Protein AF-0000000087150488 (afdb_homodimer)

Radius of gyration: 26.35 Å; Cα contacts (8 Å, |Δi|>4): 1107; chains: 2; bounding box: 66×76×59 Å

InterPro domains:
  IPR006879 Carbohydrate deacetylase YdjC-like [PF04794] (8-273)
  IPR006879 Carbohydrate deacetylase YdjC-like [PTHR31609] (7-279)
  IPR011330 Glycoside hydrolase/deacetylase, beta/alpha-barrel [SSF88713] (6-279)

Foldseek 3Di:
DPPDAFFAEAEEAEDQQADPQLLVLVLVLLLVQLHQEYAYELFHHRDAQVSLVSVVVSCVNVVNHFYEHAAEQAPPTAFPDDPADDADVRGGHHPVVLLVCLVVVVHALQSLLVRLLVSQVSCCVRNVDGGQAYAYDVRSCLGHSNVNSNLVNCCVRPVNHAYEQAAQLDDPVVPPDDPVNVVSNVSRVVSVVVNVVSVHHYANGEEADDDCVVLDQVLVRVLVRLVPAGRHYYHYAHAGAADPSCVVGDVRGVSNPSRSVCSVDPSSVVSCVVSSYHND/DPPDAFFAEAEEAEDQQADPQLLVLVLVLLLVQLHQEYAYELFHHRDALVSLVSVVVSCVNVVSHFYEHAAEQAPPTAFPDDPADDADVRGGHHPVVLLVCLVVVVHALQSLLVRLLVSQVSCCVNNVDGGQAYAYDVRSCLGHSNVNSNLVNCCVRPVNHAYEQAAQLDDPVVPPDDPVNVVSNVSRVVSVVVNVVSVHHYANGEEADDDCVVVDQVLVRVLVRLVPAGRHYYHYAHAGAADPSCVVGDVRGVSNPSRSVCSVDPSSVVSCVVSSYHND

Sequence (560 aa):
MNDTAPRRIWLCADDYGLSDGVNRAILDLIERGRLNATSVMMVTPAIGRDAAAALQAAVAKNPRCAIGLHVTLTAPFRPLTLHFRPLDGDMFLPFQKLLRAGMLRRLDAELVHAEVLAQLDAFRELFGRVPDYVDGHQHAQLFPQVRDGFLRAVKQRAPEAWVRQGGLNLPLTQRITGLKTLVLDVLSTQFRSKAARLGLRFNPTFAGAYDFTTEPDFGPLMAQFLNGLPEGGLVMCHPGFVDETLRSLDPLTTQREKEHGYLASDDFPALLALNNVTLGMNDTAPRRIWLCADDYGLSDGVNRAILDLIERGRLNATSVMMVTPAIGRDAAAALQAAVAKNPRCAIGLHVTLTAPFRPLTLHFRPLDGDMFLPFQKLLRAGMLRRLDAELVHAEVLAQLDAFRELFGRVPDYVDGHQHAQLFPQVRDGFLRAVKQRAPEAWVRQGGLNLPLTQRITGLKTLVLDVLSTQFRSKAARLGLRFNPTFAGAYDFTTEPDFGPLMAQFLNGLPEGGLVMCHPGFVDETLRSLDPLTTQREKEHGYLASDDFPALLALNNVTLG

Organism: NCBI:txid2511166

Secondary structure (DSSP, 8-state):
---PPPEE-EEEEEEETS-HHHHHHHHHHHHTTS-SEEEEPSSSTT-SHHHHHHHHHHHHHSTT-EEEEEE--STT---SSSS--SEETTEEPPHHHHHHHHHTT-S-HHHHHHHHHHHHHHHHHHHSS--SEEEEGGGGGGSTTHHHHHHHHHHHH-TTSEE--------GGG----HHHHHHHHHHHHHHHHHHHTT--B-S-EE----GGG---HHHHHHHHHTTPPTT-EEEE------HHHHHH-S--HHHHHHHHHHHSTHHHHHHHHTTEE--/---PPPEE-EEEEEEETS-HHHHHHHHHHHHTTS-SEEEEPSSSTT-SHHHHHHHHHHHHHSTT-EEEEEE--STT---SSSS--SEETTEEPPHHHHHHHHHTT-S-HHHHHHHHHHHHHHHHHHHSS--SEEEEGGGGGGSTTHHHHHHHHHHHH-TTSEE--------GGG----HHHHHHHHHHHHHHHHHHHTT--B-S-EE----GGG---HHHHHHHHHTTPPTT-EEEE------HHHHHH-S--HHHHHHHHHHHSTHHHHHHHHTTEE--

Nearest PDB structures (foldseek):
  2i5i-assembly1_A  TM=8.114E-01  e=1.151E-17  Enterococcus faecalis V583
  7vi8-assembly1_A  TM=8.581E-01  e=5.530E-16  Klebsiella pneumoniae subsp. pneumoniae MGH 78578
  8jqf-assembly1_A  TM=7.685E-01  e=5.239E-15  Cyclobacterium marinum
  3fst-assembly1_A  TM=3.188E-01  e=4.511E-03  Escherichia coli K-12
  1rd5-assembly1_A  TM=3.159E-01  e=1.478E-02  Zea mays

Solvent-accessible surface area (backbone atoms only — not comparable to full-atom values): 29016 Å² total; per-residue (Å²): 124,87,84,64,79,56,38,41,37,41,39,30,32,52,50,33,13,52,18,66,33,25,36,51,38,48,45,51,31,29,62,70,66,60,37,28,27,38,22,34,29,86,64,38,81,39,45,51,68,67,48,44,51,51,50,52,55,30,30,68,76,33,73,72,35,41,50,23,35,22,49,74,71,37,41,92,29,47,68,90,48,89,79,60,57,78,54,51,84,78,20,25,27,46,62,70,58,43,50,51,34,16,74,70,65,69,57,50,29,67,43,39,18,53,40,45,39,48,49,52,50,51,45,26,69,69,66,73,44,70,49,55,25,41,39,32,47,93,54,46,45,39,33,50,42,35,28,57,11,40,51,53,28,38,55,74,73,34,55,84,22,31,36,65,49,59,20,56,74,56,66,72,88,71,54,87,55,57,72,65,54,48,52,36,30,55,33,20,53,55,41,49,54,53,35,49,76,70,66,38,49,59,51,68,24,32,35,54,82,74,75,65,88,72,58,65,71,51,63,68,50,49,56,56,45,54,59,85,53,52,70,49,14,32,34,46,47,53,38,18,41,80,42,70,63,40,64,73,69,36,89,80,38,72,56,13,38,48,41,37,52,47,50,70,35,72,62,38,64,51,50,30,57,75,66,44,40,33,66,114,125,87,83,65,79,57,38,39,37,42,39,31,33,52,50,34,13,52,16,66,33,26,35,52,38,48,46,52,32,29,63,71,66,61,36,26,27,37,22,33,28,85,65,39,82,38,43,51,70,66,49,44,52,52,49,52,53,30,30,69,77,32,72,71,35,42,51,23,37,22,48,74,73,37,41,91,29,47,70,89,48,90,79,60,57,78,54,53,83,78,19,24,26,47,61,70,58,43,50,51,34,16,74,68,65,68,57,51,29,65,44,39,19,54,39,44,41,50,49,53,50,52,43,26,68,68,69,73,44,72,49,54,25,41,38,30,47,94,56,46,44,38,32,50,42,36,28,56,10,39,50,53,27,39,54,72,72,34,56,84,21,31,36,65,50,59,19,54,75,57,67,72,87,71,53,85,55,57,72,66,51,47,51,37,31,55,33,20,52,56,41,50,53,53,32,49,76,71,65,37,51,57,50,68,24,31,36,55,84,72,74,64,89,72,57,64,71,51,63,68,48,50,54,55,45,55,59,86,52,52,68,50,13,32,34,46,46,52,37,19,41,82,41,72,63,39,63,74,71,37,89,80,38,73,54,15,37,48,39,35,52,45,51,68,35,73,62,38,64,50,50,32,56,76,65,43,39,34,66,112

pLDDT: mean 93.89, std 10.28, range [38.19, 98.94]

Structure (mmCIF, N/CA/C/O backbone):
data_AF-0000000087150488-model_v1
#
loop_
_entity.id
_entity.type
_entity.pdbx_description
1 polymer 'Chitooligosaccharide deacetylase ChbG'
#
loop_
_atom_site.group_PDB
_atom_site.id
_atom_site.type_symbol
_atom_site.label_atom_id
_atom_site.label_alt_id
_atom_site.label_comp_id
_atom_site.label_asym_id
_atom_site.label_entity_id
_atom_site.label_seq_id
_atom_site.pdbx_PDB_ins_code
_atom_site.Cartn_x
_atom_site.Cartn_y
_atom_site.Cartn_z
_atom_site.occupancy
_atom_site.B_iso_or_equiv
_atom_site.auth_seq_id
_atom_site.auth_comp_id
_atom_site.auth_asym_id
_atom_site.auth_atom_id
_atom_site.pdbx_PDB_model_num
ATOM 1 N N . MET A 1 1 ? -35.969 23.094 0.286 1 38.31 1 MET A N 1
ATOM 2 C CA . MET A 1 1 ? -34.625 23.547 0.646 1 38.31 1 MET A CA 1
ATOM 3 C C . MET A 1 1 ? -34.188 22.906 1.946 1 38.31 1 MET A C 1
ATOM 5 O O . MET A 1 1 ? -34.844 23.016 2.975 1 38.31 1 MET A O 1
ATOM 9 N N . ASN A 1 2 ? -33.656 21.75 1.958 1 46.97 2 ASN A N 1
ATOM 10 C CA . ASN A 1 2 ? -33.438 20.938 3.15 1 46.97 2 ASN A CA 1
ATOM 11 C C . ASN A 1 2 ? -32.781 21.75 4.27 1 46.97 2 ASN A C 1
ATOM 13 O O . ASN A 1 2 ? -31.703 22.297 4.094 1 46.97 2 ASN A O 1
ATOM 17 N N . ASP A 1 3 ? -33.5 22.359 5.121 1 59.81 3 ASP A N 1
ATOM 18 C CA . ASP A 1 3 ? -33.438 23.266 6.27 1 59.81 3 ASP A CA 1
ATOM 19 C C . ASP A 1 3 ? -32.375 22.828 7.266 1 59.81 3 ASP A C 1
ATOM 21 O O . ASP A 1 3 ? -32.438 23.188 8.445 1 59.81 3 ASP A O 1
ATOM 25 N N . THR A 1 4 ? -31.547 21.828 6.98 1 80.19 4 THR A N 1
ATOM 26 C CA . THR A 1 4 ? -30.609 21.422 8.023 1 80.19 4 THR A CA 1
ATOM 27 C C . THR A 1 4 ? -29.328 22.266 7.973 1 80.19 4 THR A C 1
ATOM 29 O O . THR A 1 4 ? -28.922 22.719 6.902 1 80.19 4 THR A O 1
ATOM 32 N N . ALA A 1 5 ? -28.828 22.688 9.055 1 91.06 5 ALA A N 1
ATOM 33 C CA . ALA A 1 5 ? -27.594 23.453 9.203 1 91.06 5 ALA A CA 1
ATOM 34 C C . ALA A 1 5 ? -26.438 22.812 8.43 1 91.06 5 ALA A C 1
ATOM 36 O O . ALA A 1 5 ? -26.328 21.578 8.398 1 91.06 5 ALA A O 1
ATOM 37 N N . PRO A 1 6 ? -25.703 23.625 7.691 1 94.81 6 PRO A N 1
ATOM 38 C CA . PRO A 1 6 ? -24.578 23.078 6.934 1 94.81 6 PRO A CA 1
ATOM 39 C C . PRO A 1 6 ? -23.594 22.328 7.816 1 94.81 6 PRO A C 1
ATOM 41 O O . PRO A 1 6 ? -23.359 22.703 8.969 1 94.81 6 PRO A O 1
ATOM 44 N N . ARG A 1 7 ? -23.047 21.219 7.281 1 96.06 7 ARG A N 1
ATOM 45 C CA . ARG A 1 7 ? -21.984 20.5 7.969 1 96.06 7 ARG A CA 1
ATOM 46 C C . ARG A 1 7 ? -20.688 21.312 7.996 1 96.06 7 ARG A C 1
ATOM 48 O O . ARG A 1 7 ? -20.281 21.859 6.973 1 96.06 7 ARG A O 1
ATOM 55 N N . ARG A 1 8 ? -20.094 21.438 9.109 1 96.69 8 ARG A N 1
ATOM 56 C CA . ARG A 1 8 ? -18.812 22.109 9.25 1 96.69 8 ARG A CA 1
ATOM 57 C C . ARG A 1 8 ? -17.656 21.141 9.039 1 96.69 8 ARG A C 1
ATOM 59 O O . ARG A 1 8 ? -17.578 20.094 9.695 1 96.69 8 ARG A O 1
ATOM 66 N N . ILE A 1 9 ? -16.766 21.438 8.102 1 97.06 9 ILE A N 1
ATOM 67 C CA . ILE A 1 9 ? -15.625 20.562 7.824 1 97.06 9 ILE A CA 1
ATOM 68 C C . ILE A 1 9 ? -14.328 21.359 7.973 1 97.06 9 ILE A C 1
ATOM 70 O O . ILE A 1 9 ? -14.344 22.578 8.109 1 97.06 9 ILE A O 1
ATOM 74 N N . TRP A 1 10 ? -13.227 20.625 8.047 1 97.81 10 TRP A N 1
ATOM 75 C CA . TRP A 1 10 ? -11.891 21.219 8 1 97.81 10 TRP A CA 1
ATOM 76 C C . TRP A 1 10 ? -11.312 21.125 6.594 1 97.81 10 TRP A C 1
ATOM 78 O O . TRP A 1 10 ? -11.336 20.062 5.969 1 97.81 10 TRP A O 1
ATOM 88 N N . LEU A 1 11 ? -10.922 22.219 6.055 1 98.38 11 LEU A N 1
ATOM 89 C CA . LEU A 1 11 ? -10.07 22.25 4.871 1 98.38 11 LEU A CA 1
ATOM 90 C C . LEU A 1 11 ? -8.656 22.703 5.238 1 98.38 11 LEU A C 1
ATOM 92 O O . LEU A 1 11 ? -8.422 23.875 5.527 1 98.38 11 LEU A O 1
ATOM 96 N N . CYS A 1 12 ? -7.738 21.734 5.199 1 98.69 12 CYS A N 1
ATOM 97 C CA . CYS A 1 12 ? -6.418 21.922 5.789 1 98.69 12 CYS A CA 1
ATOM 98 C C . CYS A 1 12 ? -5.344 21.984 4.707 1 98.69 12 CYS A C 1
ATOM 100 O O . CYS A 1 12 ? -5.152 21.031 3.951 1 98.69 12 CYS A O 1
ATOM 102 N N . ALA A 1 13 ? -4.676 23.094 4.625 1 98.81 13 ALA A N 1
ATOM 103 C CA . ALA A 1 13 ? -3.508 23.203 3.758 1 98.81 13 ALA A CA 1
ATOM 104 C C . ALA A 1 13 ? -2.248 22.719 4.465 1 98.81 13 ALA A C 1
ATOM 106 O O . ALA A 1 13 ? -1.9 23.219 5.539 1 98.81 13 ALA A O 1
ATOM 107 N N . ASP A 1 14 ? -1.583 21.828 3.848 1 98.5 14 ASP A N 1
ATOM 108 C CA . ASP A 1 14 ? -0.333 21.297 4.391 1 98.5 14 ASP A CA 1
ATOM 109 C C . ASP A 1 14 ? 0.857 22.141 3.939 1 98.5 14 ASP A C 1
ATOM 111 O O . ASP A 1 14 ? 0.757 22.906 2.973 1 98.5 14 ASP A O 1
ATOM 115 N N . ASP A 1 15 ? 1.968 22.172 4.738 1 98.75 15 ASP A N 1
ATOM 116 C CA . ASP A 1 15 ? 3.326 22.484 4.305 1 98.75 15 ASP A CA 1
ATOM 117 C C . ASP A 1 15 ? 3.621 23.969 4.445 1 98.75 15 ASP A C 1
ATOM 119 O O . ASP A 1 15 ? 4.473 24.516 3.734 1 98.75 15 ASP A O 1
ATOM 123 N N . TYR A 1 16 ? 2.828 24.688 5.309 1 98.94 16 TYR A N 1
ATOM 124 C CA . TYR A 1 16 ? 3.246 26.047 5.605 1 98.94 16 TYR A CA 1
ATOM 125 C C . TYR A 1 16 ? 4.664 26.078 6.168 1 98.94 16 TYR A C 1
ATOM 127 O O . TYR A 1 16 ? 4.98 25.344 7.102 1 98.94 16 TYR A O 1
ATOM 135 N N . GLY A 1 17 ? 5.523 26.812 5.621 1 98.81 17 GLY A N 1
ATOM 136 C CA . GLY A 1 17 ? 6.93 26.875 5.988 1 98.81 17 GLY A CA 1
ATOM 137 C C . GLY A 1 17 ? 7.84 26.234 4.957 1 98.81 17 GLY A C 1
ATOM 138 O O . GLY A 1 17 ? 9.062 26.422 5.004 1 98.81 17 GLY A O 1
ATOM 139 N N . LEU A 1 18 ? 7.266 25.562 3.961 1 98.75 18 LEU A N 1
ATOM 140 C CA . LEU A 1 18 ? 8.055 24.828 2.982 1 98.75 18 LEU A CA 1
ATOM 141 C C . LEU A 1 18 ? 8.805 25.781 2.061 1 98.75 18 LEU A C 1
ATOM 143 O O . LEU A 1 18 ? 10.016 25.641 1.871 1 98.75 18 LEU A O 1
ATOM 147 N N . SER A 1 19 ? 8.125 26.719 1.51 1 98.62 19 SER A N 1
ATOM 148 C CA . SER A 1 19 ? 8.688 27.75 0.641 1 98.62 19 SER A CA 1
ATOM 149 C C . SER A 1 19 ? 7.863 29.031 0.703 1 98.62 19 SER A C 1
ATOM 151 O O . SER A 1 19 ? 6.715 29.016 1.153 1 98.62 19 SER A O 1
ATOM 153 N N . ASP A 1 20 ? 8.461 30.094 0.191 1 98.56 20 ASP A N 1
ATOM 154 C CA . ASP A 1 20 ? 7.77 31.375 0.227 1 98.56 20 ASP A CA 1
ATOM 155 C C . ASP A 1 20 ? 6.512 31.344 -0.638 1 98.56 20 ASP A C 1
ATOM 157 O O . ASP A 1 20 ? 5.488 31.938 -0.28 1 98.56 20 ASP A O 1
ATOM 161 N N . GLY A 1 21 ? 6.648 30.688 -1.754 1 98.75 21 GLY A N 1
ATOM 162 C CA . GLY A 1 21 ? 5.492 30.562 -2.627 1 98.75 21 GLY A CA 1
ATOM 163 C C . GLY A 1 21 ? 4.34 29.812 -1.988 1 98.75 21 GLY A C 1
ATOM 164 O O . GLY A 1 21 ? 3.18 30.203 -2.133 1 98.75 21 GLY A O 1
ATOM 165 N N . VAL A 1 22 ? 4.641 28.766 -1.249 1 98.88 22 VAL A N 1
ATOM 166 C CA . VAL A 1 22 ? 3.627 27.984 -0.537 1 98.88 22 VAL A CA 1
ATOM 167 C C . VAL A 1 22 ? 3.018 28.828 0.577 1 98.88 22 VAL A C 1
ATOM 169 O O . VAL A 1 22 ? 1.794 28.891 0.723 1 98.88 22 VAL A O 1
ATOM 172 N N . ASN A 1 23 ? 3.848 29.562 1.327 1 98.88 23 ASN A N 1
ATOM 173 C CA . ASN A 1 23 ? 3.373 30.438 2.395 1 98.88 23 ASN A CA 1
ATOM 174 C C . ASN A 1 23 ? 2.404 31.484 1.864 1 98.88 23 ASN A C 1
ATOM 176 O O . ASN A 1 23 ? 1.319 31.672 2.418 1 98.88 23 ASN A O 1
ATOM 180 N N . ARG A 1 24 ? 2.775 32.125 0.779 1 98.81 24 ARG A N 1
ATOM 181 C CA . ARG A 1 24 ? 1.963 33.188 0.214 1 98.81 24 ARG A CA 1
ATOM 182 C C . ARG A 1 24 ? 0.6 32.688 -0.23 1 98.81 24 ARG A C 1
ATOM 184 O O . ARG A 1 24 ? -0.42 33.344 -0.027 1 98.81 24 ARG A O 1
ATOM 191 N N . ALA A 1 25 ? 0.599 31.531 -0.851 1 98.88 25 ALA A N 1
ATOM 192 C CA . ALA A 1 25 ? -0.649 30.938 -1.329 1 98.88 25 ALA A CA 1
ATOM 193 C C . ALA A 1 25 ? -1.58 30.609 -0.166 1 98.88 25 ALA A C 1
ATOM 195 O O . ALA A 1 25 ? -2.785 30.859 -0.235 1 98.88 25 ALA A O 1
ATOM 196 N N . ILE A 1 26 ? -1.028 30.016 0.87 1 98.88 26 ILE A N 1
ATOM 197 C CA . ILE A 1 26 ? -1.816 29.625 2.035 1 98.88 26 ILE A CA 1
ATOM 198 C C . ILE A 1 26 ? -2.369 30.875 2.723 1 98.88 26 ILE A C 1
ATOM 200 O O . ILE A 1 26 ? -3.553 30.938 3.064 1 98.88 26 ILE A O 1
ATOM 204 N N . LEU A 1 27 ? -1.554 31.922 2.906 1 98.81 27 LEU A N 1
ATOM 205 C CA . LEU A 1 27 ? -1.997 33.188 3.514 1 98.81 27 LEU A CA 1
ATOM 206 C C . LEU A 1 27 ? -3.135 33.812 2.711 1 98.81 27 LEU A C 1
ATOM 208 O O . LEU A 1 27 ? -4.137 34.25 3.281 1 98.81 27 LEU A O 1
ATOM 212 N N . ASP A 1 28 ? -2.963 33.781 1.414 1 98.5 28 ASP A N 1
ATOM 213 C CA . ASP A 1 28 ? -3.977 34.344 0.521 1 98.5 28 ASP A CA 1
ATOM 214 C C . ASP A 1 28 ? -5.324 33.656 0.729 1 98.5 28 ASP A C 1
ATOM 216 O O . ASP A 1 28 ? -6.352 34.312 0.878 1 98.5 28 ASP A O 1
ATOM 220 N N . LEU A 1 29 ? -5.309 32.344 0.772 1 98.56 29 LEU A N 1
ATOM 221 C CA . LEU A 1 29 ? -6.543 31.578 0.888 1 98.56 29 LEU A CA 1
ATOM 222 C C . LEU A 1 29 ? -7.16 31.75 2.271 1 98.56 29 LEU A C 1
ATOM 224 O O . LEU A 1 29 ? -8.383 31.781 2.41 1 98.56 29 LEU A O 1
ATOM 228 N N . ILE A 1 30 ? -6.328 31.844 3.33 1 98.31 30 ILE A N 1
ATOM 229 C CA . ILE A 1 30 ? -6.844 32.094 4.672 1 98.31 30 ILE A CA 1
ATOM 230 C C . ILE A 1 30 ? -7.539 33.438 4.73 1 98.31 30 ILE A C 1
ATOM 232 O O . ILE A 1 30 ? -8.656 33.562 5.234 1 98.31 30 ILE A O 1
ATOM 236 N N . GLU A 1 31 ? -6.934 34.438 4.188 1 96.94 31 GLU A N 1
ATOM 237 C CA . GLU A 1 31 ? -7.465 35.781 4.234 1 96.94 31 GLU A CA 1
ATOM 238 C C . GLU A 1 31 ? -8.773 35.906 3.455 1 96.94 31 GLU A C 1
ATOM 240 O O . GLU A 1 31 ? -9.648 36.688 3.818 1 96.94 31 GLU A O 1
ATOM 245 N N . ARG A 1 32 ? -8.898 35.094 2.457 1 95.5 32 ARG A N 1
ATOM 246 C CA . ARG A 1 32 ? -10.109 35.062 1.645 1 95.5 32 ARG A CA 1
ATOM 247 C C . ARG A 1 32 ? -11.203 34.25 2.309 1 95.5 32 ARG A C 1
ATOM 249 O O . ARG A 1 32 ? -12.336 34.188 1.824 1 95.5 32 ARG A O 1
ATOM 256 N N . GLY A 1 33 ? -10.836 33.562 3.355 1 96 33 GLY A N 1
ATOM 257 C CA . GLY A 1 33 ? -11.797 32.688 4.008 1 96 33 GLY A CA 1
ATOM 258 C C . GLY A 1 33 ? -12 31.375 3.27 1 96 33 GLY A C 1
ATOM 259 O O . GLY A 1 33 ? -13.039 30.734 3.404 1 96 33 GLY A O 1
ATOM 260 N N . ARG A 1 34 ? -10.984 30.938 2.471 1 97.38 34 ARG A N 1
ATOM 261 C CA . ARG A 1 34 ? -11.086 29.75 1.638 1 97.38 34 ARG A CA 1
ATOM 262 C C . ARG A 1 34 ? -10.391 28.562 2.293 1 97.38 34 ARG A C 1
ATOM 264 O O . ARG A 1 34 ? -10.422 27.453 1.767 1 97.38 34 ARG A O 1
ATOM 271 N N . LEU A 1 35 ? -9.781 28.766 3.42 1 97.56 35 LEU A N 1
ATOM 272 C CA . LEU A 1 35 ? -9.133 27.766 4.262 1 97.56 35 LEU A CA 1
ATOM 273 C C . LEU A 1 35 ? -9.445 28.016 5.734 1 97.56 35 LEU A C 1
ATOM 275 O O . LEU A 1 35 ? -9.547 29.156 6.168 1 97.56 35 LEU A O 1
ATOM 279 N N . ASN A 1 36 ? -9.555 26.891 6.469 1 98 36 ASN A N 1
ATOM 280 C CA . ASN A 1 36 ? -9.773 27.109 7.895 1 98 36 ASN A CA 1
ATOM 281 C C . ASN A 1 36 ? -8.828 26.266 8.742 1 98 36 ASN A C 1
ATOM 283 O O . ASN A 1 36 ? -9.102 26.016 9.914 1 98 36 ASN A O 1
ATOM 287 N N . ALA A 1 37 ? -7.723 25.734 8.18 1 98.62 37 ALA A N 1
ATOM 288 C CA . ALA A 1 37 ? -6.645 25.062 8.898 1 98.62 37 ALA A CA 1
ATOM 289 C C . ALA A 1 37 ? -5.371 25.016 8.055 1 98.62 37 ALA A C 1
ATOM 291 O O . ALA A 1 37 ? -5.434 24.875 6.832 1 98.62 37 ALA A O 1
ATOM 292 N N . THR A 1 38 ? -4.25 25.156 8.672 1 98.88 38 THR A N 1
ATOM 293 C CA . THR A 1 38 ? -2.982 24.953 7.984 1 98.88 38 THR A CA 1
ATOM 294 C C . THR A 1 38 ? -1.968 24.266 8.898 1 98.88 38 THR A C 1
ATOM 296 O O . THR A 1 38 ? -1.914 24.562 10.094 1 98.88 38 THR A O 1
ATOM 299 N N . SER A 1 39 ? -1.206 23.344 8.367 1 98.81 39 SER A N 1
ATOM 300 C CA . SER A 1 39 ? -0.18 22.594 9.094 1 98.81 39 SER A CA 1
ATOM 301 C C . SER A 1 39 ? 1.205 23.188 8.852 1 98.81 39 SER A C 1
ATOM 303 O O . SER A 1 39 ? 1.679 23.234 7.711 1 98.81 39 SER A O 1
ATOM 305 N N . VAL A 1 40 ? 1.905 23.531 9.906 1 98.94 40 VAL A N 1
ATOM 306 C CA . VAL A 1 40 ? 3.168 24.266 9.836 1 98.94 40 VAL A CA 1
ATOM 307 C C . VAL A 1 40 ? 4.336 23.281 9.992 1 98.94 40 VAL A C 1
ATOM 309 O O . VAL A 1 40 ? 4.336 22.453 10.891 1 98.94 40 VAL A O 1
ATOM 312 N N . MET A 1 41 ? 5.289 23.375 9.117 1 98.88 41 MET A N 1
ATOM 313 C CA . MET A 1 41 ? 6.527 22.609 9.219 1 98.88 41 MET A CA 1
ATOM 314 C C . MET A 1 41 ? 7.613 23.422 9.914 1 98.88 41 MET A C 1
ATOM 316 O O . MET A 1 41 ? 7.875 24.578 9.539 1 98.88 41 MET A O 1
ATOM 320 N N . MET A 1 42 ? 8.336 22.812 10.844 1 98.75 42 MET A N 1
ATOM 321 C CA . MET A 1 42 ? 9.258 23.562 11.68 1 98.75 42 MET A CA 1
ATOM 322 C C . MET A 1 42 ? 10.703 23.328 11.258 1 98.75 42 MET A C 1
ATOM 324 O O . MET A 1 42 ? 11.625 23.922 11.812 1 98.75 42 MET A O 1
ATOM 328 N N . VAL A 1 43 ? 10.922 22.453 10.25 1 98.62 43 VAL A N 1
ATOM 329 C CA . VAL A 1 43 ? 12.281 22.109 9.867 1 98.62 43 VAL A CA 1
ATOM 330 C C . VAL A 1 43 ? 12.508 22.422 8.391 1 98.62 43 VAL A C 1
ATOM 332 O O . VAL A 1 43 ? 13.234 21.719 7.699 1 98.62 43 VAL A O 1
ATOM 335 N N . THR A 1 44 ? 11.805 23.422 7.836 1 98.38 44 THR A N 1
ATOM 336 C CA . THR A 1 44 ? 11.844 23.766 6.422 1 98.38 44 THR A CA 1
ATOM 337 C C . THR A 1 44 ? 12.391 25.188 6.227 1 98.38 44 THR A C 1
ATOM 339 O O . THR A 1 44 ? 12.461 25.969 7.18 1 98.38 44 THR A O 1
ATOM 342 N N . PRO A 1 45 ? 12.758 25.578 5.035 1 97.81 45 PRO A N 1
ATOM 343 C CA . PRO A 1 45 ? 13.523 26.812 4.816 1 97.81 45 PRO A CA 1
ATOM 344 C C . PRO A 1 45 ? 12.68 28.078 4.996 1 97.81 45 PRO A C 1
ATOM 346 O O . PRO A 1 45 ? 13.219 29.141 5.301 1 97.81 45 PRO A O 1
ATOM 349 N N . ALA A 1 46 ? 11.414 27.984 4.844 1 98.44 46 ALA A N 1
ATOM 350 C CA . ALA A 1 46 ? 10.633 29.203 4.758 1 98.44 46 ALA A CA 1
ATOM 351 C C . ALA A 1 46 ? 9.836 29.438 6.035 1 98.44 46 ALA A C 1
ATOM 353 O O . ALA A 1 46 ? 8.812 30.141 6.02 1 98.44 46 ALA A O 1
ATOM 354 N N . ILE A 1 47 ? 10.305 28.766 7.121 1 98.44 47 ILE A N 1
ATOM 355 C CA . ILE A 1 47 ? 9.68 29.016 8.414 1 98.44 47 ILE A CA 1
ATOM 356 C C . ILE A 1 47 ? 10.578 29.922 9.25 1 98.44 47 ILE A C 1
ATOM 358 O O . ILE A 1 47 ? 11.805 29.938 9.07 1 98.44 47 ILE A O 1
ATOM 362 N N . GLY A 1 48 ? 10.062 30.797 10.047 1 97.81 48 GLY A N 1
ATOM 363 C CA . GLY A 1 48 ? 10.734 31.75 10.906 1 97.81 48 GLY A CA 1
ATOM 364 C C . GLY A 1 48 ? 9.797 32.781 11.516 1 97.81 48 GLY A C 1
ATOM 365 O O . GLY A 1 48 ? 8.578 32.625 11.422 1 97.81 48 GLY A O 1
ATOM 366 N N . ARG A 1 49 ? 10.367 33.719 12.086 1 98.06 49 ARG A N 1
ATOM 367 C CA . ARG A 1 49 ? 9.602 34.719 12.812 1 98.06 49 ARG A CA 1
ATOM 368 C C . ARG A 1 49 ? 8.641 35.469 11.891 1 98.06 49 ARG A C 1
ATOM 370 O O . ARG A 1 49 ? 7.477 35.656 12.227 1 98.06 49 ARG A O 1
ATOM 377 N N . ASP A 1 50 ? 9.133 35.812 10.727 1 98.31 50 ASP A N 1
ATOM 378 C CA . ASP A 1 50 ? 8.305 36.562 9.789 1 98.31 50 ASP A CA 1
ATOM 379 C C . ASP A 1 50 ? 7.145 35.719 9.281 1 98.31 50 ASP A C 1
ATOM 381 O O . ASP A 1 50 ? 6.012 36.219 9.188 1 98.31 50 ASP A O 1
ATOM 385 N N . ALA A 1 51 ? 7.43 34.531 8.883 1 98.69 51 ALA A N 1
ATOM 386 C CA . ALA A 1 51 ? 6.379 33.625 8.414 1 98.69 51 ALA A CA 1
ATOM 387 C C . ALA A 1 51 ? 5.34 33.375 9.5 1 98.69 51 ALA A C 1
ATOM 389 O O . ALA A 1 51 ? 4.137 33.375 9.227 1 98.69 51 ALA A O 1
ATOM 390 N N . ALA A 1 52 ? 5.793 33.156 10.719 1 98.75 52 ALA A N 1
ATOM 391 C CA . ALA A 1 52 ? 4.887 32.938 11.844 1 98.75 52 ALA A CA 1
ATOM 392 C C . ALA A 1 52 ? 4.012 34.156 12.094 1 98.75 52 ALA A C 1
ATOM 394 O O . ALA A 1 52 ? 2.803 34.031 12.305 1 98.75 52 ALA A O 1
ATOM 395 N N . ALA A 1 53 ? 4.617 35.312 12.07 1 98.56 53 ALA A N 1
ATOM 396 C CA . ALA A 1 53 ? 3.875 36.562 12.281 1 98.56 53 ALA A CA 1
ATOM 397 C C . ALA A 1 53 ? 2.814 36.75 11.195 1 98.56 53 ALA A C 1
ATOM 399 O O . ALA A 1 53 ? 1.69 37.156 11.492 1 98.56 53 ALA A O 1
ATOM 400 N N . ALA A 1 54 ? 3.203 36.469 9.969 1 98.69 54 ALA A N 1
ATOM 401 C CA . ALA A 1 54 ? 2.271 36.594 8.852 1 98.69 54 ALA A CA 1
ATOM 402 C C . ALA A 1 54 ? 1.082 35.656 9.016 1 98.69 54 ALA A C 1
ATOM 404 O O . ALA A 1 54 ? -0.061 36.031 8.75 1 98.69 54 ALA A O 1
ATOM 405 N N . LEU A 1 55 ? 1.362 34.469 9.438 1 98.75 55 LEU A N 1
ATOM 406 C CA . LEU A 1 55 ? 0.295 33.469 9.625 1 98.75 55 LEU A CA 1
ATOM 407 C C . LEU A 1 55 ? -0.633 33.906 10.758 1 98.75 55 LEU A C 1
ATOM 409 O O . LEU A 1 55 ? -1.857 33.844 10.625 1 98.75 55 LEU A O 1
ATOM 413 N N . GLN A 1 56 ? -0.072 34.344 11.844 1 98.06 56 GLN A N 1
ATOM 414 C CA . GLN A 1 56 ? -0.876 34.812 12.969 1 98.06 56 GLN A CA 1
ATOM 415 C C . GLN A 1 56 ? -1.742 36 12.586 1 98.06 56 GLN A C 1
ATOM 417 O O . GLN A 1 56 ? -2.898 36.094 13 1 98.06 56 GLN A O 1
ATOM 422 N N . ALA A 1 57 ? -1.213 36.875 11.781 1 97.88 57 ALA A N 1
ATOM 423 C CA . ALA A 1 57 ? -1.972 38.031 11.312 1 97.88 57 ALA A CA 1
ATOM 424 C C . ALA A 1 57 ? -3.129 37.594 10.414 1 97.88 57 ALA A C 1
ATOM 426 O O . ALA A 1 57 ? -4.23 38.125 10.508 1 97.88 57 ALA A O 1
ATOM 427 N N . ALA A 1 58 ? -2.848 36.656 9.531 1 97.62 58 ALA A N 1
ATOM 428 C CA . ALA A 1 58 ? -3.887 36.156 8.641 1 97.62 58 ALA A CA 1
ATOM 429 C C . ALA A 1 58 ? -5.02 35.5 9.422 1 97.62 58 ALA A C 1
ATOM 431 O O . ALA A 1 58 ? -6.195 35.719 9.125 1 97.62 58 ALA A O 1
ATOM 432 N N . VAL A 1 59 ? -4.652 34.719 10.422 1 96.44 59 VAL A N 1
ATOM 433 C CA . VAL A 1 59 ? -5.637 34 11.203 1 96.44 59 VAL A CA 1
ATOM 434 C C . VAL A 1 59 ? -6.418 34.969 12.094 1 96.44 59 VAL A C 1
ATOM 436 O O . VAL A 1 59 ? -7.594 34.719 12.383 1 96.44 59 VAL A O 1
ATOM 439 N N . ALA A 1 60 ? -5.801 36.062 12.523 1 94.25 60 ALA A N 1
ATOM 440 C CA . ALA A 1 60 ? -6.5 37.062 13.305 1 94.25 60 ALA A CA 1
ATOM 441 C C . ALA A 1 60 ? -7.668 37.656 12.516 1 94.25 60 ALA A C 1
ATOM 443 O O . ALA A 1 60 ? -8.688 38.031 13.102 1 94.25 60 ALA A O 1
ATOM 444 N N . LYS A 1 61 ? -7.559 37.656 11.242 1 91.19 61 LYS A N 1
ATOM 445 C CA . LYS A 1 61 ? -8.617 38.156 10.375 1 91.19 61 LYS A CA 1
ATOM 446 C C . LYS A 1 61 ? -9.68 37.094 10.125 1 91.19 61 LYS A C 1
ATOM 448 O O . LYS A 1 61 ? -10.805 37.406 9.727 1 91.19 61 LYS A O 1
ATOM 453 N N . ASN A 1 62 ? -9.336 35.875 10.312 1 90.69 62 ASN A N 1
ATOM 454 C CA . ASN A 1 62 ? -10.211 34.719 10.211 1 90.69 62 ASN A CA 1
ATOM 455 C C . ASN A 1 62 ? -10.031 33.75 11.391 1 90.69 62 ASN A C 1
ATOM 457 O O . ASN A 1 62 ? -9.445 32.688 11.242 1 90.69 62 ASN A O 1
ATOM 461 N N . PRO A 1 63 ? -10.633 34.062 12.484 1 86.06 63 PRO A N 1
ATOM 462 C CA . PRO A 1 63 ? -10.312 33.406 13.758 1 86.06 63 PRO A CA 1
ATOM 463 C C . PRO A 1 63 ? -10.734 31.953 13.789 1 86.06 63 PRO A C 1
ATOM 465 O O . PRO A 1 63 ? -10.32 31.203 14.68 1 86.06 63 PRO A O 1
ATOM 468 N N . ARG A 1 64 ? -11.43 31.531 12.852 1 89.12 64 ARG A N 1
ATOM 469 C CA . ARG A 1 64 ? -11.844 30.141 12.852 1 89.12 64 ARG A CA 1
ATOM 470 C C . ARG A 1 64 ? -10.781 29.25 12.219 1 89.12 64 ARG A C 1
ATOM 472 O O . ARG A 1 64 ? -10.875 28.016 12.281 1 89.12 64 ARG A O 1
ATOM 479 N N . CYS A 1 65 ? -9.742 29.812 11.766 1 97 65 CYS A N 1
ATOM 480 C CA . CYS A 1 65 ? -8.68 29.031 11.125 1 97 65 CYS A CA 1
ATOM 481 C C . CYS A 1 65 ? -7.723 28.469 12.164 1 97 65 CYS A C 1
ATOM 483 O O . CYS A 1 65 ? -7.156 29.203 12.961 1 97 65 CYS A O 1
ATOM 485 N N . ALA A 1 66 ? -7.547 27.188 12.172 1 98.25 66 ALA A N 1
ATOM 486 C CA . ALA A 1 66 ? -6.66 26.484 13.102 1 98.25 66 ALA A CA 1
ATOM 487 C C . ALA A 1 66 ? -5.234 26.438 12.562 1 98.25 66 ALA A C 1
ATOM 489 O O . ALA A 1 66 ? -5.023 26.328 11.352 1 98.25 66 ALA A O 1
ATOM 490 N N . ILE A 1 67 ? -4.285 26.547 13.445 1 98.81 67 ILE A N 1
ATOM 491 C CA . ILE A 1 67 ? -2.873 26.391 13.109 1 98.81 67 ILE A CA 1
ATOM 492 C C . ILE A 1 67 ? -2.324 25.125 13.773 1 98.81 67 ILE A C 1
ATOM 494 O O . ILE A 1 67 ? -2.371 24.984 15 1 98.81 67 ILE A O 1
ATOM 498 N N . GLY A 1 68 ? -1.887 24.203 12.969 1 98.88 68 GLY A N 1
ATOM 499 C CA . GLY A 1 68 ? -1.359 22.938 13.484 1 98.88 68 GLY A CA 1
ATOM 500 C C . GLY A 1 68 ? 0.119 22.766 13.203 1 98.88 68 GLY A C 1
ATOM 501 O O . GLY A 1 68 ? 0.723 23.562 12.477 1 98.88 68 GLY A O 1
ATOM 502 N N . LEU A 1 69 ? 0.708 21.766 13.828 1 98.94 69 LEU A N 1
ATOM 503 C CA . LEU A 1 69 ? 2.076 21.344 13.555 1 98.94 69 LEU A CA 1
ATOM 504 C C . LEU A 1 69 ? 2.1 20.172 12.586 1 98.94 69 LEU A C 1
ATOM 506 O O . LEU A 1 69 ? 1.354 19.203 12.75 1 98.94 69 LEU A O 1
ATOM 510 N N . HIS A 1 70 ? 2.865 20.312 11.555 1 98.94 70 HIS A N 1
ATOM 511 C CA . HIS A 1 70 ? 3.096 19.281 10.547 1 98.94 70 HIS A CA 1
ATOM 512 C C . HIS A 1 70 ? 4.402 18.547 10.812 1 98.94 70 HIS A C 1
ATOM 514 O O . HIS A 1 70 ? 5.391 18.75 10.109 1 98.94 70 HIS A O 1
ATOM 520 N N . VAL A 1 71 ? 4.363 17.641 11.75 1 98.94 71 VAL A N 1
ATOM 521 C CA . VAL A 1 71 ? 5.582 16.938 12.125 1 98.94 71 VAL A CA 1
ATOM 522 C C . VAL A 1 71 ? 6.258 16.359 10.883 1 98.94 71 VAL A C 1
ATOM 524 O O . VAL A 1 71 ? 5.621 15.664 10.086 1 98.94 71 VAL A O 1
ATOM 527 N N . THR A 1 72 ? 7.508 16.719 10.742 1 98.88 72 THR A N 1
ATOM 528 C CA . THR A 1 72 ? 8.281 16.328 9.57 1 98.88 72 THR A CA 1
ATOM 529 C C . THR A 1 72 ? 9.383 15.344 9.953 1 98.88 72 THR A C 1
ATOM 531 O O . THR A 1 72 ? 10.25 15.664 10.773 1 98.88 72 THR A O 1
ATOM 534 N N . LEU A 1 73 ? 9.297 14.164 9.344 1 98.81 73 LEU A N 1
ATOM 535 C CA . LEU A 1 73 ? 10.242 13.109 9.68 1 98.81 73 LEU A CA 1
ATOM 536 C C . LEU A 1 73 ? 10.812 12.469 8.422 1 98.81 73 LEU A C 1
ATOM 538 O O . LEU A 1 73 ? 11.312 11.336 8.461 1 98.81 73 LEU A O 1
ATOM 542 N N . THR A 1 74 ? 10.656 13.141 7.281 1 98.25 74 THR A N 1
ATOM 543 C CA . THR A 1 74 ? 11.117 12.57 6.02 1 98.25 74 THR A CA 1
ATOM 544 C C . THR A 1 74 ? 12.062 13.531 5.301 1 98.25 74 THR A C 1
ATOM 546 O O . THR A 1 74 ? 12 14.75 5.508 1 98.25 74 THR A O 1
ATOM 549 N N . ALA A 1 75 ? 12.938 12.945 4.461 1 96.94 75 ALA A N 1
ATOM 550 C CA . ALA A 1 75 ? 13.828 13.719 3.6 1 96.94 75 ALA A CA 1
ATOM 551 C C . ALA A 1 75 ? 13.039 14.602 2.639 1 96.94 75 ALA A C 1
ATOM 553 O O . ALA A 1 75 ? 11.875 14.312 2.334 1 96.94 75 ALA A O 1
ATOM 554 N N . PRO A 1 76 ? 13.617 15.75 2.219 1 97.25 76 PRO A N 1
ATOM 555 C CA . PRO A 1 76 ? 15.039 16.078 2.359 1 97.25 76 PRO A CA 1
ATOM 556 C C . PRO A 1 76 ? 15.32 16.969 3.574 1 97.25 76 PRO A C 1
ATOM 558 O O . PRO A 1 76 ? 16.172 17.844 3.516 1 97.25 76 PRO A O 1
ATOM 561 N N . PHE A 1 77 ? 14.594 16.766 4.648 1 98.44 77 PHE A N 1
ATOM 562 C CA . PHE A 1 77 ? 14.758 17.641 5.809 1 98.44 77 PHE A CA 1
ATOM 563 C C . PHE A 1 77 ? 15.594 16.938 6.887 1 98.44 77 PHE A C 1
ATOM 565 O O . PHE A 1 77 ? 15.867 15.742 6.789 1 98.44 77 PHE A O 1
ATOM 572 N N . ARG A 1 78 ? 16.031 17.734 7.863 1 98.44 78 ARG A N 1
ATOM 573 C CA . ARG A 1 78 ? 16.953 17.266 8.898 1 98.44 78 ARG A CA 1
ATOM 574 C C . ARG A 1 78 ? 16.312 17.359 10.281 1 98.44 78 ARG A C 1
ATOM 576 O O . ARG A 1 78 ? 15.484 18.25 10.531 1 98.44 78 ARG A O 1
ATOM 583 N N . PRO A 1 79 ? 16.688 16.438 11.164 1 98.69 79 PRO A N 1
ATOM 584 C CA . PRO A 1 79 ? 16.141 16.484 12.523 1 98.69 79 PRO A CA 1
ATOM 585 C C . PRO A 1 79 ? 16.641 17.672 13.328 1 98.69 79 PRO A C 1
ATOM 587 O O . PRO A 1 79 ? 17.703 18.219 13.039 1 98.69 79 PRO A O 1
ATOM 590 N N . LEU A 1 80 ? 15.773 18.031 14.305 1 98.69 80 LEU A N 1
ATOM 591 C CA . LEU A 1 80 ? 16.188 19.016 15.297 1 98.69 80 LEU A CA 1
ATOM 592 C C . LEU A 1 80 ? 17.062 18.375 16.359 1 98.69 80 LEU A C 1
ATOM 594 O O . LEU A 1 80 ? 17.922 19.047 16.953 1 98.69 80 LEU A O 1
ATOM 598 N N . THR A 1 81 ? 16.797 17.094 16.641 1 98.38 81 THR A N 1
ATOM 599 C CA . THR A 1 81 ? 17.562 16.375 17.656 1 98.38 81 THR A CA 1
ATOM 600 C C . THR A 1 81 ? 18.844 15.805 17.062 1 98.38 81 THR A C 1
ATOM 602 O O . THR A 1 81 ? 18.891 15.445 15.883 1 98.38 81 THR A O 1
ATOM 605 N N . LEU A 1 82 ? 19.844 15.602 17.859 1 95.81 82 LEU A N 1
ATOM 606 C CA . LEU A 1 82 ? 21.156 15.172 17.391 1 95.81 82 LEU A CA 1
ATOM 607 C C . LEU A 1 82 ? 21.234 13.656 17.281 1 95.81 82 LEU A C 1
ATOM 609 O O . LEU A 1 82 ? 22.031 13.117 16.516 1 95.81 82 LEU A O 1
ATOM 613 N N . HIS A 1 83 ? 20.406 12.953 18 1 96.12 83 HIS A N 1
ATOM 614 C CA . HIS A 1 83 ? 20.578 11.516 18.109 1 96.12 83 HIS A CA 1
ATOM 615 C C . HIS A 1 83 ? 19.547 10.758 17.281 1 96.12 83 HIS A C 1
ATOM 617 O O . HIS A 1 83 ? 19.469 9.531 17.359 1 96.12 83 HIS A O 1
ATOM 623 N N . PHE A 1 84 ? 18.844 11.516 16.469 1 97.69 84 PHE A N 1
ATOM 624 C CA . PHE A 1 84 ? 17.797 10.852 15.695 1 97.69 84 PHE A CA 1
ATOM 625 C C . PHE A 1 84 ? 18.391 9.836 14.727 1 97.69 84 PHE A C 1
ATOM 627 O O . PHE A 1 84 ? 19.422 10.109 14.094 1 97.69 84 PHE A O 1
ATOM 634 N N . ARG A 1 85 ? 17.812 8.711 14.688 1 97.19 85 ARG A N 1
ATOM 635 C CA . ARG A 1 85 ? 18.125 7.637 13.75 1 97.19 85 ARG A CA 1
ATOM 636 C C . ARG A 1 85 ? 16.875 6.848 13.375 1 97.19 85 ARG A C 1
ATOM 638 O O . ARG A 1 85 ? 15.914 6.797 14.148 1 97.19 85 ARG A O 1
ATOM 645 N N . PRO A 1 86 ? 16.891 6.262 12.188 1 96.88 86 PRO A N 1
ATOM 646 C CA . PRO A 1 86 ? 17.938 6.258 11.164 1 96.88 86 PRO A CA 1
ATOM 647 C C . PRO A 1 86 ? 17.922 7.516 10.297 1 96.88 86 PRO A C 1
ATOM 649 O O . PRO A 1 86 ? 16.875 8.164 10.164 1 96.88 86 PRO A O 1
ATOM 652 N N . LEU A 1 87 ? 19.062 7.816 9.727 1 97.56 87 LEU A N 1
ATOM 653 C CA . LEU A 1 87 ? 19.219 8.961 8.836 1 97.56 87 LEU A CA 1
ATOM 654 C C . LEU A 1 87 ? 19.781 8.516 7.484 1 97.56 87 LEU A C 1
ATOM 656 O O . LEU A 1 87 ? 20.344 7.43 7.371 1 97.56 87 LEU A O 1
ATOM 660 N N . ASP A 1 88 ? 19.484 9.172 6.453 1 96.25 88 ASP A N 1
ATOM 661 C CA . ASP A 1 88 ? 20.172 9.148 5.164 1 96.25 88 ASP A CA 1
ATOM 662 C C . ASP A 1 88 ? 21.141 10.312 5.047 1 96.25 88 ASP A C 1
ATOM 664 O O . ASP A 1 88 ? 20.766 11.414 4.637 1 96.25 88 ASP A O 1
ATOM 668 N N . GLY A 1 89 ? 22.438 9.961 5.281 1 96.38 89 GLY A N 1
ATOM 669 C CA . GLY A 1 89 ? 23.344 11.07 5.562 1 96.38 89 GLY A CA 1
ATOM 670 C C . GLY A 1 89 ? 22.953 11.852 6.801 1 96.38 89 GLY A C 1
ATOM 671 O O . GLY A 1 89 ? 22.859 11.289 7.895 1 96.38 89 GLY A O 1
ATOM 672 N N . ASP A 1 90 ? 22.703 13.133 6.633 1 97.25 90 ASP A N 1
ATOM 673 C CA . ASP A 1 90 ? 22.281 13.961 7.762 1 97.25 90 ASP A CA 1
ATOM 674 C C . ASP A 1 90 ? 20.797 14.281 7.68 1 97.25 90 ASP A C 1
ATOM 676 O O . ASP A 1 90 ? 20.266 15.047 8.492 1 97.25 90 ASP A O 1
ATOM 680 N N . MET A 1 91 ? 20.125 13.711 6.734 1 98.25 91 MET A N 1
ATOM 681 C CA . MET A 1 91 ? 18.703 13.961 6.508 1 98.25 91 MET A CA 1
ATOM 682 C C . MET A 1 91 ? 17.859 12.805 7.023 1 98.25 91 MET A C 1
ATOM 684 O O . MET A 1 91 ? 18.359 11.688 7.195 1 98.25 91 MET A O 1
ATOM 688 N N . PHE A 1 92 ? 16.609 13.102 7.312 1 98.5 92 PHE A N 1
ATOM 689 C CA . PHE A 1 92 ? 15.672 12.016 7.555 1 98.5 92 PHE A CA 1
ATOM 690 C C . PHE A 1 92 ? 15.688 11.016 6.398 1 98.5 92 PHE A C 1
ATOM 692 O O . PHE A 1 92 ? 16.156 11.336 5.305 1 98.5 92 PHE A O 1
ATOM 699 N N . LEU A 1 93 ? 15.133 9.828 6.637 1 97.44 93 LEU A N 1
ATOM 700 C CA . LEU A 1 93 ? 14.953 8.867 5.555 1 97.44 93 LEU A CA 1
ATOM 701 C C . LEU A 1 93 ? 13.93 9.367 4.547 1 97.44 93 LEU A C 1
ATOM 703 O O . LEU A 1 93 ? 12.938 10 4.922 1 97.44 93 LEU A O 1
ATOM 707 N N . PRO A 1 94 ? 14.219 9.055 3.252 1 95.25 94 PRO A N 1
ATOM 708 C CA . PRO A 1 94 ? 13.133 9.266 2.295 1 95.25 94 PRO A CA 1
ATOM 709 C C . PRO A 1 94 ? 11.852 8.531 2.684 1 95.25 94 PRO A C 1
ATOM 711 O O . PRO A 1 94 ? 11.906 7.496 3.355 1 95.25 94 PRO A O 1
ATOM 714 N N . PHE A 1 95 ? 10.727 9.016 2.264 1 93.38 95 PHE A N 1
ATOM 715 C CA . PHE A 1 95 ? 9.391 8.562 2.621 1 93.38 95 PHE A CA 1
ATOM 716 C C . PHE A 1 95 ? 9.297 7.043 2.523 1 93.38 95 PHE A C 1
ATOM 718 O O . PHE A 1 95 ? 8.891 6.375 3.48 1 93.38 95 PHE A O 1
ATOM 725 N N . GLN A 1 96 ? 9.68 6.473 1.389 1 91.12 96 GLN A N 1
ATOM 726 C CA . GLN A 1 96 ? 9.523 5.043 1.137 1 91.12 96 GLN A CA 1
ATOM 727 C C . GLN A 1 96 ? 10.383 4.219 2.094 1 91.12 96 GLN A C 1
ATOM 729 O O . GLN A 1 96 ? 9.969 3.143 2.531 1 91.12 96 GLN A O 1
ATOM 734 N N . LYS A 1 97 ? 11.586 4.703 2.375 1 93.56 97 LYS A N 1
ATOM 735 C CA . LYS A 1 97 ? 12.477 4.004 3.297 1 93.56 97 LYS A CA 1
ATOM 736 C C . LYS A 1 97 ? 11.945 4.059 4.727 1 93.56 97 LYS A C 1
ATOM 738 O O . LYS A 1 97 ? 12.047 3.078 5.465 1 93.56 97 LYS A O 1
ATOM 743 N N . LEU A 1 98 ? 11.383 5.184 5.074 1 96.69 98 LEU A N 1
ATOM 744 C CA . LEU A 1 98 ? 10.812 5.309 6.41 1 96.69 98 LEU A CA 1
ATOM 745 C C . LEU A 1 98 ? 9.602 4.395 6.57 1 96.69 98 LEU A C 1
ATOM 747 O O . LEU A 1 98 ? 9.461 3.719 7.59 1 96.69 98 LEU A O 1
ATOM 751 N N . LEU A 1 99 ? 8.75 4.398 5.566 1 94.81 99 LEU A N 1
ATOM 752 C CA . LEU A 1 99 ? 7.57 3.541 5.605 1 94.81 99 LEU A CA 1
ATOM 753 C C . LEU A 1 99 ? 7.969 2.072 5.723 1 94.81 99 LEU A C 1
ATOM 755 O O . LEU A 1 99 ? 7.406 1.335 6.535 1 94.81 99 LEU A O 1
ATOM 759 N N . ARG A 1 100 ? 8.953 1.668 4.922 1 93 100 ARG A N 1
ATOM 760 C CA . ARG A 1 100 ? 9.43 0.29 4.969 1 93 100 ARG A CA 1
ATOM 761 C C . ARG A 1 100 ? 9.969 -0.057 6.352 1 93 100 ARG A C 1
ATOM 763 O O . ARG A 1 100 ? 9.633 -1.104 6.91 1 93 100 ARG A O 1
ATOM 770 N N . ALA A 1 101 ? 10.805 0.812 6.867 1 95.88 101 ALA A N 1
ATOM 771 C CA . ALA A 1 101 ? 11.383 0.587 8.195 1 95.88 101 ALA A CA 1
ATOM 772 C C . ALA A 1 101 ? 10.289 0.463 9.25 1 95.88 101 ALA A C 1
ATOM 774 O O . ALA A 1 101 ? 10.367 -0.395 10.133 1 95.88 101 ALA A O 1
ATOM 775 N N . GLY A 1 102 ? 9.305 1.31 9.164 1 96.12 102 GLY A N 1
ATOM 776 C CA . GLY A 1 102 ? 8.18 1.234 10.078 1 96.12 102 GLY A CA 1
ATOM 777 C C . GLY A 1 102 ? 7.402 -0.065 9.969 1 96.12 102 GLY A C 1
ATOM 778 O O . GLY A 1 102 ? 7.148 -0.73 10.977 1 96.12 102 GLY A O 1
ATOM 779 N N . MET A 1 103 ? 7.105 -0.416 8.789 1 92.88 103 MET A N 1
ATOM 780 C CA . MET A 1 103 ? 6.316 -1.621 8.547 1 92.88 103 MET A CA 1
ATOM 781 C C . MET A 1 103 ? 7.066 -2.865 9.008 1 92.88 103 MET A C 1
ATOM 783 O O . MET A 1 103 ? 6.453 -3.846 9.43 1 92.88 103 MET A O 1
ATOM 787 N N . LEU A 1 104 ? 8.359 -2.822 8.961 1 93.19 104 LEU A N 1
ATOM 788 C CA . LEU A 1 104 ? 9.188 -3.941 9.406 1 93.19 104 LEU A CA 1
ATOM 789 C C . LEU A 1 104 ? 9.547 -3.801 10.883 1 93.19 104 LEU A C 1
ATOM 791 O O . LEU A 1 104 ? 10.289 -4.625 11.422 1 93.19 104 LEU A O 1
ATOM 795 N N . ARG A 1 105 ? 9.094 -2.721 11.539 1 94.94 105 ARG A N 1
ATOM 796 C CA . ARG A 1 105 ? 9.281 -2.447 12.961 1 94.94 105 ARG A CA 1
ATOM 797 C C . ARG A 1 105 ? 10.766 -2.328 13.305 1 94.94 105 ARG A C 1
ATOM 799 O O . ARG A 1 105 ? 11.242 -2.941 14.258 1 94.94 105 ARG A O 1
ATOM 806 N N . ARG A 1 106 ? 11.391 -1.565 12.453 1 96 106 ARG A N 1
ATOM 807 C CA . ARG A 1 106 ? 12.836 -1.383 12.625 1 96 106 ARG A CA 1
ATOM 808 C C . ARG A 1 106 ? 13.156 0.037 13.078 1 96 106 ARG A C 1
ATOM 810 O O . ARG A 1 106 ? 14.297 0.488 12.961 1 96 106 ARG A O 1
ATOM 817 N N . LEU A 1 107 ? 12.148 0.764 13.578 1 98.06 107 LEU A N 1
ATOM 818 C CA . LEU A 1 107 ? 12.328 2.123 14.078 1 98.06 107 LEU A CA 1
ATOM 819 C C . LEU A 1 107 ? 12.328 2.148 15.602 1 98.06 107 LEU A C 1
ATOM 821 O O . LEU A 1 107 ? 11.914 1.182 16.25 1 98.06 107 LEU A O 1
ATOM 825 N N . ASP A 1 108 ? 12.898 3.162 16.156 1 98.31 108 ASP A N 1
ATOM 826 C CA . ASP A 1 108 ? 12.914 3.393 17.609 1 98.31 108 ASP A CA 1
ATOM 827 C C . ASP A 1 108 ? 11.914 4.473 18 1 98.31 108 ASP A C 1
ATOM 829 O O . ASP A 1 108 ? 12.148 5.66 17.781 1 98.31 108 ASP A O 1
ATOM 833 N N . ALA A 1 109 ? 10.844 4.082 18.672 1 98.56 109 ALA A N 1
ATOM 834 C CA . ALA A 1 109 ? 9.758 4.988 19.031 1 98.56 109 ALA A CA 1
ATOM 835 C C . ALA A 1 109 ? 10.258 6.09 19.969 1 98.56 109 ALA A C 1
ATOM 837 O O . ALA A 1 109 ? 9.727 7.203 19.953 1 98.56 109 ALA A O 1
ATOM 838 N N . GLU A 1 110 ? 11.266 5.793 20.734 1 98.75 110 GLU A N 1
ATOM 839 C CA . GLU A 1 110 ? 11.789 6.781 21.672 1 98.75 110 GLU A CA 1
ATOM 840 C C . GLU A 1 110 ? 12.516 7.906 20.938 1 98.75 110 GLU A C 1
ATOM 842 O O . GLU A 1 110 ? 12.438 9.07 21.344 1 98.75 110 GLU A O 1
ATOM 847 N N . LEU A 1 111 ? 13.211 7.527 19.906 1 98.75 111 LEU A N 1
ATOM 848 C CA . LEU A 1 111 ? 13.883 8.547 19.109 1 98.75 111 LEU A CA 1
ATOM 849 C C . LEU A 1 111 ? 12.867 9.422 18.375 1 98.75 111 LEU A C 1
ATOM 851 O O . LEU A 1 111 ? 13.055 10.633 18.266 1 98.75 111 LEU A O 1
ATOM 855 N N . VAL A 1 112 ? 11.82 8.805 17.906 1 98.81 112 VAL A N 1
ATOM 856 C CA . VAL A 1 112 ? 10.727 9.555 17.281 1 98.81 112 VAL A CA 1
ATOM 857 C C . VAL A 1 112 ? 10.102 10.5 18.312 1 98.81 112 VAL A C 1
ATOM 859 O O . VAL A 1 112 ? 9.859 11.672 18.016 1 98.81 112 VAL A O 1
ATOM 862 N N . HIS A 1 113 ? 9.859 9.969 19.5 1 98.88 113 HIS A N 1
ATOM 863 C CA . HIS A 1 113 ? 9.281 10.75 20.578 1 98.88 113 HIS A CA 1
ATOM 864 C C . HIS A 1 113 ? 10.102 12.008 20.859 1 98.88 113 HIS A C 1
ATOM 866 O O . HIS A 1 113 ? 9.547 13.109 20.922 1 98.88 113 HIS A O 1
ATOM 872 N N . ALA A 1 114 ? 11.375 11.828 20.953 1 98.88 114 ALA A N 1
ATOM 873 C CA . ALA A 1 114 ? 12.266 12.953 21.234 1 98.88 114 ALA A CA 1
ATOM 874 C C . ALA A 1 114 ? 12.227 13.984 20.109 1 98.88 114 ALA A C 1
ATOM 876 O O . ALA A 1 114 ? 12.219 15.188 20.375 1 98.88 114 ALA A O 1
ATOM 877 N N . GLU A 1 115 ? 12.219 13.531 18.906 1 98.94 115 GLU A N 1
ATOM 878 C CA . GLU A 1 115 ? 12.195 14.438 17.766 1 98.94 115 GLU A CA 1
ATOM 879 C C . GLU A 1 115 ? 10.875 15.195 17.688 1 98.94 115 GLU A C 1
ATOM 881 O O . GLU A 1 115 ? 10.859 16.406 17.422 1 98.94 115 GLU A O 1
ATOM 886 N N . VAL A 1 116 ? 9.781 14.523 17.953 1 98.94 116 VAL A N 1
ATOM 887 C CA . VAL A 1 116 ? 8.477 15.172 17.922 1 98.94 116 VAL A CA 1
ATOM 888 C C . VAL A 1 116 ? 8.383 16.203 19.047 1 98.94 116 VAL A C 1
ATOM 890 O O . VAL A 1 116 ? 7.867 17.297 18.844 1 98.94 116 VAL A O 1
ATOM 893 N N . LEU A 1 117 ? 8.898 15.898 20.219 1 98.94 117 LEU A N 1
ATOM 894 C CA . LEU A 1 117 ? 8.945 16.859 21.312 1 98.94 117 LEU A CA 1
ATOM 895 C C . LEU A 1 117 ? 9.711 18.109 20.891 1 98.94 117 LEU A C 1
ATOM 897 O O . LEU A 1 117 ? 9.281 19.234 21.172 1 98.94 117 LEU A O 1
ATOM 901 N N . ALA A 1 118 ? 10.805 17.875 20.234 1 98.94 118 ALA A N 1
ATOM 902 C CA . ALA A 1 118 ? 11.633 19 19.812 1 98.94 118 ALA A CA 1
ATOM 903 C C . ALA A 1 118 ? 10.883 19.906 18.828 1 98.94 118 ALA A C 1
ATOM 905 O O . ALA A 1 118 ? 10.969 21.125 18.922 1 98.94 118 ALA A O 1
ATOM 906 N N . GLN A 1 119 ? 10.148 19.328 17.922 1 98.94 119 GLN A N 1
ATOM 907 C CA . GLN A 1 119 ? 9.398 20.125 16.938 1 98.94 119 GLN A CA 1
ATOM 908 C C . GLN A 1 119 ? 8.219 20.828 17.594 1 98.94 119 GLN A C 1
ATOM 910 O O . GLN A 1 119 ? 7.895 21.969 17.234 1 98.94 119 GLN A O 1
ATOM 915 N N . LEU A 1 120 ? 7.602 20.172 18.609 1 98.94 120 LEU A N 1
ATOM 916 C CA . LEU A 1 120 ? 6.543 20.812 19.375 1 98.94 120 LEU A CA 1
ATOM 917 C C . LEU A 1 120 ? 7.086 22 20.156 1 98.94 120 LEU A C 1
ATOM 919 O O . LEU A 1 120 ? 6.453 23.062 20.203 1 98.94 120 LEU A O 1
ATOM 923 N N . ASP A 1 121 ? 8.227 21.844 20.719 1 98.88 121 ASP A N 1
ATOM 924 C CA . ASP A 1 121 ? 8.852 22.922 21.484 1 98.88 121 ASP A CA 1
ATOM 925 C C . ASP A 1 121 ? 9.242 24.078 20.562 1 98.88 121 ASP A C 1
ATOM 927 O O . ASP A 1 121 ? 9.047 25.25 20.922 1 98.88 121 ASP A O 1
ATOM 931 N N . ALA A 1 122 ? 9.773 23.766 19.422 1 98.88 122 ALA A N 1
ATOM 932 C CA . ALA A 1 122 ? 10.117 24.797 18.453 1 98.88 122 ALA A CA 1
ATOM 933 C C . ALA A 1 122 ? 8.883 25.578 18.016 1 98.88 122 ALA A C 1
ATOM 935 O O . ALA A 1 122 ? 8.922 26.797 17.875 1 98.88 122 ALA A O 1
ATOM 936 N N . PHE A 1 123 ? 7.824 24.875 17.766 1 98.88 123 PHE A N 1
ATOM 937 C CA . PHE A 1 123 ? 6.559 25.5 17.406 1 98.88 123 PHE A CA 1
ATOM 938 C C . PHE A 1 123 ? 6.102 26.469 18.5 1 98.88 123 PHE A C 1
ATOM 940 O O . PHE A 1 123 ? 5.758 27.609 18.219 1 98.88 123 PHE A O 1
ATOM 947 N N . ARG A 1 124 ? 6.082 26 19.734 1 98.75 124 ARG A N 1
ATOM 948 C CA . ARG A 1 124 ? 5.648 26.812 20.859 1 98.75 124 ARG A CA 1
ATOM 949 C C . ARG A 1 124 ? 6.5 28.078 20.984 1 98.75 124 ARG A C 1
ATOM 951 O O . ARG A 1 124 ? 5.977 29.156 21.25 1 98.75 124 ARG A O 1
ATOM 958 N N . GLU A 1 125 ? 7.73 27.906 20.812 1 98.56 125 GLU A N 1
ATOM 959 C CA . GLU A 1 125 ? 8.641 29.031 20.922 1 98.56 125 GLU A CA 1
ATOM 960 C C . GLU A 1 125 ? 8.359 30.062 19.828 1 98.56 125 GLU A C 1
ATOM 962 O O . GLU A 1 125 ? 8.359 31.266 20.094 1 98.56 125 GLU A O 1
ATOM 967 N N . LEU A 1 126 ? 8.094 29.609 18.656 1 98.62 126 LEU A N 1
ATOM 968 C CA . LEU A 1 126 ? 7.938 30.484 17.516 1 98.62 126 LEU A CA 1
ATOM 969 C C . LEU A 1 126 ? 6.562 31.156 17.516 1 98.62 126 LEU A C 1
ATOM 971 O O . LEU A 1 126 ? 6.434 32.344 17.188 1 98.62 126 LEU A O 1
ATOM 975 N N . PHE A 1 127 ? 5.535 30.438 17.906 1 98.38 127 PHE A N 1
ATOM 976 C CA . PHE A 1 127 ? 4.164 30.922 17.781 1 98.38 127 PHE A CA 1
ATOM 977 C C . PHE A 1 127 ? 3.65 31.438 19.125 1 98.38 127 PHE A C 1
ATOM 979 O O . PHE A 1 127 ? 2.627 32.125 19.172 1 98.38 127 PHE A O 1
ATOM 986 N N . GLY A 1 128 ? 4.328 31.094 20.234 1 97.88 128 GLY A N 1
ATOM 987 C CA . GLY A 1 128 ? 3.932 31.531 21.562 1 97.88 128 GLY A CA 1
ATOM 988 C C . GLY A 1 128 ? 2.77 30.75 22.141 1 97.88 128 GLY A C 1
ATOM 989 O O . GLY A 1 128 ? 2.145 31.172 23.109 1 97.88 128 GLY A O 1
ATOM 990 N N . ARG A 1 129 ? 2.42 29.625 21.516 1 97.31 129 ARG A N 1
ATOM 991 C CA . ARG A 1 129 ? 1.314 28.766 21.922 1 97.31 129 ARG A CA 1
ATOM 992 C C . ARG A 1 129 ? 1.501 27.359 21.391 1 97.31 129 ARG A C 1
ATOM 994 O O . ARG A 1 129 ? 2.316 27.125 20.5 1 97.31 129 ARG A O 1
ATOM 1001 N N . VAL A 1 130 ? 0.746 26.422 21.953 1 98.19 130 VAL A N 1
ATOM 1002 C CA . VAL A 1 130 ? 0.729 25.047 21.438 1 98.19 130 VAL A CA 1
ATOM 1003 C C . VAL A 1 130 ? -0.143 24.984 20.188 1 98.19 130 VAL A C 1
ATOM 1005 O O . VAL A 1 130 ? -1.037 25.812 20 1 98.19 130 VAL A O 1
ATOM 1008 N N . PRO A 1 131 ? 0.152 24.016 19.281 1 98.81 131 PRO A N 1
ATOM 1009 C CA . PRO A 1 131 ? -0.674 23.906 18.078 1 98.81 131 PRO A CA 1
ATOM 1010 C C . PRO A 1 131 ? -2.1 23.453 18.375 1 98.81 131 PRO A C 1
ATOM 1012 O O . PRO A 1 131 ? -2.332 22.75 19.375 1 98.81 131 PRO A O 1
ATOM 1015 N N . ASP A 1 132 ? -3.018 23.844 17.5 1 98.56 132 ASP A N 1
ATOM 1016 C CA . ASP A 1 132 ? -4.41 23.422 17.625 1 98.56 132 ASP A CA 1
ATOM 1017 C C . ASP A 1 132 ? -4.566 21.938 17.312 1 98.56 132 ASP A C 1
ATOM 1019 O O . ASP A 1 132 ? -5.457 21.281 17.844 1 98.56 132 ASP A O 1
ATOM 1023 N N . TYR A 1 133 ? -3.805 21.422 16.469 1 98.81 133 TYR A N 1
ATOM 1024 C CA . TYR A 1 133 ? -3.758 20.016 16.109 1 98.81 133 TYR A CA 1
ATOM 1025 C C . TYR A 1 133 ? -2.365 19.625 15.633 1 98.81 133 TYR A C 1
ATOM 1027 O O . TYR A 1 133 ? -1.521 20.484 15.383 1 98.81 133 TYR A O 1
ATOM 1035 N N . VAL A 1 134 ? -2.082 18.312 15.586 1 98.94 134 VAL A N 1
ATOM 1036 C CA . VAL A 1 134 ? -0.79 17.797 15.133 1 98.94 134 VAL A CA 1
ATOM 1037 C C . VAL A 1 134 ? -0.999 16.688 14.102 1 98.94 134 VAL A C 1
ATOM 1039 O O . VAL A 1 134 ? -1.851 15.82 14.289 1 98.94 134 VAL A O 1
ATOM 1042 N N . ASP A 1 135 ? -0.392 16.844 12.992 1 98.81 135 ASP A N 1
ATOM 1043 C CA . ASP A 1 135 ? -0.36 15.805 11.961 1 98.81 135 ASP A CA 1
ATOM 1044 C C . ASP A 1 135 ? 1.061 15.578 11.445 1 98.81 135 ASP A C 1
ATOM 1046 O O . ASP A 1 135 ? 2.029 16 12.086 1 98.81 135 ASP A O 1
ATOM 1050 N N . GLY A 1 136 ? 1.177 14.742 10.406 1 98.69 136 GLY A N 1
ATOM 1051 C CA . GLY A 1 136 ? 2.512 14.422 9.922 1 98.69 136 GLY A CA 1
ATOM 1052 C C . GLY A 1 136 ? 2.674 14.648 8.43 1 98.69 136 GLY A C 1
ATOM 1053 O O . GLY A 1 136 ? 1.795 14.289 7.645 1 98.69 136 GLY A O 1
ATOM 1054 N N . HIS A 1 137 ? 3.826 15.219 8.055 1 98.44 137 HIS A N 1
ATOM 1055 C CA . HIS A 1 137 ? 4.207 15.336 6.652 1 98.44 137 HIS A CA 1
ATOM 1056 C C . HIS A 1 137 ? 4.281 13.969 5.984 1 98.44 137 HIS A C 1
ATOM 1058 O O . HIS A 1 137 ? 4.883 13.039 6.527 1 98.44 137 HIS A O 1
ATOM 1064 N N . GLN A 1 138 ? 3.562 13.859 4.844 1 95.94 138 GLN A N 1
ATOM 1065 C CA . GLN A 1 138 ? 3.496 12.609 4.09 1 95.94 138 GLN A CA 1
ATOM 1066 C C . GLN A 1 138 ? 2.869 11.5 4.922 1 95.94 138 GLN A C 1
ATOM 1068 O O . GLN A 1 138 ? 3.209 10.32 4.758 1 95.94 138 GLN A O 1
ATOM 1073 N N . HIS A 1 139 ? 2.027 11.852 5.961 1 97.06 139 HIS A N 1
ATOM 1074 C CA . HIS A 1 139 ? 1.254 10.945 6.805 1 97.06 139 HIS A CA 1
ATOM 1075 C C . HIS A 1 139 ? 2.168 10.047 7.637 1 97.06 139 HIS A C 1
ATOM 1077 O O . HIS A 1 139 ? 1.774 8.953 8.031 1 97.06 139 HIS A O 1
ATOM 1083 N N . ALA A 1 140 ? 3.414 10.508 7.91 1 98.06 140 ALA A N 1
ATOM 1084 C CA . ALA A 1 140 ? 4.418 9.68 8.57 1 98.06 140 ALA A CA 1
ATOM 1085 C C . ALA A 1 140 ? 4.008 9.352 10 1 98.06 140 ALA A C 1
ATOM 1087 O O . ALA A 1 140 ? 4.449 8.352 10.562 1 98.06 140 ALA A O 1
ATOM 1088 N N . GLN A 1 141 ? 3.131 10.172 10.602 1 98.69 141 GLN A N 1
ATOM 1089 C CA . GLN A 1 141 ? 2.707 9.953 11.984 1 98.69 141 GLN A CA 1
ATOM 1090 C C . GLN A 1 141 ? 1.935 8.641 12.117 1 98.69 141 GLN A C 1
ATOM 1092 O O . GLN A 1 141 ? 1.766 8.125 13.219 1 98.69 141 GLN A O 1
ATOM 1097 N N . LEU A 1 142 ? 1.472 8.133 10.984 1 98.19 142 LEU A N 1
ATOM 1098 C CA . LEU A 1 142 ? 0.635 6.934 11 1 98.19 142 LEU A CA 1
ATOM 1099 C C . LEU A 1 142 ? 1.489 5.672 11 1 98.19 142 LEU A C 1
ATOM 1101 O O . LEU A 1 142 ? 0.986 4.578 11.266 1 98.19 142 LEU A O 1
ATOM 1105 N N . PHE A 1 143 ? 2.744 5.801 10.664 1 97.94 143 PHE A N 1
ATOM 1106 C CA . PHE A 1 143 ? 3.596 4.633 10.469 1 97.94 143 PHE A CA 1
ATOM 1107 C C . PHE A 1 143 ? 3.816 3.902 11.789 1 97.94 143 PHE A C 1
ATOM 1109 O O . PHE A 1 143 ? 3.912 4.531 12.844 1 97.94 143 PHE A O 1
ATOM 1116 N N . PRO A 1 144 ? 3.971 2.51 11.75 1 96.75 144 PRO A N 1
ATOM 1117 C CA . PRO A 1 144 ? 4.301 1.766 12.969 1 96.75 144 PRO A CA 1
ATOM 1118 C C . PRO A 1 144 ? 5.551 2.301 13.672 1 96.75 144 PRO A C 1
ATOM 1120 O O . PRO A 1 144 ? 6.531 2.648 13.008 1 96.75 144 PRO A O 1
ATOM 1123 N N . GLN A 1 145 ? 5.469 2.344 14.961 1 97.94 145 GLN A N 1
ATOM 1124 C CA . GLN A 1 145 ? 6.516 2.826 15.852 1 97.94 145 GLN A CA 1
ATOM 1125 C C . GLN A 1 145 ? 6.633 4.344 15.797 1 97.94 145 GLN A C 1
ATOM 1127 O O . GLN A 1 145 ? 6.879 4.996 16.812 1 97.94 145 GLN A O 1
ATOM 1132 N N . VAL A 1 146 ? 6.449 4.98 14.633 1 98.81 146 VAL A N 1
ATOM 1133 C CA . VAL A 1 146 ? 6.375 6.438 14.57 1 98.81 146 VAL A CA 1
ATOM 1134 C C . VAL A 1 146 ? 5.148 6.926 15.336 1 98.81 146 VAL A C 1
ATOM 1136 O O . VAL A 1 146 ? 5.25 7.836 16.172 1 98.81 146 VAL A O 1
ATOM 1139 N N . ARG A 1 147 ? 4.012 6.227 15.055 1 98.75 147 ARG A N 1
ATOM 1140 C CA . ARG A 1 147 ? 2.76 6.625 15.688 1 98.75 147 ARG A CA 1
ATOM 1141 C C . ARG A 1 147 ? 2.871 6.566 17.203 1 98.75 147 ARG A C 1
ATOM 1143 O O . ARG A 1 147 ? 2.281 7.387 17.906 1 98.75 147 ARG A O 1
ATOM 1150 N N . ASP A 1 148 ? 3.664 5.641 17.75 1 98.75 148 ASP A N 1
ATOM 1151 C CA . ASP A 1 148 ? 3.811 5.469 19.188 1 98.75 148 ASP A CA 1
ATOM 1152 C C . ASP A 1 148 ? 4.535 6.66 19.812 1 98.75 148 ASP A C 1
ATOM 1154 O O . ASP A 1 148 ? 4.059 7.242 20.781 1 98.75 148 ASP A O 1
ATOM 1158 N N . GLY A 1 149 ? 5.691 6.98 19.25 1 98.88 149 GLY A N 1
ATOM 1159 C CA . GLY A 1 149 ? 6.43 8.133 19.734 1 98.88 149 GLY A CA 1
ATOM 1160 C C . GLY A 1 149 ? 5.691 9.445 19.516 1 98.88 149 GLY A C 1
ATOM 1161 O O . GLY A 1 149 ? 5.715 10.32 20.391 1 98.88 149 GLY A O 1
ATOM 1162 N N . PHE A 1 150 ? 5.039 9.555 18.406 1 98.94 150 PHE A N 1
ATOM 1163 C CA . PHE A 1 150 ? 4.285 10.742 18.031 1 98.94 150 PHE A CA 1
ATOM 1164 C C . PHE A 1 150 ? 3.162 11.016 19.016 1 98.94 150 PHE A C 1
ATOM 1166 O O . PHE A 1 150 ? 3.061 12.117 19.562 1 98.94 150 PHE A O 1
ATOM 1173 N N . LEU A 1 151 ? 2.334 10.008 19.281 1 98.94 151 LEU A N 1
ATOM 1174 C CA . LEU A 1 151 ? 1.165 10.18 20.141 1 98.94 151 LEU A CA 1
ATOM 1175 C C . LEU A 1 151 ? 1.582 10.461 21.578 1 98.94 151 LEU A C 1
ATOM 1177 O O . LEU A 1 151 ? 0.964 11.281 22.266 1 98.94 151 LEU A O 1
ATOM 1181 N N . ARG A 1 152 ? 2.615 9.828 22 1 98.88 152 ARG A N 1
ATOM 1182 C CA . ARG A 1 152 ? 3.115 10.094 23.344 1 98.88 152 ARG A CA 1
ATOM 1183 C C . ARG A 1 152 ? 3.602 11.531 23.469 1 98.88 152 ARG A C 1
ATOM 1185 O O . ARG A 1 152 ? 3.363 12.188 24.484 1 98.88 152 ARG A O 1
ATOM 1192 N N . ALA A 1 153 ? 4.27 12 22.469 1 98.94 153 ALA A N 1
ATOM 1193 C CA . ALA A 1 153 ? 4.777 13.367 22.5 1 98.94 153 ALA A CA 1
ATOM 1194 C C . ALA A 1 153 ? 3.635 14.383 22.516 1 98.94 153 ALA A C 1
ATOM 1196 O O . ALA A 1 153 ? 3.678 15.367 23.25 1 98.94 153 ALA A O 1
ATOM 1197 N N . VAL A 1 154 ? 2.635 14.141 21.688 1 98.94 154 VAL A N 1
ATOM 1198 C CA . VAL A 1 154 ? 1.496 15.047 21.625 1 98.94 154 VAL A CA 1
ATOM 1199 C C . VAL A 1 154 ? 0.777 15.07 22.969 1 98.94 154 VAL A C 1
ATOM 1201 O O . VAL A 1 154 ? 0.443 16.141 23.484 1 98.94 154 VAL A O 1
ATOM 1204 N N . LYS A 1 155 ? 0.572 13.898 23.547 1 98.81 155 LYS A N 1
ATOM 1205 C CA . LYS A 1 155 ? -0.082 13.812 24.844 1 98.81 155 LYS A CA 1
ATOM 1206 C C . LYS A 1 155 ? 0.679 14.609 25.906 1 98.81 155 LYS A C 1
ATOM 1208 O O . LYS A 1 155 ? 0.071 15.234 26.766 1 98.81 155 LYS A O 1
ATOM 1213 N N . GLN A 1 156 ? 1.938 14.594 25.766 1 98.69 156 GLN A N 1
ATOM 1214 C CA . GLN A 1 156 ? 2.809 15.219 26.75 1 98.69 156 GLN A CA 1
ATOM 1215 C C . GLN A 1 156 ? 2.836 16.734 26.578 1 98.69 156 GLN A C 1
ATOM 1217 O O . GLN A 1 156 ? 2.801 17.484 27.562 1 98.69 156 GLN A O 1
ATOM 1222 N N . ARG A 1 157 ? 2.912 17.219 25.359 1 98.44 157 ARG A N 1
ATOM 1223 C CA . ARG A 1 157 ? 3.232 18.609 25.125 1 98.44 157 ARG A CA 1
ATOM 1224 C C . ARG A 1 157 ? 1.989 19.391 24.703 1 98.44 157 ARG A C 1
ATOM 1226 O O . ARG A 1 157 ? 1.938 20.609 24.859 1 98.44 157 ARG A O 1
ATOM 1233 N N . ALA A 1 158 ? 0.996 18.766 24.109 1 98.44 158 ALA A N 1
ATOM 1234 C CA . ALA A 1 158 ? -0.208 19.406 23.578 1 98.44 158 ALA A CA 1
ATOM 1235 C C . ALA A 1 158 ? -1.433 18.516 23.781 1 98.44 158 ALA A C 1
ATOM 1237 O O . ALA A 1 158 ? -2.109 18.172 22.812 1 98.44 158 ALA A O 1
ATOM 1238 N N . PRO A 1 159 ? -1.817 18.25 25 1 97.94 159 PRO A N 1
ATOM 1239 C CA . PRO A 1 159 ? -2.861 17.266 25.281 1 97.94 159 PRO A CA 1
ATOM 1240 C C . PRO A 1 159 ? -4.238 17.688 24.781 1 97.94 159 PRO A C 1
ATOM 1242 O O . PRO A 1 159 ? -5.129 16.859 24.625 1 97.94 159 PRO A O 1
ATOM 1245 N N . GLU A 1 160 ? -4.402 18.984 24.547 1 98.06 160 GLU A N 1
ATOM 1246 C CA . GLU A 1 160 ? -5.703 19.469 24.078 1 98.06 160 GLU A CA 1
ATOM 1247 C C . GLU A 1 160 ? -5.777 19.5 22.562 1 98.06 160 GLU A C 1
ATOM 1249 O O . GLU A 1 160 ? -6.844 19.734 21.984 1 98.06 160 GLU A O 1
ATOM 1254 N N . ALA A 1 161 ? -4.648 19.297 21.859 1 98.69 161 ALA A N 1
ATOM 1255 C CA . ALA A 1 161 ? -4.633 19.25 20.406 1 98.69 161 ALA A CA 1
ATOM 1256 C C . ALA A 1 161 ? -5.289 17.969 19.891 1 98.69 161 ALA A C 1
ATOM 1258 O O . ALA A 1 161 ? -5.215 16.922 20.547 1 98.69 161 ALA A O 1
ATOM 1259 N N . TRP A 1 162 ? -5.98 18.078 18.797 1 98.5 162 TRP A N 1
ATOM 1260 C CA . TRP A 1 162 ? -6.398 16.859 18.125 1 98.5 162 TRP A CA 1
ATOM 1261 C C . TRP A 1 162 ? -5.332 16.391 17.141 1 98.5 162 TRP A C 1
ATOM 1263 O O . TRP A 1 162 ? -4.43 17.141 16.781 1 98.5 162 TRP A O 1
ATOM 1273 N N . VAL A 1 163 ? -5.324 15.078 16.812 1 98.88 163 VAL A N 1
ATOM 1274 C CA . VAL A 1 163 ? -4.355 14.516 15.883 1 98.88 163 VAL A CA 1
ATOM 1275 C C . VAL A 1 163 ? -5.059 14.07 14.602 1 98.88 163 VAL A C 1
ATOM 1277 O O . VAL A 1 163 ? -6.207 13.625 14.641 1 98.88 163 VAL A O 1
ATOM 1280 N N . ARG A 1 164 ? -4.402 14.203 13.5 1 98.5 164 ARG A N 1
ATOM 1281 C CA . ARG A 1 164 ? -5.035 13.891 12.219 1 98.5 164 ARG A CA 1
ATOM 1282 C C . ARG A 1 164 ? -4.871 12.422 11.867 1 98.5 164 ARG A C 1
ATOM 1284 O O . ARG A 1 164 ? -3.75 11.93 11.727 1 98.5 164 ARG A O 1
ATOM 1291 N N . GLN A 1 165 ? -5.992 11.766 11.773 1 96.94 165 GLN A N 1
ATOM 1292 C CA . GLN A 1 165 ? -5.98 10.438 11.18 1 96.94 165 GLN A CA 1
ATOM 1293 C C . GLN A 1 165 ? -6.266 10.508 9.68 1 96.94 165 GLN A C 1
ATOM 1295 O O . GLN A 1 165 ? -6.75 11.523 9.18 1 96.94 165 GLN A O 1
ATOM 1300 N N . GLY A 1 166 ? -5.883 9.469 8.891 1 93.25 166 GLY A N 1
ATOM 1301 C CA . GLY A 1 166 ? -5.902 9.547 7.438 1 93.25 166 GLY A CA 1
ATOM 1302 C C . GLY A 1 166 ? -6.883 8.57 6.805 1 93.25 166 GLY A C 1
ATOM 1303 O O . GLY A 1 166 ? -6.789 8.273 5.613 1 93.25 166 GLY A O 1
ATOM 1304 N N . GLY A 1 167 ? -7.73 7.992 7.52 1 89.75 167 GLY A N 1
ATOM 1305 C CA . GLY A 1 167 ? -8.648 6.996 6.98 1 89.75 167 GLY A CA 1
ATOM 1306 C C . GLY A 1 167 ? -10.031 7.543 6.703 1 89.75 167 GLY A C 1
ATOM 1307 O O . GLY A 1 167 ? -10.43 8.562 7.273 1 89.75 167 GLY A O 1
ATOM 1308 N N . LEU A 1 168 ? -10.758 7.004 5.754 1 78.06 168 LEU A N 1
ATOM 1309 C CA . LEU A 1 168 ? -12.109 7.41 5.371 1 78.06 168 LEU A CA 1
ATOM 1310 C C . LEU A 1 168 ? -13.125 6.992 6.43 1 78.06 168 LEU A C 1
ATOM 1312 O O . LEU A 1 168 ? -14.18 7.617 6.566 1 78.06 168 LEU A O 1
ATOM 1316 N N . ASN A 1 169 ? -12.734 6.262 7.277 1 65.94 169 ASN A N 1
ATOM 1317 C CA . ASN A 1 169 ? -13.602 5.742 8.328 1 65.94 169 ASN A CA 1
ATOM 1318 C C . ASN A 1 169 ? -14.969 5.348 7.785 1 65.94 169 ASN A C 1
ATOM 1320 O O . ASN A 1 169 ? -16 5.68 8.383 1 65.94 169 ASN A O 1
ATOM 1324 N N . LEU A 1 170 ? -15.078 5.055 6.516 1 59.69 170 LEU A N 1
ATOM 1325 C CA . LEU A 1 170 ? -16.344 4.648 5.906 1 59.69 170 LEU A CA 1
ATOM 1326 C C . LEU A 1 170 ? -16.5 3.135 5.949 1 59.69 170 LEU A C 1
ATOM 1328 O O . LEU A 1 170 ? -15.516 2.4 5.984 1 59.69 170 LEU A O 1
ATOM 1332 N N . PRO A 1 171 ? -17.781 2.809 6.07 1 52.72 171 PRO A N 1
ATOM 1333 C CA . PRO A 1 171 ? -18 1.361 5.984 1 52.72 171 PRO A CA 1
ATOM 1334 C C . PRO A 1 171 ? -17.297 0.736 4.773 1 52.72 171 PRO A C 1
ATOM 1336 O O . PRO A 1 171 ? -17.156 1.39 3.736 1 52.72 171 PRO A O 1
ATOM 1339 N N . LEU A 1 172 ? -16.656 -0.392 5 1 49.53 172 LEU A N 1
ATOM 1340 C CA . LEU A 1 172 ? -15.844 -1.137 4.051 1 49.53 172 LEU A CA 1
ATOM 1341 C C . LEU A 1 172 ? -16.5 -1.161 2.674 1 49.53 172 LEU A C 1
ATOM 1343 O O . LEU A 1 172 ? -15.805 -1.113 1.652 1 49.53 172 LEU A O 1
ATOM 1347 N N . THR A 1 173 ? -17.75 -1.291 2.641 1 44.5 173 THR A N 1
ATOM 1348 C CA . THR A 1 173 ? -18.516 -1.477 1.414 1 44.5 173 THR A CA 1
ATOM 1349 C C . THR A 1 173 ? -18.328 -0.293 0.47 1 44.5 173 THR A C 1
ATOM 1351 O O . THR A 1 173 ? -18.562 -0.406 -0.734 1 44.5 173 THR A O 1
ATOM 1354 N N . GLN A 1 174 ? -18.031 0.727 0.863 1 48.28 174 GLN A N 1
ATOM 1355 C CA . GLN A 1 174 ? -18.031 1.91 0.009 1 48.28 174 GLN A CA 1
ATOM 1356 C C . GLN A 1 174 ? -16.609 2.283 -0.417 1 48.28 174 GLN A C 1
ATOM 1358 O O . GLN A 1 174 ? -16.406 3.27 -1.131 1 48.28 174 GLN A O 1
ATOM 1363 N N . ARG A 1 175 ? -15.695 1.502 0.047 1 50.88 175 ARG A N 1
ATOM 1364 C CA . ARG A 1 175 ? -14.32 1.942 -0.155 1 50.88 175 ARG A CA 1
ATOM 1365 C C . ARG A 1 175 ? -13.719 1.323 -1.415 1 50.88 175 ARG A C 1
ATOM 1367 O O . ARG A 1 175 ? -13.5 0.112 -1.472 1 50.88 175 ARG A O 1
ATOM 1374 N N . ILE A 1 176 ? -14.242 1.604 -2.664 1 49.56 176 ILE A N 1
ATOM 1375 C CA . ILE A 1 176 ? -13.461 1.038 -3.758 1 49.56 176 ILE A CA 1
ATOM 1376 C C . ILE A 1 176 ? -12.016 1.538 -3.676 1 49.56 176 ILE A C 1
ATOM 1378 O O . ILE A 1 176 ? -11.742 2.711 -3.939 1 49.56 176 ILE A O 1
ATOM 1382 N N . THR A 1 177 ? -11.133 1.253 -2.672 1 60.66 177 THR A N 1
ATOM 1383 C CA . THR A 1 177 ? -9.914 1.987 -2.359 1 60.66 177 THR A CA 1
ATOM 1384 C C . THR A 1 177 ? -8.695 1.315 -2.996 1 60.66 177 THR A C 1
ATOM 1386 O O . THR A 1 177 ? -8.711 0.108 -3.242 1 60.66 177 THR A O 1
ATOM 1389 N N . GLY A 1 178 ? -8.047 2.117 -4.004 1 76.06 178 GLY A N 1
ATOM 1390 C CA . GLY A 1 178 ? -6.715 1.721 -4.422 1 76.06 178 GLY A CA 1
ATOM 1391 C C . GLY A 1 178 ? -5.824 1.312 -3.266 1 76.06 178 GLY A C 1
ATOM 1392 O O . GLY A 1 178 ? -6.227 1.396 -2.104 1 76.06 178 GLY A O 1
ATOM 1393 N N . LEU A 1 179 ? -4.797 0.653 -3.547 1 81.94 179 LEU A N 1
ATOM 1394 C CA . LEU A 1 179 ? -3.857 0.121 -2.568 1 81.94 179 LEU A CA 1
ATOM 1395 C C . LEU A 1 179 ? -3.404 1.21 -1.602 1 81.94 179 LEU A C 1
ATOM 1397 O O . LEU A 1 179 ? -3.252 0.959 -0.404 1 81.94 179 LEU A O 1
ATOM 1401 N N . LYS A 1 180 ? -3.283 2.475 -2.092 1 84.94 180 LYS A N 1
ATOM 1402 C CA . LYS A 1 180 ? -2.859 3.582 -1.24 1 84.94 180 LYS A CA 1
ATOM 1403 C C . LYS A 1 180 ? -3.895 3.869 -0.156 1 84.94 180 LYS A C 1
ATOM 1405 O O . LYS A 1 180 ? -3.549 4.008 1.019 1 84.94 180 LYS A O 1
ATOM 1410 N N . THR A 1 181 ? -5.105 3.949 -0.583 1 85 181 THR A N 1
ATOM 1411 C CA . THR A 1 181 ? -6.191 4.227 0.351 1 85 181 THR A CA 1
ATOM 1412 C C . THR A 1 181 ? -6.312 3.105 1.382 1 85 181 THR A C 1
ATOM 1414 O O . THR A 1 181 ? -6.566 3.365 2.561 1 85 181 THR A O 1
ATOM 1417 N N . LEU A 1 182 ? -6.094 1.893 0.957 1 87.81 182 LEU A N 1
ATOM 1418 C CA . LEU A 1 182 ? -6.16 0.748 1.858 1 87.81 182 LEU A CA 1
ATOM 1419 C C . LEU A 1 182 ? -5.059 0.819 2.912 1 87.81 182 LEU A C 1
ATOM 1421 O O . LEU A 1 182 ? -5.316 0.618 4.102 1 87.81 182 LEU A O 1
ATOM 1425 N N . VAL A 1 183 ? -3.871 1.114 2.475 1 89.56 183 VAL A N 1
ATOM 1426 C CA . VAL A 1 183 ? -2.734 1.204 3.383 1 89.56 183 VAL A CA 1
ATOM 1427 C C . VAL A 1 183 ? -2.959 2.336 4.383 1 89.56 183 VAL A C 1
ATOM 1429 O O . VAL A 1 183 ? -2.77 2.156 5.59 1 89.56 183 VAL A O 1
ATOM 1432 N N . LEU A 1 184 ? -3.418 3.426 3.84 1 91.31 184 LEU A N 1
ATOM 1433 C CA . LEU A 1 184 ? -3.693 4.57 4.703 1 91.31 184 LEU A CA 1
ATOM 1434 C C . LEU A 1 184 ? -4.773 4.23 5.727 1 91.31 184 LEU A C 1
ATOM 1436 O O . LEU A 1 184 ? -4.672 4.613 6.895 1 91.31 184 LEU A O 1
ATOM 1440 N N . ASP A 1 185 ? -5.762 3.566 5.324 1 90.69 185 ASP A N 1
ATOM 1441 C CA . ASP A 1 185 ? -6.863 3.193 6.207 1 90.69 185 ASP A CA 1
ATOM 1442 C C . ASP A 1 185 ? -6.391 2.25 7.309 1 90.69 185 ASP A C 1
ATOM 1444 O O . ASP A 1 185 ? -6.777 2.402 8.469 1 90.69 185 ASP A O 1
ATOM 1448 N N . VAL A 1 186 ? -5.609 1.301 6.977 1 92.69 186 VAL A N 1
ATOM 1449 C CA . VAL A 1 186 ? -5.105 0.33 7.941 1 92.69 186 VAL A CA 1
ATOM 1450 C C . VAL A 1 186 ? -4.207 1.03 8.961 1 92.69 186 VAL A C 1
ATOM 1452 O O . VAL A 1 186 ? -4.348 0.825 10.164 1 92.69 186 VAL A O 1
ATOM 1455 N N . LEU A 1 187 ? -3.301 1.823 8.453 1 95.31 187 LEU A N 1
ATOM 1456 C CA . LEU A 1 187 ? -2.41 2.564 9.336 1 95.31 187 LEU A CA 1
ATOM 1457 C C . LEU A 1 187 ? -3.201 3.49 10.258 1 95.31 187 LEU A C 1
ATOM 1459 O O . LEU A 1 187 ? -2.885 3.615 11.438 1 95.31 187 LEU A O 1
ATOM 1463 N N . SER A 1 188 ? -4.234 4.066 9.711 1 96.62 188 SER A N 1
ATOM 1464 C CA . SER A 1 188 ? -5.051 5.008 10.469 1 96.62 188 SER A CA 1
ATOM 1465 C C . SER A 1 188 ? -5.871 4.293 11.539 1 96.62 188 SER A C 1
ATOM 1467 O O . SER A 1 188 ? -6.121 4.848 12.609 1 96.62 188 SER A O 1
ATOM 1469 N N . THR A 1 189 ? -6.34 3.082 11.273 1 94.69 189 THR A N 1
ATOM 1470 C CA . THR A 1 189 ? -7.105 2.309 12.242 1 94.69 189 THR A CA 1
ATOM 1471 C C . THR A 1 189 ? -6.301 2.109 13.531 1 94.69 189 THR A C 1
ATOM 1473 O O . THR A 1 189 ? -6.812 2.338 14.625 1 94.69 189 THR A O 1
ATOM 1476 N N . GLN A 1 190 ? -5.07 1.74 13.359 1 94.69 190 GLN A N 1
ATOM 1477 C CA . GLN A 1 190 ? -4.211 1.529 14.516 1 94.69 190 GLN A CA 1
ATOM 1478 C C . GLN A 1 190 ? -3.879 2.852 15.203 1 94.69 190 GLN A C 1
ATOM 1480 O O . GLN A 1 190 ? -3.816 2.918 16.438 1 94.69 190 GLN A O 1
ATOM 1485 N N . PHE A 1 191 ? -3.697 3.85 14.422 1 98.19 191 PHE A N 1
ATOM 1486 C CA . PHE A 1 191 ? -3.414 5.18 14.945 1 98.19 191 PHE A CA 1
ATOM 1487 C C . PHE A 1 191 ? -4.57 5.684 15.797 1 98.19 191 PHE A C 1
ATOM 1489 O O . PHE A 1 191 ? -4.359 6.164 16.906 1 98.19 191 PHE A O 1
ATOM 1496 N N . ARG A 1 192 ? -5.777 5.523 15.328 1 97.62 192 ARG A N 1
ATOM 1497 C CA . ARG A 1 192 ? -6.969 5.969 16.047 1 97.62 192 ARG A CA 1
ATOM 1498 C C . ARG A 1 192 ? -7.137 5.207 17.359 1 97.62 192 ARG A C 1
ATOM 1500 O O . ARG A 1 192 ? -7.465 5.797 18.375 1 97.62 192 ARG A O 1
ATOM 1507 N N . SER A 1 193 ? -6.918 3.936 17.281 1 96.94 193 SER A N 1
ATOM 1508 C CA . SER A 1 193 ? -7.043 3.111 18.484 1 96.94 193 SER A CA 1
ATOM 1509 C C . SER A 1 193 ? -6.074 3.564 19.562 1 96.94 193 SER A C 1
ATOM 1511 O O . SER A 1 193 ? -6.457 3.701 20.734 1 96.94 193 SER A O 1
ATOM 1513 N N . LYS A 1 194 ? -4.871 3.816 19.203 1 98.19 194 LYS A N 1
ATOM 1514 C CA . LYS A 1 194 ? -3.854 4.238 20.156 1 98.19 194 LYS A CA 1
ATOM 1515 C C . LYS A 1 194 ? -4.125 5.652 20.656 1 98.19 194 LYS A C 1
ATOM 1517 O O . LYS A 1 194 ? -3.93 5.945 21.844 1 98.19 194 LYS A O 1
ATOM 1522 N N . ALA A 1 195 ? -4.535 6.516 19.734 1 98.75 195 ALA A N 1
ATOM 1523 C CA . ALA A 1 195 ? -4.879 7.879 20.125 1 98.75 195 ALA A CA 1
ATOM 1524 C C . ALA A 1 195 ? -6.023 7.887 21.141 1 98.75 195 ALA A C 1
ATOM 1526 O O . ALA A 1 195 ? -5.953 8.578 22.156 1 98.75 195 ALA A O 1
ATOM 1527 N N . ALA A 1 196 ? -7.02 7.055 20.891 1 98.25 196 ALA A N 1
ATOM 1528 C CA . ALA A 1 196 ? -8.172 6.961 21.781 1 98.25 196 ALA A CA 1
ATOM 1529 C C . ALA A 1 196 ? -7.766 6.469 23.156 1 98.25 196 ALA A C 1
ATOM 1531 O O . ALA A 1 196 ? -8.258 6.973 24.172 1 98.25 196 ALA A O 1
ATOM 1532 N N . ARG A 1 197 ? -6.883 5.547 23.234 1 98 197 ARG A N 1
ATOM 1533 C CA . ARG A 1 197 ? -6.406 5 24.5 1 98 197 ARG A CA 1
ATOM 1534 C C . ARG A 1 197 ? -5.68 6.059 25.312 1 98 197 ARG A C 1
ATOM 1536 O O . ARG A 1 197 ? -5.688 6.016 26.547 1 98 197 ARG A O 1
ATOM 1543 N N . LEU A 1 198 ? -5.141 7.027 24.594 1 98.38 198 LEU A N 1
ATOM 1544 C CA . LEU A 1 198 ? -4.395 8.086 25.266 1 98.38 198 LEU A CA 1
ATOM 1545 C C . LEU A 1 198 ? -5.293 9.289 25.547 1 98.38 198 LEU A C 1
ATOM 1547 O O . LEU A 1 198 ? -4.84 10.297 26.094 1 98.38 198 LEU A O 1
ATOM 1551 N N . GLY A 1 199 ? -6.527 9.234 25.078 1 98.25 199 GLY A N 1
ATOM 1552 C CA . GLY A 1 199 ? -7.477 10.312 25.297 1 98.25 199 GLY A CA 1
ATOM 1553 C C . GLY A 1 199 ? -7.312 11.461 24.312 1 98.25 199 GLY A C 1
ATOM 1554 O O . GLY A 1 199 ? -7.742 12.586 24.578 1 98.25 199 GLY A O 1
ATOM 1555 N N . LEU A 1 200 ? -6.648 11.219 23.219 1 98.69 200 LEU A N 1
ATOM 1556 C CA . LEU A 1 200 ? -6.469 12.242 22.188 1 98.69 200 LEU A CA 1
ATOM 1557 C C . LEU A 1 200 ? -7.602 12.203 21.172 1 98.69 200 LEU A C 1
ATOM 1559 O O . LEU A 1 200 ? -8.047 11.117 20.781 1 98.69 200 LEU A O 1
ATOM 1563 N N . ARG A 1 201 ? -8.109 13.359 20.797 1 98.19 201 ARG A N 1
ATOM 1564 C CA . ARG A 1 201 ? -9.148 13.469 19.781 1 98.19 201 ARG A CA 1
ATOM 1565 C C . ARG A 1 201 ? -8.547 13.414 18.375 1 98.19 201 ARG A C 1
ATOM 1567 O O . ARG A 1 201 ? -7.367 13.695 18.188 1 98.19 201 ARG A O 1
ATOM 1574 N N . PHE A 1 202 ? -9.352 13.031 17.438 1 98.12 202 PHE A N 1
ATOM 1575 C CA . PHE A 1 202 ? -8.945 13.016 16.047 1 98.12 202 PHE A CA 1
ATOM 1576 C C . PHE A 1 202 ? -10.133 13.266 15.125 1 98.12 202 PHE A C 1
ATOM 1578 O O . PHE A 1 202 ? -11.281 13.18 15.562 1 98.12 202 PHE A O 1
ATOM 1585 N N . ASN A 1 203 ? -9.875 13.695 13.883 1 96.88 203 ASN A N 1
ATOM 1586 C CA . ASN A 1 203 ? -10.93 13.898 12.906 1 96.88 203 ASN A CA 1
ATOM 1587 C C . ASN A 1 203 ? -11.641 12.594 12.562 1 96.88 203 ASN A C 1
ATOM 1589 O O . ASN A 1 203 ? -11.008 11.539 12.508 1 96.88 203 ASN A O 1
ATOM 1593 N N . PRO A 1 204 ? -12.945 12.688 12.227 1 95.12 204 PRO A N 1
ATOM 1594 C CA . PRO A 1 204 ? -13.711 11.453 11.992 1 95.12 204 PRO A CA 1
ATOM 1595 C C . PRO A 1 204 ? -13.414 10.828 10.633 1 95.12 204 PRO A C 1
ATOM 1597 O O . PRO A 1 204 ? -13.531 9.617 10.469 1 95.12 204 PRO A O 1
ATOM 1600 N N . THR A 1 205 ? -13.141 11.648 9.609 1 93.88 205 THR A N 1
ATOM 1601 C CA . THR A 1 205 ? -12.875 11.195 8.242 1 93.88 205 THR A CA 1
ATOM 1602 C C . THR A 1 205 ? -11.836 12.086 7.57 1 93.88 205 THR A C 1
ATOM 1604 O O . THR A 1 205 ? -11.711 13.266 7.902 1 93.88 205 THR A O 1
ATOM 1607 N N . PHE A 1 206 ? -11.141 11.43 6.715 1 94.81 206 PHE A N 1
ATOM 1608 C CA . PHE A 1 206 ? -10.094 12.133 5.98 1 94.81 206 PHE A CA 1
ATOM 1609 C C . PHE A 1 206 ? -10.297 11.984 4.477 1 94.81 206 PHE A C 1
ATOM 1611 O O . PHE A 1 206 ? -10.562 10.883 3.988 1 94.81 206 PHE A O 1
ATOM 1618 N N . ALA A 1 207 ? -10.219 13.055 3.754 1 91.69 207 ALA A N 1
ATOM 1619 C CA . ALA A 1 207 ? -10.273 13.102 2.295 1 91.69 207 ALA A CA 1
ATOM 1620 C C . ALA A 1 207 ? -9.203 14.031 1.729 1 91.69 207 ALA A C 1
ATOM 1622 O O . ALA A 1 207 ? -8.5 14.703 2.48 1 91.69 207 ALA A O 1
ATOM 1623 N N . GLY A 1 208 ? -9.016 13.977 0.461 1 90.94 208 GLY A N 1
ATOM 1624 C CA . GLY A 1 208 ? -8.086 14.891 -0.178 1 90.94 208 GLY A CA 1
ATOM 1625 C C . GLY A 1 208 ? -6.855 14.203 -0.734 1 90.94 208 GLY A C 1
ATOM 1626 O O . GLY A 1 208 ? -6.004 14.844 -1.358 1 90.94 208 GLY A O 1
ATOM 1627 N N . ALA A 1 209 ? -6.746 13.008 -0.463 1 83.94 209 ALA A N 1
ATOM 1628 C CA . ALA A 1 209 ? -5.656 12.234 -1.059 1 83.94 209 ALA A CA 1
ATOM 1629 C C . ALA A 1 209 ? -6.012 11.781 -2.471 1 83.94 209 ALA A C 1
ATOM 1631 O O . ALA A 1 209 ? -7.113 11.273 -2.707 1 83.94 209 ALA A O 1
ATOM 1632 N N . TYR A 1 210 ? -5.133 12.062 -3.439 1 79.81 210 TYR A N 1
ATOM 1633 C CA . TYR A 1 210 ? -5.328 11.664 -4.828 1 79.81 210 TYR A CA 1
ATOM 1634 C C . TYR A 1 210 ? -3.992 11.57 -5.562 1 79.81 210 TYR A C 1
ATOM 1636 O O . TYR A 1 210 ? -2.951 11.938 -5.012 1 79.81 210 TYR A O 1
ATOM 1644 N N . ASP A 1 211 ? -4.031 10.961 -6.688 1 74.31 211 ASP A N 1
ATOM 1645 C CA . ASP A 1 211 ? -2.83 10.867 -7.512 1 74.31 211 ASP A CA 1
ATOM 1646 C C . ASP A 1 211 ? -2.537 12.188 -8.211 1 74.31 211 ASP A C 1
ATOM 1648 O O . ASP A 1 211 ? -3.148 12.5 -9.234 1 74.31 211 ASP A O 1
ATOM 1652 N N . PHE A 1 212 ? -1.487 12.844 -7.723 1 72 212 PHE A N 1
ATOM 1653 C CA . PHE A 1 212 ? -1.199 14.18 -8.234 1 72 212 PHE A CA 1
ATOM 1654 C C . PHE A 1 212 ? -0.488 14.102 -9.578 1 72 212 PHE A C 1
ATOM 1656 O O . PHE A 1 212 ? -0.416 15.102 -10.305 1 72 212 PHE A O 1
ATOM 1663 N N . THR A 1 213 ? 0.063 12.984 -9.898 1 69.12 213 THR A N 1
ATOM 1664 C CA . THR A 1 213 ? 0.892 12.859 -11.094 1 69.12 213 THR A CA 1
ATOM 1665 C C . THR A 1 213 ? 0.045 12.984 -12.352 1 69.12 213 THR A C 1
ATOM 1667 O O . THR A 1 213 ? 0.563 13.297 -13.43 1 69.12 213 THR A O 1
ATOM 1670 N N . THR A 1 214 ? -1.217 12.836 -12.25 1 67.81 214 THR A N 1
ATOM 1671 C CA . THR A 1 214 ? -2.084 12.914 -13.422 1 67.81 214 THR A CA 1
ATOM 1672 C C . THR A 1 214 ? -2.564 14.344 -13.641 1 67.81 214 THR A C 1
ATOM 1674 O O . THR A 1 214 ? -3.24 14.641 -14.633 1 67.81 214 THR A O 1
ATOM 1677 N N . GLU A 1 215 ? -2.172 15.227 -12.727 1 76.81 215 GLU A N 1
ATOM 1678 C CA . GLU A 1 215 ? -2.537 16.641 -12.75 1 76.81 215 GLU A CA 1
ATOM 1679 C C . GLU A 1 215 ? -4.023 16.828 -13.047 1 76.81 215 GLU A C 1
ATOM 1681 O O . GLU A 1 215 ? -4.398 17.578 -13.938 1 76.81 215 GLU A O 1
ATOM 1686 N N . PRO A 1 216 ? -4.82 16.172 -12.328 1 80.31 216 PRO A N 1
ATOM 1687 C CA . PRO A 1 216 ? -6.258 16.266 -12.578 1 80.31 216 PRO A CA 1
ATOM 1688 C C . PRO A 1 216 ? -6.824 17.656 -12.266 1 80.31 216 PRO A C 1
ATOM 1690 O O . PRO A 1 216 ? -6.18 18.453 -11.57 1 80.31 216 PRO A O 1
ATOM 1693 N N . ASP A 1 217 ? -7.996 17.906 -12.852 1 90.88 217 ASP A N 1
ATOM 1694 C CA . ASP A 1 217 ? -8.75 19.094 -12.453 1 90.88 217 ASP A CA 1
ATOM 1695 C C . ASP A 1 217 ? -9.18 19 -10.992 1 90.88 217 ASP A C 1
ATOM 1697 O O . ASP A 1 217 ? -9.672 17.969 -10.547 1 90.88 217 ASP A O 1
ATOM 1701 N N . PHE A 1 218 ? -8.953 20.047 -10.242 1 92.94 218 PHE A N 1
ATOM 1702 C CA . PHE A 1 218 ? -9.156 20.016 -8.797 1 92.94 218 PHE A CA 1
ATOM 1703 C C . PHE A 1 218 ? -10.633 20.172 -8.453 1 92.94 218 PHE A C 1
ATOM 1705 O O . PHE A 1 218 ? -11.086 19.703 -7.406 1 92.94 218 PHE A O 1
ATOM 1712 N N . GLY A 1 219 ? -11.414 20.797 -9.297 1 93.81 219 GLY A N 1
ATOM 1713 C CA . GLY A 1 219 ? -12.828 21 -9.047 1 93.81 219 GLY A CA 1
ATOM 1714 C C . GLY A 1 219 ? -13.586 19.703 -8.836 1 93.81 219 GLY A C 1
ATOM 1715 O O . GLY A 1 219 ? -14.141 19.469 -7.758 1 93.81 219 GLY A O 1
ATOM 1716 N N . PRO A 1 220 ? -13.57 18.891 -9.836 1 92.81 220 PRO A N 1
ATOM 1717 C CA . PRO A 1 220 ? -14.234 17.594 -9.688 1 92.81 220 PRO A CA 1
ATOM 1718 C C . PRO A 1 220 ? -13.703 16.781 -8.508 1 92.81 220 PRO A C 1
ATOM 1720 O O . PRO A 1 220 ? -14.461 16.062 -7.848 1 92.81 220 PRO A O 1
ATOM 1723 N N . LEU A 1 221 ? -12.453 16.875 -8.227 1 92.69 221 LEU A N 1
ATOM 1724 C CA . LEU A 1 221 ? -11.875 16.188 -7.07 1 92.69 221 LEU A CA 1
ATOM 1725 C C . LEU A 1 221 ? -12.492 16.703 -5.773 1 92.69 221 LEU A C 1
ATOM 1727 O O . LEU A 1 221 ? -12.852 15.922 -4.895 1 92.69 221 LEU A O 1
ATOM 1731 N N . MET A 1 222 ? -12.578 18.016 -5.691 1 95.31 222 MET A N 1
ATOM 1732 C CA . MET A 1 222 ? -13.148 18.625 -4.492 1 95.31 222 MET A CA 1
ATOM 1733 C C . MET A 1 222 ? -14.586 18.156 -4.277 1 95.31 222 MET A C 1
ATOM 1735 O O . MET A 1 222 ? -14.984 17.859 -3.15 1 95.31 222 MET A O 1
ATOM 1739 N N . ALA A 1 223 ? -15.328 18.109 -5.328 1 94.56 223 ALA A N 1
ATOM 1740 C CA . ALA A 1 223 ? -16.703 17.609 -5.23 1 94.56 223 ALA A CA 1
ATOM 1741 C C . ALA A 1 223 ? -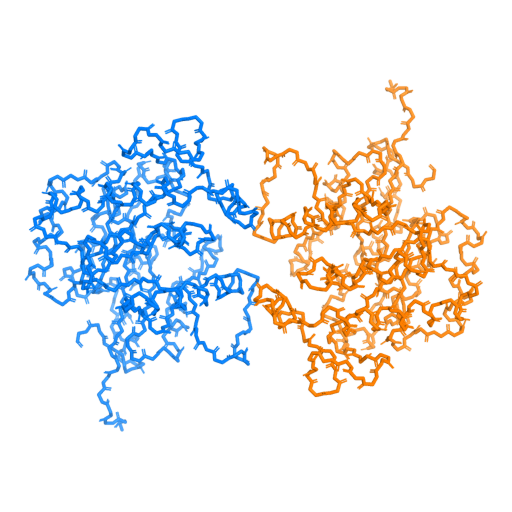16.734 16.188 -4.688 1 94.56 223 ALA A C 1
ATOM 1743 O O . ALA A 1 223 ? -17.578 15.852 -3.855 1 94.56 223 ALA A O 1
ATOM 1744 N N . GLN A 1 224 ? -15.812 15.414 -5.148 1 91.75 224 GLN A N 1
ATOM 1745 C CA . GLN A 1 224 ? -15.711 14.031 -4.688 1 91.75 224 GLN A CA 1
ATOM 1746 C C . GLN A 1 224 ? -15.328 13.977 -3.211 1 91.75 224 GLN A C 1
ATOM 1748 O O . GLN A 1 224 ? -15.844 13.141 -2.463 1 91.75 224 GLN A O 1
ATOM 1753 N N . PHE A 1 225 ? -14.438 14.82 -2.791 1 93 225 PHE A N 1
ATOM 1754 C CA . PHE A 1 225 ? -13.992 14.852 -1.403 1 93 225 PHE A CA 1
ATOM 1755 C C . PHE A 1 225 ? -15.148 15.195 -0.472 1 93 225 PHE A C 1
ATOM 1757 O O . PHE A 1 225 ? -15.211 14.703 0.653 1 93 225 PHE A O 1
ATOM 1764 N N . LEU A 1 226 ? -16.031 16.047 -0.928 1 94.19 226 LEU A N 1
ATOM 1765 C CA . LEU A 1 226 ? -17.125 16.547 -0.093 1 94.19 226 LEU A CA 1
ATOM 1766 C C . LEU A 1 226 ? -18.25 15.523 -0.011 1 94.19 226 LEU A C 1
ATOM 1768 O O . LEU A 1 226 ? -19.047 15.547 0.935 1 94.19 226 LEU A O 1
ATOM 1772 N N . ASN A 1 227 ? -18.281 14.695 -1.021 1 89.44 227 ASN A N 1
ATOM 1773 C CA . ASN A 1 227 ? -19.359 13.719 -1.076 1 89.44 227 ASN A CA 1
ATOM 1774 C C . ASN A 1 227 ? -19.297 12.75 0.102 1 89.44 227 ASN A C 1
ATOM 1776 O O . ASN A 1 227 ? -18.328 12.008 0.251 1 89.44 227 ASN A O 1
ATOM 1780 N N . GLY A 1 228 ? -20.297 12.828 1.002 1 84.81 228 GLY A N 1
ATOM 1781 C CA . GLY A 1 228 ? -20.406 11.922 2.133 1 84.81 228 GLY A CA 1
ATOM 1782 C C . GLY A 1 228 ? -19.516 12.312 3.299 1 84.81 228 GLY A C 1
ATOM 1783 O O . GLY A 1 228 ? -19.422 11.578 4.285 1 84.81 228 GLY A O 1
ATOM 1784 N N . LEU A 1 229 ? -18.859 13.398 3.211 1 91.81 229 LEU A N 1
ATOM 1785 C CA . LEU A 1 229 ? -18.016 13.867 4.309 1 91.81 229 LEU A CA 1
ATOM 1786 C C . LEU A 1 229 ? -18.875 14.281 5.504 1 91.81 229 LEU A C 1
ATOM 1788 O O . LEU A 1 229 ? -19.75 15.148 5.379 1 91.81 229 LEU A O 1
ATOM 1792 N N . PRO A 1 230 ? -18.672 13.648 6.641 1 94 230 PRO A N 1
ATOM 1793 C CA . PRO A 1 230 ? -19.5 13.969 7.809 1 94 230 PRO A CA 1
ATOM 1794 C C . PRO A 1 230 ? -19.078 15.273 8.484 1 94 230 PRO A C 1
ATOM 1796 O O . PRO A 1 230 ? -18.062 15.875 8.102 1 94 230 PRO A O 1
ATOM 1799 N N . GLU A 1 231 ? -19.875 15.688 9.453 1 95.44 231 GLU A N 1
ATOM 1800 C CA . GLU A 1 231 ? -19.5 16.781 10.336 1 95.44 231 GLU A CA 1
ATOM 1801 C C . GLU A 1 231 ? -18.125 16.562 10.938 1 95.44 231 GLU A C 1
ATOM 1803 O O . GLU A 1 231 ? -17.812 15.477 11.414 1 95.44 231 GLU A O 1
ATOM 1808 N N . GLY A 1 232 ? -17.297 17.562 10.797 1 95.75 232 GLY A N 1
ATOM 1809 C CA . GLY A 1 232 ? -15.953 17.484 11.352 1 95.75 232 GLY A CA 1
ATOM 1810 C C . GLY A 1 232 ? -14.961 16.797 10.43 1 95.75 232 GLY A C 1
ATOM 1811 O O . GLY A 1 232 ? -13.773 16.703 10.75 1 95.75 232 GLY A O 1
ATOM 1812 N N . GLY A 1 233 ? -15.422 16.359 9.234 1 96.06 233 GLY A N 1
ATOM 1813 C CA . GLY A 1 233 ? -14.523 15.758 8.266 1 96.06 233 GLY A CA 1
ATOM 1814 C C . GLY A 1 233 ? -13.406 16.688 7.832 1 96.06 233 GLY A C 1
ATOM 1815 O O . GLY A 1 233 ? -13.531 17.906 7.918 1 96.06 233 GLY A O 1
ATOM 1816 N N . LEU A 1 234 ? -12.32 16.109 7.414 1 97.56 234 LEU A N 1
ATOM 1817 C CA . LEU A 1 234 ? -11.156 16.906 7.043 1 97.56 234 LEU A CA 1
ATOM 1818 C C . LEU A 1 234 ? -10.742 16.641 5.598 1 97.56 234 LEU A C 1
ATOM 1820 O O . LEU A 1 234 ? -10.602 15.477 5.195 1 97.56 234 LEU A O 1
ATOM 1824 N N . VAL A 1 235 ? -10.602 17.672 4.812 1 97.19 235 VAL A N 1
ATOM 1825 C CA . VAL A 1 235 ? -10.047 17.609 3.467 1 97.19 235 VAL A CA 1
ATOM 1826 C C . VAL A 1 235 ? -8.664 18.25 3.445 1 97.19 235 VAL A C 1
ATOM 1828 O O . VAL A 1 235 ? -8.5 19.406 3.863 1 97.19 235 VAL A O 1
ATOM 1831 N N . MET A 1 236 ? -7.734 17.484 2.996 1 97.56 236 MET A N 1
ATOM 1832 C CA . MET A 1 236 ? -6.375 17.984 2.855 1 97.56 236 MET A CA 1
ATOM 1833 C C . MET A 1 236 ? -6.164 18.609 1.479 1 97.56 236 MET A C 1
ATOM 1835 O O . MET A 1 236 ? -6.648 18.094 0.476 1 97.56 236 MET A O 1
ATOM 1839 N N . CYS A 1 237 ? -5.426 19.641 1.39 1 97.75 237 CYS A N 1
ATOM 1840 C CA . CYS A 1 237 ? -5.012 20.234 0.124 1 97.75 237 CYS A CA 1
ATOM 1841 C C . CYS A 1 237 ? -3.592 20.781 0.216 1 97.75 237 CYS A C 1
ATOM 1843 O O . CYS A 1 237 ? -2.996 20.797 1.295 1 97.75 237 CYS A O 1
ATOM 1845 N N . HIS A 1 238 ? -3.014 21.125 -0.959 1 98.25 238 HIS A N 1
ATOM 1846 C CA . HIS A 1 238 ? -1.646 21.625 -1.059 1 98.25 238 HIS A CA 1
ATOM 1847 C C . HIS A 1 238 ? -1.566 22.828 -1.985 1 98.25 238 HIS A C 1
ATOM 1849 O O . HIS A 1 238 ? -0.833 22.812 -2.977 1 98.25 238 HIS A O 1
ATOM 1855 N N . PRO A 1 239 ? -2.188 23.906 -1.615 1 98.5 239 PRO A N 1
ATOM 1856 C CA . PRO A 1 239 ? -2.035 25.078 -2.463 1 98.5 239 PRO A CA 1
ATOM 1857 C C . PRO A 1 239 ? -0.624 25.672 -2.418 1 98.5 239 PRO A C 1
ATOM 1859 O O . PRO A 1 239 ? 0.07 25.531 -1.406 1 98.5 239 PRO A O 1
ATOM 1862 N N . GLY A 1 240 ? -0.228 26.312 -3.541 1 98.25 240 GLY A N 1
ATOM 1863 C CA . GLY A 1 240 ? 1.088 26.922 -3.57 1 98.25 240 GLY A CA 1
ATOM 1864 C C . GLY A 1 240 ? 1.378 27.656 -4.871 1 98.25 240 GLY A C 1
ATOM 1865 O O . GLY A 1 240 ? 0.824 27.312 -5.918 1 98.25 240 GLY A O 1
ATOM 1866 N N . PHE A 1 241 ? 2.186 28.719 -4.785 1 98.44 241 PHE A N 1
ATOM 1867 C CA . PHE A 1 241 ? 2.834 29.312 -5.949 1 98.44 241 PHE A CA 1
ATOM 1868 C C . PHE A 1 241 ? 4.223 28.719 -6.156 1 98.44 241 PHE A C 1
ATOM 1870 O O . PHE A 1 241 ? 5.016 28.641 -5.219 1 98.44 241 PHE A O 1
ATOM 1877 N N . VAL A 1 242 ? 4.441 28.359 -7.406 1 97.31 242 VAL A N 1
ATOM 1878 C CA . VAL A 1 242 ? 5.688 27.656 -7.688 1 97.31 242 VAL A CA 1
ATOM 1879 C C . VAL A 1 242 ? 6.863 28.641 -7.609 1 97.31 242 VAL A C 1
ATOM 1881 O O . VAL A 1 242 ? 6.809 29.719 -8.18 1 97.31 242 VAL A O 1
ATOM 1884 N N . ASP A 1 243 ? 7.871 28.297 -6.895 1 97.75 243 ASP A N 1
ATOM 1885 C CA . ASP A 1 243 ? 9.148 29.016 -6.859 1 97.75 243 ASP A CA 1
ATOM 1886 C C . ASP A 1 243 ? 10.32 28.031 -6.863 1 97.75 243 ASP A C 1
ATOM 1888 O O . ASP A 1 243 ? 10.117 26.812 -6.926 1 97.75 243 ASP A O 1
ATOM 1892 N N . GLU A 1 244 ? 11.523 28.5 -6.887 1 96.94 244 GLU A N 1
ATOM 1893 C CA . GLU A 1 244 ? 12.703 27.656 -7.039 1 96.94 244 GLU A CA 1
ATOM 1894 C C . GLU A 1 244 ? 12.891 26.75 -5.828 1 96.94 244 GLU A C 1
ATOM 1896 O O . GLU A 1 244 ? 13.281 25.578 -5.973 1 96.94 244 GLU A O 1
ATOM 1901 N N . THR A 1 245 ? 12.586 27.297 -4.664 1 97.44 245 THR A N 1
ATOM 1902 C CA . THR A 1 245 ? 12.711 26.516 -3.445 1 97.44 245 THR A CA 1
ATOM 1903 C C . THR A 1 245 ? 11.766 25.312 -3.471 1 97.44 245 THR A C 1
ATOM 1905 O O . THR A 1 245 ? 12.172 24.188 -3.199 1 97.44 245 THR A O 1
ATOM 1908 N N . LEU A 1 246 ? 10.57 25.562 -3.83 1 96.75 246 LEU A N 1
ATOM 1909 C CA . LEU A 1 246 ? 9.578 24.5 -3.914 1 96.75 246 LEU A CA 1
ATOM 1910 C C . LEU A 1 246 ? 10.016 23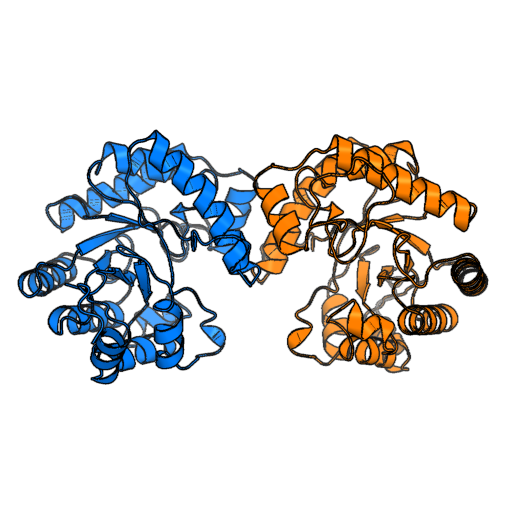.438 -4.914 1 96.75 246 LEU A C 1
ATOM 1912 O O . LEU A 1 246 ? 9.945 22.234 -4.625 1 96.75 246 LEU A O 1
ATOM 1916 N N . ARG A 1 247 ? 10.469 23.812 -6.109 1 94.38 247 ARG A N 1
ATOM 1917 C CA . ARG A 1 247 ? 10.891 22.891 -7.16 1 94.38 247 ARG A CA 1
ATOM 1918 C C . ARG A 1 247 ? 12.016 21.984 -6.676 1 94.38 247 ARG A C 1
ATOM 1920 O O . ARG A 1 247 ? 12.086 20.812 -7.07 1 94.38 247 ARG A O 1
ATOM 1927 N N . SER A 1 248 ? 12.805 22.516 -5.781 1 95 248 SER A N 1
ATOM 1928 C CA . SER A 1 248 ? 13.969 21.766 -5.32 1 95 248 SER A CA 1
ATOM 1929 C C . SER A 1 248 ? 13.594 20.781 -4.215 1 95 248 SER A C 1
ATOM 1931 O O . SER A 1 248 ? 14.305 19.812 -3.979 1 95 248 SER A O 1
ATOM 1933 N N . LEU A 1 249 ? 12.469 20.984 -3.566 1 93.81 249 LEU A N 1
ATOM 1934 C CA . LEU A 1 249 ? 12.188 20.234 -2.344 1 93.81 249 LEU A CA 1
ATOM 1935 C C . LEU A 1 249 ? 11.062 19.234 -2.562 1 93.81 249 LEU A C 1
ATOM 1937 O O . LEU A 1 249 ? 10.961 18.234 -1.848 1 93.81 249 LEU A O 1
ATOM 1941 N N . ASP A 1 250 ? 10.219 19.516 -3.475 1 91.44 250 ASP A N 1
ATOM 1942 C CA . ASP A 1 250 ? 8.984 18.75 -3.604 1 91.44 250 ASP A CA 1
ATOM 1943 C C . ASP A 1 250 ? 8.602 18.578 -5.07 1 91.44 250 ASP A C 1
ATOM 1945 O O . ASP A 1 250 ? 8.602 19.531 -5.84 1 91.44 250 ASP A O 1
ATOM 1949 N N . PRO A 1 251 ? 8.258 17.344 -5.445 1 86.56 251 PRO A N 1
ATOM 1950 C CA . PRO A 1 251 ? 7.844 17.125 -6.832 1 86.56 251 PRO A CA 1
ATOM 1951 C C . PRO A 1 251 ? 6.461 17.703 -7.133 1 86.56 251 PRO A C 1
ATOM 1953 O O . PRO A 1 251 ? 6.121 17.922 -8.297 1 86.56 251 PRO A O 1
ATOM 1956 N N . LEU A 1 252 ? 5.637 17.859 -6.109 1 88.38 252 LEU A N 1
ATOM 1957 C CA . LEU A 1 252 ? 4.328 18.484 -6.281 1 88.38 252 LEU A CA 1
ATOM 1958 C C . LEU A 1 252 ? 4.473 19.984 -6.48 1 88.38 252 LEU A C 1
ATOM 1960 O O . LEU A 1 252 ? 4.703 20.719 -5.52 1 88.38 252 LEU A O 1
ATOM 1964 N N . THR A 1 253 ? 4.312 20.469 -7.773 1 92.38 253 THR A N 1
ATOM 1965 C CA . THR A 1 253 ? 4.539 21.891 -8.07 1 92.38 253 THR A CA 1
ATOM 1966 C C . THR A 1 253 ? 3.324 22.5 -8.758 1 92.38 253 THR A C 1
ATOM 1968 O O . THR A 1 253 ? 2.396 22.969 -8.094 1 92.38 253 THR A O 1
ATOM 1971 N N . THR A 1 254 ? 3.098 22.156 -10.031 1 92 254 THR A N 1
ATOM 1972 C CA . THR A 1 254 ? 2.064 22.828 -10.805 1 92 254 THR A CA 1
ATOM 1973 C C . THR A 1 254 ? 0.675 22.469 -10.281 1 92 254 THR A C 1
ATOM 1975 O O . THR A 1 254 ? -0.249 23.281 -10.359 1 92 254 THR A O 1
ATOM 1978 N N . GLN A 1 255 ? 0.545 21.328 -9.766 1 93.56 255 GLN A N 1
ATOM 1979 C CA . GLN A 1 255 ? -0.736 20.938 -9.188 1 93.56 255 GLN A CA 1
ATOM 1980 C C . GLN A 1 255 ? -1.105 21.844 -8.016 1 93.56 255 GLN A C 1
ATOM 1982 O O . GLN A 1 255 ? -2.285 22.094 -7.762 1 93.56 255 GLN A O 1
ATOM 1987 N N . ARG A 1 256 ? -0.096 22.359 -7.281 1 96.81 256 ARG A N 1
ATOM 1988 C CA . ARG A 1 256 ? -0.342 23.281 -6.176 1 96.81 256 ARG A CA 1
ATOM 1989 C C . ARG A 1 256 ? -1.017 24.547 -6.668 1 96.81 256 ARG A C 1
ATOM 1991 O O . ARG A 1 256 ? -1.888 25.094 -5.988 1 96.81 256 ARG A O 1
ATOM 1998 N N . GLU A 1 257 ? -0.609 25 -7.801 1 97.25 257 GLU A N 1
ATOM 1999 C CA . GLU A 1 257 ? -1.202 26.203 -8.375 1 97.25 257 GLU A CA 1
ATOM 2000 C C . GLU A 1 257 ? -2.643 25.953 -8.812 1 97.25 257 GLU A C 1
ATOM 2002 O O . GLU A 1 257 ? -3.496 26.844 -8.695 1 97.25 257 GLU A O 1
ATOM 2007 N N . LYS A 1 258 ? -2.889 24.766 -9.305 1 96.56 258 LYS A N 1
ATOM 2008 C CA . LYS A 1 258 ? -4.254 24.406 -9.664 1 96.56 258 LYS A CA 1
ATOM 2009 C C . LYS A 1 258 ? -5.16 24.375 -8.438 1 96.56 258 LYS A C 1
ATOM 2011 O O . LYS A 1 258 ? -6.301 24.828 -8.492 1 96.56 258 LYS A O 1
ATOM 2016 N N . GLU A 1 259 ? -4.617 23.812 -7.371 1 97.88 259 GLU A N 1
ATOM 2017 C CA . GLU A 1 259 ? -5.391 23.812 -6.133 1 97.88 259 GLU A CA 1
ATOM 2018 C C . GLU A 1 259 ? -5.68 25.219 -5.648 1 97.88 259 GLU A C 1
ATOM 2020 O O . GLU A 1 259 ? -6.82 25.547 -5.309 1 97.88 259 GLU A O 1
ATOM 2025 N N . HIS A 1 260 ? -4.641 26.047 -5.676 1 98.5 260 HIS A N 1
ATOM 2026 C CA . HIS A 1 260 ? -4.836 27.438 -5.262 1 98.5 260 HIS A CA 1
ATOM 2027 C C . HIS A 1 260 ? -5.867 28.125 -6.145 1 98.5 260 HIS A C 1
ATOM 2029 O O . HIS A 1 260 ? -6.758 28.812 -5.645 1 98.5 260 HIS A O 1
ATOM 2035 N N . GLY A 1 261 ? -5.668 27.984 -7.422 1 98.12 261 GLY A N 1
ATOM 2036 C CA . GLY A 1 261 ? -6.562 28.641 -8.367 1 98.12 261 GLY A CA 1
ATOM 2037 C C . GLY A 1 261 ? -8.023 28.281 -8.148 1 98.12 261 GLY A C 1
ATOM 2038 O O . GLY A 1 261 ? -8.883 29.172 -8.133 1 98.12 261 GLY A O 1
ATOM 2039 N N . TYR A 1 262 ? -8.289 27.031 -7.938 1 98.31 262 TYR A N 1
ATOM 2040 C CA . TYR A 1 262 ? -9.664 26.609 -7.727 1 98.31 262 TYR A CA 1
ATOM 2041 C C . TYR A 1 262 ? -10.203 27.125 -6.402 1 98.31 262 TYR A C 1
ATOM 2043 O O . TYR A 1 262 ? -11.312 27.672 -6.348 1 98.31 262 TYR A O 1
ATOM 2051 N N . LEU A 1 263 ? -9.422 27.016 -5.367 1 98.56 263 LEU A N 1
ATOM 2052 C CA . LEU A 1 263 ? -9.875 27.406 -4.035 1 98.56 263 LEU A CA 1
ATOM 2053 C C . LEU A 1 263 ? -10.086 28.922 -3.963 1 98.56 263 LEU A C 1
ATOM 2055 O O . LEU A 1 263 ? -10.938 29.391 -3.207 1 98.56 263 LEU A O 1
ATOM 2059 N N . ALA A 1 264 ? -9.328 29.641 -4.742 1 98.38 264 ALA A N 1
ATOM 2060 C CA . ALA A 1 264 ? -9.438 31.094 -4.754 1 98.38 264 ALA A CA 1
ATOM 2061 C C . ALA A 1 264 ? -10.609 31.547 -5.621 1 98.38 264 ALA A C 1
ATOM 2063 O O . ALA A 1 264 ? -11.039 32.719 -5.543 1 98.38 264 ALA A O 1
ATOM 2064 N N . SER A 1 265 ? -11.109 30.703 -6.449 1 98.19 265 SER A N 1
ATOM 2065 C CA . SER A 1 265 ? -12.156 31.062 -7.398 1 98.19 265 SER A CA 1
ATOM 2066 C C . SER A 1 265 ? -13.523 31.109 -6.727 1 98.19 265 SER A C 1
ATOM 2068 O O . SER A 1 265 ? -13.68 30.641 -5.594 1 98.19 265 SER A O 1
ATOM 2070 N N . ASP A 1 266 ? -14.492 31.594 -7.445 1 97.69 266 ASP A N 1
ATOM 2071 C CA . ASP A 1 266 ? -15.859 31.672 -6.949 1 97.69 266 ASP A CA 1
ATOM 2072 C C . ASP A 1 266 ? -16.562 30.312 -7.062 1 97.69 266 ASP A C 1
ATOM 2074 O O . ASP A 1 266 ? -17.609 30.109 -6.449 1 97.69 266 ASP A O 1
ATOM 2078 N N . ASP A 1 267 ? -15.945 29.422 -7.762 1 97.69 267 ASP A N 1
ATOM 2079 C CA . ASP A 1 267 ? -16.516 28.094 -7.91 1 97.69 267 ASP A CA 1
ATOM 2080 C C . ASP A 1 267 ? -16.484 27.328 -6.586 1 97.69 267 ASP A C 1
ATOM 2082 O O . ASP A 1 267 ? -17.359 26.5 -6.316 1 97.69 267 ASP A O 1
ATOM 2086 N N . PHE A 1 268 ? -15.539 27.656 -5.805 1 97.94 268 PHE A N 1
ATOM 2087 C CA . PHE A 1 268 ? -15.344 26.906 -4.578 1 97.94 268 PHE A CA 1
ATOM 2088 C C . PHE A 1 268 ? -16.453 27.203 -3.574 1 97.94 268 PHE A C 1
ATOM 2090 O O . PHE A 1 268 ? -17.125 26.281 -3.09 1 97.94 268 PHE A O 1
ATOM 2097 N N . PRO A 1 269 ? -16.719 28.453 -3.217 1 97 269 PRO A N 1
ATOM 2098 C CA . PRO A 1 269 ? -17.859 28.703 -2.326 1 97 269 PRO A CA 1
ATOM 2099 C C . PRO A 1 269 ? -19.172 28.219 -2.906 1 97 269 PRO A C 1
ATOM 2101 O O . PRO A 1 269 ? -20.062 27.797 -2.158 1 97 269 PRO A O 1
ATOM 2104 N N . ALA A 1 270 ? -19.312 28.25 -4.195 1 97.44 270 ALA A N 1
ATOM 2105 C CA . ALA A 1 270 ? -20.531 27.734 -4.828 1 97.44 270 ALA A CA 1
ATOM 2106 C C . ALA A 1 270 ? -20.672 26.234 -4.59 1 97.44 270 ALA A C 1
ATOM 2108 O O . ALA A 1 270 ? -21.766 25.734 -4.336 1 97.44 270 ALA A O 1
ATOM 2109 N N . LEU A 1 271 ? -19.562 25.547 -4.73 1 97.38 271 LEU A N 1
ATOM 2110 C CA . LEU A 1 271 ? -19.562 24.109 -4.484 1 97.38 271 LEU A CA 1
ATOM 2111 C C . LEU A 1 271 ? -19.922 23.797 -3.031 1 97.38 271 LEU A C 1
ATOM 2113 O O . LEU A 1 271 ? -20.656 22.859 -2.754 1 97.38 271 LEU A O 1
ATOM 2117 N N . LEU A 1 272 ? -19.328 24.578 -2.053 1 97.38 272 LEU A N 1
ATOM 2118 C CA . LEU A 1 272 ? -19.656 24.375 -0.643 1 97.38 272 LEU A CA 1
ATOM 2119 C C . LEU A 1 272 ? -21.156 24.531 -0.401 1 97.38 272 LEU A C 1
ATOM 2121 O O . LEU A 1 272 ? -21.766 23.688 0.27 1 97.38 272 LEU A O 1
ATOM 2125 N N . ALA A 1 273 ? -21.703 25.531 -0.988 1 96 273 ALA A N 1
ATOM 2126 C CA . ALA A 1 273 ? -23.125 25.797 -0.829 1 96 273 ALA A CA 1
ATOM 2127 C C . ALA A 1 273 ? -23.969 24.672 -1.42 1 96 273 ALA A C 1
ATOM 2129 O O . ALA A 1 273 ? -24.938 24.234 -0.813 1 96 273 ALA A O 1
ATOM 2130 N N . LEU A 1 274 ? -23.578 24.219 -2.576 1 95.25 274 LEU A N 1
ATOM 2131 C CA . LEU A 1 274 ? -24.297 23.156 -3.271 1 95.25 274 LEU A CA 1
ATOM 2132 C C . LEU A 1 274 ? -24.312 21.875 -2.439 1 95.25 274 LEU A C 1
ATOM 2134 O O . LEU A 1 274 ? -25.266 21.094 -2.504 1 95.25 274 LEU A O 1
ATOM 2138 N N . ASN A 1 275 ? -23.281 21.672 -1.627 1 95.25 275 ASN A N 1
ATOM 2139 C CA . ASN A 1 275 ? -23.156 20.453 -0.834 1 95.25 275 ASN A CA 1
ATOM 2140 C C . ASN A 1 275 ? -23.562 20.688 0.62 1 95.25 275 ASN A C 1
ATOM 2142 O O . ASN A 1 275 ? -23.359 19.812 1.469 1 95.25 275 ASN A O 1
ATOM 2146 N N . ASN A 1 276 ? -24.047 21.844 0.937 1 96.25 276 ASN A N 1
ATOM 2147 C CA . ASN A 1 276 ? -24.453 22.234 2.283 1 96.25 276 ASN A CA 1
ATOM 2148 C C . ASN A 1 276 ? -23.328 22.016 3.293 1 96.25 276 ASN A C 1
ATOM 2150 O O . ASN A 1 276 ? -23.531 21.344 4.312 1 96.25 276 ASN A O 1
ATOM 2154 N N . VAL A 1 277 ? -22.156 22.547 2.967 1 97 277 VAL A N 1
ATOM 2155 C CA . VAL A 1 277 ? -20.938 22.453 3.771 1 97 277 VAL A CA 1
ATOM 2156 C C . VAL A 1 277 ? -20.422 23.859 4.059 1 97 277 VAL A C 1
ATOM 2158 O O . VAL A 1 277 ? -20.625 24.781 3.27 1 97 277 VAL A O 1
ATOM 2161 N N . THR A 1 278 ? -19.781 24.016 5.227 1 96.5 278 THR A N 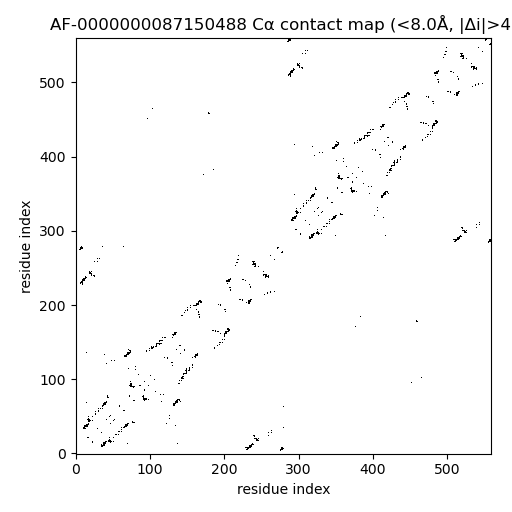1
ATOM 2162 C CA . THR A 1 278 ? -19.188 25.312 5.566 1 96.5 278 THR A CA 1
ATOM 2163 C C . THR A 1 278 ? -17.844 25.109 6.246 1 96.5 278 THR A C 1
ATOM 2165 O O . THR A 1 278 ? -17.578 24.062 6.844 1 96.5 278 THR A O 1
ATOM 2168 N N . LEU A 1 279 ? -16.953 26.141 6.188 1 95.88 279 LEU A N 1
ATOM 2169 C CA . LEU A 1 279 ? -15.672 26.156 6.875 1 95.88 279 LEU A CA 1
ATOM 2170 C C . LEU A 1 279 ? -15.773 26.906 8.195 1 95.88 279 LEU A C 1
ATOM 2172 O O . LEU A 1 279 ? -14.789 27.016 8.938 1 95.88 279 LEU A O 1
ATOM 2176 N N . GLY A 1 280 ? -16.969 27.531 8.43 1 83.94 280 GLY A N 1
ATOM 2177 C CA . GLY A 1 280 ? -17.219 28.344 9.602 1 83.94 280 GLY A CA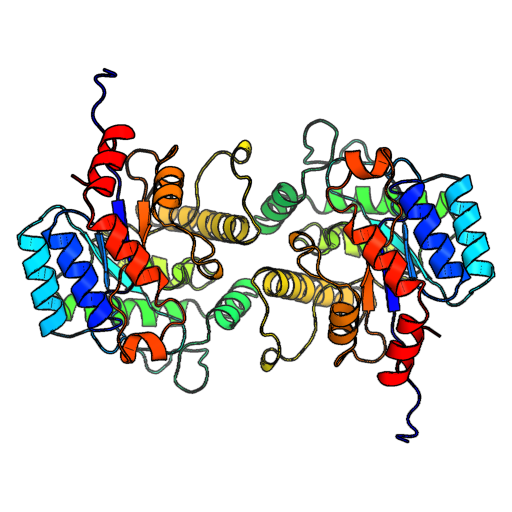 1
ATOM 2178 C C . GLY A 1 280 ? -18.578 28.078 10.234 1 83.94 280 GLY A C 1
ATOM 2179 O O . GLY A 1 280 ? -19.438 27.453 9.625 1 83.94 280 GLY A O 1
ATOM 2180 N N . MET B 1 1 ? 32 -11.328 -27.156 1 38.19 1 MET B N 1
ATOM 2181 C CA . MET B 1 1 ? 30.781 -12.078 -26.875 1 38.19 1 MET B CA 1
ATOM 2182 C C . MET B 1 1 ? 30.797 -12.656 -25.469 1 38.19 1 MET B C 1
ATOM 2184 O O . MET B 1 1 ? 31.719 -13.406 -25.109 1 38.19 1 MET B O 1
ATOM 2188 N N . ASN B 1 2 ? 30.484 -11.961 -24.438 1 46.91 2 ASN B N 1
ATOM 2189 C CA . ASN B 1 2 ? 30.703 -12.336 -23.047 1 46.91 2 ASN B CA 1
ATOM 2190 C C . ASN B 1 2 ? 30.281 -13.781 -22.781 1 46.91 2 ASN B C 1
ATOM 2192 O O . ASN B 1 2 ? 29.125 -14.148 -23 1 46.91 2 ASN B O 1
ATOM 2196 N N . ASP B 1 3 ? 31.125 -14.719 -22.891 1 59.69 3 ASP B N 1
ATOM 2197 C CA . ASP B 1 3 ? 31.266 -16.172 -22.844 1 59.69 3 ASP B CA 1
ATOM 2198 C C . ASP B 1 3 ? 30.578 -16.766 -21.609 1 59.69 3 ASP B C 1
ATOM 2200 O O . ASP B 1 3 ? 30.906 -17.859 -21.188 1 59.69 3 ASP B O 1
ATOM 2204 N N . THR B 1 4 ? 29.844 -16 -20.812 1 79.75 4 THR B N 1
ATOM 2205 C CA . THR B 1 4 ? 29.297 -16.625 -19.609 1 79.75 4 THR B CA 1
ATOM 2206 C C . THR B 1 4 ? 27.969 -17.312 -19.922 1 79.75 4 THR B C 1
ATOM 2208 O O . THR B 1 4 ? 27.234 -16.859 -20.797 1 79.75 4 THR B O 1
ATOM 2211 N N . ALA B 1 5 ? 27.703 -18.453 -19.422 1 91.06 5 ALA B N 1
ATOM 2212 C CA . ALA B 1 5 ? 26.484 -19.219 -19.562 1 91.06 5 ALA B CA 1
ATOM 2213 C C . ALA B 1 5 ? 25.25 -18.375 -19.25 1 91.06 5 ALA B C 1
ATOM 2215 O O . ALA B 1 5 ? 25.281 -17.562 -18.312 1 91.06 5 ALA B O 1
ATOM 2216 N N . PRO B 1 6 ? 24.266 -18.453 -20.109 1 94.81 6 PRO B N 1
ATOM 2217 C CA . PRO B 1 6 ? 23.047 -17.672 -19.844 1 94.81 6 PRO B CA 1
ATOM 2218 C C . PRO B 1 6 ? 22.438 -17.953 -18.484 1 94.81 6 PRO B C 1
ATOM 2220 O O . PRO B 1 6 ? 22.5 -19.094 -18 1 94.81 6 PRO B O 1
ATOM 2223 N N . ARG B 1 7 ? 21.922 -16.906 -17.844 1 96 7 ARG B N 1
ATOM 2224 C CA . ARG B 1 7 ? 21.188 -17.078 -16.594 1 96 7 ARG B CA 1
ATOM 2225 C C . ARG B 1 7 ? 19.859 -17.797 -16.828 1 96 7 ARG B C 1
ATOM 2227 O O . ARG B 1 7 ? 19.109 -17.453 -17.75 1 96 7 ARG B O 1
ATOM 2234 N N . ARG B 1 8 ? 19.594 -18.766 -16.062 1 96.69 8 ARG B N 1
ATOM 2235 C CA . ARG B 1 8 ? 18.312 -19.469 -16.125 1 96.69 8 ARG B CA 1
ATOM 2236 C C . ARG B 1 8 ? 17.281 -18.828 -15.211 1 96.69 8 ARG B C 1
ATOM 2238 O O . ARG B 1 8 ? 17.531 -18.625 -14.016 1 96.69 8 ARG B O 1
ATOM 2245 N N . ILE B 1 9 ? 16.141 -18.453 -15.758 1 97.06 9 ILE B N 1
ATOM 2246 C CA . ILE B 1 9 ? 15.086 -17.812 -14.969 1 97.06 9 ILE B CA 1
ATOM 2247 C C . ILE B 1 9 ? 13.789 -18.609 -15.094 1 97.06 9 ILE B C 1
ATOM 2249 O O . ILE B 1 9 ? 13.688 -19.516 -15.922 1 97.06 9 ILE B O 1
ATOM 2253 N N . TRP B 1 10 ? 12.859 -18.312 -14.219 1 97.88 10 TRP B N 1
ATOM 2254 C CA . TRP B 1 10 ? 11.5 -18.844 -14.305 1 97.88 10 TRP B CA 1
ATOM 2255 C C . TRP B 1 10 ? 10.562 -17.812 -14.938 1 97.88 10 TRP B C 1
ATOM 2257 O O . TRP B 1 10 ? 10.547 -16.656 -14.539 1 97.88 10 TRP B O 1
ATOM 2267 N N . LEU B 1 11 ? 9.914 -18.188 -15.969 1 98.38 11 LEU B N 1
ATOM 2268 C CA . LEU B 1 11 ? 8.766 -17.453 -16.484 1 98.38 11 LEU B CA 1
ATOM 2269 C C . LEU B 1 11 ? 7.465 -18.203 -16.203 1 98.38 11 LEU B C 1
ATOM 2271 O O . LEU B 1 11 ? 7.176 -19.219 -16.828 1 98.38 11 LEU B O 1
ATOM 2275 N N . CYS B 1 12 ? 6.699 -17.641 -15.266 1 98.69 12 CYS B N 1
ATOM 2276 C CA . CYS B 1 12 ? 5.582 -18.375 -14.672 1 98.69 12 CYS B CA 1
ATOM 2277 C C . CYS B 1 12 ? 4.25 -17.75 -15.094 1 98.69 12 CYS B C 1
ATOM 2279 O O . CYS B 1 12 ? 3.979 -16.594 -14.797 1 98.69 12 CYS B O 1
ATOM 2281 N N . ALA B 1 13 ? 3.451 -18.5 -15.766 1 98.81 13 ALA B N 1
ATOM 2282 C CA . ALA B 1 13 ? 2.084 -18.094 -16.062 1 98.81 13 ALA B CA 1
ATOM 2283 C C . ALA B 1 13 ? 1.141 -18.453 -14.922 1 98.81 13 ALA B C 1
ATOM 2285 O O . ALA B 1 13 ? 1.047 -19.609 -14.531 1 98.81 13 ALA B O 1
ATOM 2286 N N . ASP B 1 14 ? 0.45 -17.484 -14.461 1 98.5 14 ASP B N 1
ATOM 2287 C CA . ASP B 1 14 ? -0.525 -17.703 -13.391 1 98.5 14 ASP B CA 1
ATOM 2288 C C . ASP B 1 14 ? -1.89 -18.078 -13.969 1 98.5 14 ASP B C 1
ATOM 2290 O O . ASP B 1 14 ? -2.158 -17.844 -15.148 1 98.5 14 ASP B O 1
ATOM 2294 N N . ASP B 1 15 ? -2.723 -18.828 -13.188 1 98.75 15 ASP B N 1
ATOM 2295 C CA . ASP B 1 15 ? -4.176 -18.891 -13.305 1 98.75 15 ASP B CA 1
ATOM 2296 C C . ASP B 1 15 ? -4.609 -20.016 -14.234 1 98.75 15 ASP B C 1
ATOM 2298 O O . ASP B 1 15 ? -5.688 -19.969 -14.828 1 98.75 15 ASP B O 1
ATOM 2302 N N . TYR B 1 16 ? -3.705 -21.016 -14.453 1 98.94 16 TYR B N 1
ATOM 2303 C CA . TYR B 1 16 ? -4.195 -22.203 -15.164 1 98.94 16 TYR B CA 1
ATOM 2304 C C . TYR B 1 16 ? -5.391 -22.812 -14.445 1 98.94 16 TYR B C 1
ATOM 2306 O O . TYR B 1 16 ? -5.34 -23.047 -13.234 1 98.94 16 TYR B O 1
ATOM 2314 N N . GLY B 1 17 ? -6.453 -23.016 -15.094 1 98.81 17 GLY B N 1
ATOM 2315 C CA . GLY B 1 17 ? -7.699 -23.5 -14.523 1 98.81 17 GLY B CA 1
ATOM 2316 C C . GLY B 1 17 ? -8.773 -22.438 -14.43 1 98.81 17 GLY B C 1
ATOM 2317 O O . GLY B 1 17 ? -9.945 -22.734 -14.203 1 98.81 17 GLY B O 1
ATOM 2318 N N . LEU B 1 18 ? -8.414 -21.172 -14.703 1 98.75 18 LEU B N 1
ATOM 2319 C CA . LEU B 1 18 ? -9.344 -20.062 -14.539 1 98.75 18 LEU B CA 1
ATOM 2320 C C . LEU B 1 18 ? -10.43 -20.109 -15.602 1 98.75 18 LEU B C 1
ATOM 2322 O O . LEU B 1 18 ? -11.617 -20.016 -15.289 1 98.75 18 LEU B O 1
ATOM 2326 N N . SER B 1 19 ? -10.055 -20.25 -16.828 1 98.62 19 SER B N 1
ATOM 2327 C CA . SER B 1 19 ? -10.961 -20.359 -17.969 1 98.62 19 SER B CA 1
ATOM 2328 C C . SER B 1 19 ? -10.32 -21.141 -19.094 1 98.62 19 SER B C 1
ATOM 2330 O O . SER B 1 19 ? -9.102 -21.328 -19.141 1 98.62 19 SER B O 1
ATOM 2332 N N . ASP B 1 20 ? -11.18 -21.547 -20.047 1 98.62 20 ASP B N 1
ATOM 2333 C CA . ASP B 1 20 ? -10.664 -22.344 -21.156 1 98.62 20 ASP B CA 1
ATOM 2334 C C . ASP B 1 20 ? -9.703 -21.516 -22.016 1 98.62 20 ASP B C 1
ATOM 2336 O O . ASP B 1 20 ? -8.703 -22.047 -22.516 1 98.62 20 ASP B O 1
ATOM 2340 N N . GLY B 1 21 ? -10.062 -20.281 -22.172 1 98.75 21 GLY B N 1
ATOM 2341 C CA . GLY B 1 21 ? -9.188 -19.406 -22.938 1 98.75 21 GLY B CA 1
ATOM 2342 C C . GLY B 1 21 ? -7.816 -19.234 -22.312 1 98.75 21 GLY B C 1
ATOM 2343 O O . GLY B 1 21 ? -6.801 -19.234 -23 1 98.75 21 GLY B O 1
ATOM 2344 N N . VAL B 1 22 ? -7.758 -19.125 -21 1 98.88 22 VAL B N 1
ATOM 2345 C CA . VAL B 1 22 ? -6.5 -19 -20.266 1 98.88 22 VAL B CA 1
ATOM 2346 C C . VAL B 1 22 ? -5.715 -20.312 -20.375 1 98.88 22 VAL B C 1
ATOM 2348 O O . VAL B 1 22 ? -4.516 -20.297 -20.672 1 98.88 22 VAL B O 1
ATOM 2351 N N . ASN B 1 23 ? -6.391 -21.453 -20.219 1 98.88 23 ASN B N 1
ATOM 2352 C CA . ASN B 1 23 ? -5.75 -22.75 -20.344 1 98.88 23 ASN B CA 1
ATOM 2353 C C . ASN B 1 23 ? -5.105 -22.938 -21.719 1 98.88 23 ASN B C 1
ATOM 2355 O O . ASN B 1 23 ? -3.941 -23.328 -21.812 1 98.88 23 ASN B O 1
ATOM 2359 N N . ARG B 1 24 ? -5.84 -22.609 -22.75 1 98.81 24 ARG B N 1
ATOM 2360 C CA . ARG B 1 24 ? -5.355 -22.797 -24.109 1 98.81 24 ARG B CA 1
ATOM 2361 C C . ARG B 1 24 ? -4.113 -21.953 -24.375 1 98.81 24 ARG B C 1
ATOM 2363 O O . ARG B 1 24 ? -3.17 -22.422 -25.031 1 98.81 24 ARG B O 1
ATOM 2370 N N . ALA B 1 25 ? -4.145 -20.734 -23.922 1 98.88 25 ALA B N 1
ATOM 2371 C CA . ALA B 1 25 ? -3.014 -19.828 -24.125 1 98.88 25 ALA B CA 1
ATOM 2372 C C . ALA B 1 25 ? -1.765 -20.359 -23.422 1 98.88 25 ALA B C 1
ATOM 2374 O O . ALA B 1 25 ? -0.668 -20.328 -23.984 1 98.88 25 ALA B O 1
ATOM 2375 N N . ILE B 1 26 ? -1.931 -20.797 -22.188 1 98.88 26 ILE B N 1
ATOM 2376 C CA . ILE B 1 26 ? -0.809 -21.297 -21.406 1 98.88 26 ILE B CA 1
ATOM 2377 C C . ILE B 1 26 ? -0.248 -22.562 -22.047 1 98.88 26 ILE B C 1
ATOM 2379 O O . ILE B 1 26 ? 0.967 -22.703 -22.219 1 98.88 26 ILE B O 1
ATOM 2383 N N . LEU B 1 27 ? -1.108 -23.5 -22.5 1 98.81 27 LEU B N 1
ATOM 2384 C CA . LEU B 1 27 ? -0.674 -24.719 -23.172 1 98.81 27 LEU B CA 1
ATOM 2385 C C . LEU B 1 27 ? 0.109 -24.391 -24.438 1 98.81 27 LEU B C 1
ATOM 2387 O O . LEU B 1 27 ? 1.166 -24.984 -24.688 1 98.81 27 LEU B O 1
ATOM 2391 N N . ASP B 1 28 ? -0.41 -23.453 -25.172 1 98.5 28 ASP B N 1
ATOM 2392 C CA . ASP B 1 28 ? 0.238 -23.031 -26.406 1 98.5 28 ASP B CA 1
ATOM 2393 C C . ASP B 1 28 ? 1.666 -22.562 -26.141 1 98.5 28 ASP B C 1
ATOM 2395 O O . ASP B 1 28 ? 2.602 -22.984 -26.828 1 98.5 28 ASP B O 1
ATOM 2399 N N . LEU B 1 29 ? 1.822 -21.719 -25.156 1 98.56 29 LEU B N 1
ATOM 2400 C CA . LEU B 1 29 ? 3.127 -21.141 -24.859 1 98.56 29 LEU B CA 1
ATOM 2401 C C . LEU B 1 29 ? 4.078 -22.203 -24.297 1 98.56 29 LEU B C 1
ATOM 2403 O O . LEU B 1 29 ? 5.277 -22.172 -24.578 1 98.56 29 LEU B O 1
ATOM 2407 N N . ILE B 1 30 ? 3.566 -23.156 -23.484 1 98.31 30 ILE B N 1
ATOM 2408 C CA . ILE B 1 30 ? 4.402 -24.234 -22.984 1 98.31 30 ILE B CA 1
ATOM 2409 C C . ILE B 1 30 ? 4.906 -25.094 -24.141 1 98.31 30 ILE B C 1
ATOM 2411 O O . ILE B 1 30 ? 6.098 -25.391 -24.219 1 98.31 30 ILE B O 1
ATOM 2415 N N . GLU B 1 31 ? 4.059 -25.406 -25.031 1 96.94 31 GLU B N 1
ATOM 2416 C CA . GLU B 1 31 ? 4.406 -26.281 -26.156 1 96.94 31 GLU B CA 1
ATOM 2417 C C . GLU B 1 31 ? 5.422 -25.609 -27.078 1 96.94 31 GLU B C 1
ATOM 2419 O O . GLU B 1 31 ? 6.258 -26.297 -27.688 1 96.94 31 GLU B O 1
ATOM 2424 N N . ARG B 1 32 ? 5.367 -24.328 -27.125 1 95.5 32 ARG B N 1
ATOM 2425 C CA . ARG B 1 32 ? 6.301 -23.562 -27.953 1 95.5 32 ARG B CA 1
ATOM 2426 C C . ARG B 1 32 ? 7.629 -23.359 -27.234 1 95.5 32 ARG B C 1
ATOM 2428 O O . ARG B 1 32 ? 8.578 -22.828 -27.812 1 95.5 32 ARG B O 1
ATOM 2435 N N . GLY B 1 33 ? 7.656 -23.75 -26 1 96 33 GLY B N 1
ATOM 2436 C CA . GLY B 1 33 ? 8.859 -23.516 -25.203 1 96 33 GLY B CA 1
ATOM 2437 C C . GLY B 1 33 ? 9.008 -22.078 -24.75 1 96 33 GLY B C 1
ATOM 2438 O O . GLY B 1 33 ? 10.125 -21.609 -24.484 1 96 33 GLY B O 1
ATOM 2439 N N . ARG B 1 34 ? 7.871 -21.328 -24.641 1 97.38 34 ARG B N 1
ATOM 2440 C CA . ARG B 1 34 ? 7.887 -19.906 -24.297 1 97.38 34 ARG B CA 1
ATOM 2441 C C . ARG B 1 34 ? 7.547 -19.688 -22.828 1 97.38 34 ARG B C 1
ATOM 2443 O O . ARG B 1 34 ? 7.551 -18.562 -22.344 1 97.38 34 ARG B O 1
ATOM 2450 N N . LEU B 1 35 ? 7.258 -20.734 -22.109 1 97.56 35 LEU B N 1
ATOM 2451 C CA . LEU B 1 35 ? 7.004 -20.781 -20.672 1 97.56 35 LEU B CA 1
ATOM 2452 C C . LEU B 1 35 ? 7.68 -21.984 -20.031 1 97.56 35 LEU B C 1
ATOM 2454 O O . LEU B 1 35 ? 7.754 -23.062 -20.641 1 97.56 35 LEU B O 1
ATOM 2458 N N . ASN B 1 36 ? 8.133 -21.766 -18.797 1 98.06 36 ASN B N 1
ATOM 2459 C CA . ASN B 1 36 ? 8.711 -22.938 -18.141 1 98.06 36 ASN B CA 1
ATOM 2460 C C . ASN B 1 36 ? 8.156 -23.109 -16.734 1 98.06 36 ASN B C 1
ATOM 2462 O O . ASN B 1 36 ? 8.773 -23.781 -15.891 1 98.06 36 ASN B O 1
ATOM 2466 N N . ALA B 1 37 ? 7.008 -22.484 -16.375 1 98.62 37 ALA B N 1
ATOM 2467 C CA . ALA B 1 37 ? 6.262 -22.719 -15.148 1 98.62 37 ALA B CA 1
ATOM 2468 C C . ALA B 1 37 ? 4.824 -22.219 -15.273 1 98.62 37 ALA B C 1
ATOM 2470 O O . ALA B 1 37 ? 4.562 -21.219 -15.938 1 98.62 37 ALA B O 1
ATOM 2471 N N . THR B 1 38 ? 3.914 -22.906 -14.68 1 98.88 38 THR B N 1
ATOM 2472 C CA . THR B 1 38 ? 2.537 -22.422 -14.609 1 98.88 38 THR B CA 1
ATOM 2473 C C . THR B 1 38 ? 1.913 -22.781 -13.258 1 98.88 38 THR B C 1
ATOM 2475 O O . THR B 1 38 ? 2.158 -23.859 -12.719 1 98.88 38 THR B O 1
ATOM 2478 N N . SER B 1 39 ? 1.155 -21.875 -12.688 1 98.81 39 SER B N 1
ATOM 2479 C CA . SER B 1 39 ? 0.473 -22.047 -11.414 1 98.81 39 SER B CA 1
ATOM 2480 C C . SER B 1 39 ? -0.988 -22.438 -11.609 1 98.81 39 SER B C 1
ATOM 2482 O O . SER B 1 39 ? -1.758 -21.688 -12.219 1 98.81 39 SER B O 1
ATOM 2484 N N . VAL B 1 40 ? -1.404 -23.531 -11.023 1 98.94 40 VAL B N 1
ATOM 2485 C CA . VAL B 1 40 ? -2.717 -24.125 -11.25 1 98.94 40 VAL B CA 1
ATOM 2486 C C . VAL B 1 40 ? -3.664 -23.734 -10.117 1 98.94 40 VAL B C 1
ATOM 2488 O O . VAL B 1 40 ? -3.309 -23.844 -8.938 1 98.94 40 VAL B O 1
ATOM 2491 N N . MET B 1 41 ? -4.82 -23.281 -10.461 1 98.88 41 MET B N 1
ATOM 2492 C CA . MET B 1 41 ? -5.879 -23 -9.492 1 98.88 41 MET B CA 1
ATOM 2493 C C . MET B 1 41 ? -6.824 -24.188 -9.367 1 98.88 41 MET B C 1
ATOM 2495 O O . MET B 1 41 ? -7.324 -24.703 -10.367 1 98.88 41 MET B O 1
ATOM 2499 N N . MET B 1 42 ? -7.176 -24.547 -8.133 1 98.75 42 MET B N 1
ATOM 2500 C CA . MET B 1 42 ? -7.918 -25.797 -7.922 1 98.75 42 MET B CA 1
ATOM 2501 C C . MET B 1 42 ? -9.383 -25.5 -7.602 1 98.75 42 MET B C 1
ATOM 2503 O O . MET B 1 42 ? -10.18 -26.422 -7.438 1 98.75 42 MET B O 1
ATOM 2507 N N . VAL B 1 43 ? -9.758 -24.203 -7.52 1 98.62 43 VAL B N 1
ATOM 2508 C CA . VAL B 1 43 ? -11.125 -23.875 -7.121 1 98.62 43 VAL B CA 1
ATOM 2509 C C . VAL B 1 43 ? -11.789 -23.031 -8.203 1 98.62 43 VAL B C 1
ATOM 2511 O O . VAL B 1 43 ? -12.602 -22.156 -7.91 1 98.62 43 VAL B O 1
ATOM 2514 N N . THR B 1 44 ? -11.391 -23.203 -9.484 1 98.44 44 THR B N 1
ATOM 2515 C CA . THR B 1 44 ? -11.867 -22.391 -10.602 1 98.44 44 THR B CA 1
ATOM 2516 C C . THR B 1 44 ? -12.617 -23.25 -11.609 1 98.44 44 THR B C 1
ATOM 2518 O O . THR B 1 44 ? -12.531 -24.484 -11.57 1 98.44 44 THR B O 1
ATOM 2521 N N . PRO B 1 45 ? -13.352 -22.672 -12.539 1 97.88 45 PRO B N 1
ATOM 2522 C CA . PRO B 1 45 ? -14.297 -23.422 -13.367 1 97.88 45 PRO B CA 1
ATOM 2523 C C . PRO B 1 45 ? -13.609 -24.297 -14.422 1 97.88 45 PRO B C 1
ATOM 2525 O O . PRO B 1 45 ? -14.18 -25.281 -14.875 1 97.88 45 PRO B O 1
ATOM 2528 N N . ALA B 1 46 ? -12.438 -23.969 -14.797 1 98.44 46 ALA B N 1
ATOM 2529 C CA . ALA B 1 46 ? -11.875 -24.609 -15.977 1 98.44 46 ALA B CA 1
ATOM 2530 C C . ALA B 1 46 ? -10.789 -25.609 -15.578 1 98.44 46 ALA B C 1
ATOM 2532 O O . ALA B 1 46 ? -9.906 -25.922 -16.375 1 98.44 46 ALA B O 1
ATOM 2533 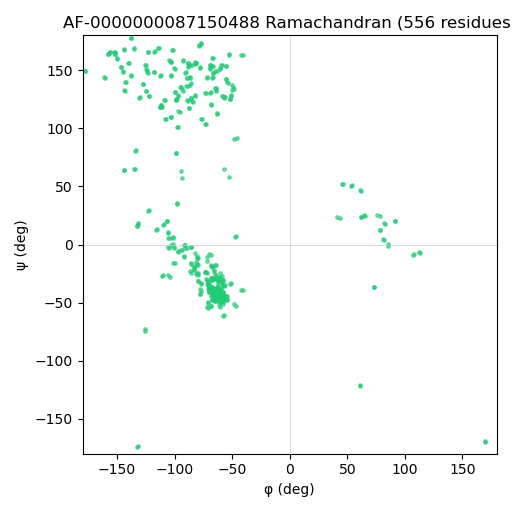N N . ILE B 1 47 ? -10.836 -26.031 -14.281 1 98.44 47 ILE B N 1
ATOM 2534 C CA . ILE B 1 47 ? -9.914 -27.078 -13.852 1 98.44 47 ILE B CA 1
ATOM 2535 C C . ILE B 1 47 ? -10.656 -28.406 -13.75 1 98.44 47 ILE B C 1
ATOM 2537 O O . ILE B 1 47 ? -11.867 -28.438 -13.516 1 98.44 47 ILE B O 1
ATOM 2541 N N . GLY B 1 48 ? -10.047 -29.5 -14.039 1 97.81 48 GLY B N 1
ATOM 2542 C CA . GLY B 1 48 ? -10.57 -30.859 -14.031 1 97.81 48 GLY B CA 1
ATOM 2543 C C . GLY B 1 48 ? -9.641 -31.859 -14.672 1 97.81 48 GLY B C 1
ATOM 2544 O O . GLY B 1 48 ? -8.484 -31.547 -14.961 1 97.81 48 GLY B O 1
ATOM 2545 N N . ARG B 1 49 ? -10.148 -32.969 -14.867 1 98.06 49 ARG B N 1
ATOM 2546 C CA . ARG B 1 49 ? -9.336 -34.094 -15.367 1 98.06 49 ARG B CA 1
ATOM 2547 C C . ARG B 1 49 ? -8.773 -33.781 -16.75 1 98.06 49 ARG B C 1
ATOM 2549 O O . ARG B 1 49 ? -7.59 -34 -17 1 98.06 49 ARG B O 1
ATOM 2556 N N . ASP B 1 50 ? -9.609 -33.219 -17.594 1 98.31 50 ASP B N 1
ATOM 2557 C CA . ASP B 1 50 ? -9.172 -32.906 -18.953 1 98.31 50 ASP B CA 1
ATOM 2558 C C . ASP B 1 50 ? -8.102 -31.828 -18.969 1 98.31 50 ASP B C 1
ATOM 2560 O O . ASP B 1 50 ? -7.102 -31.938 -19.672 1 98.31 50 ASP B O 1
ATOM 2564 N N . ALA B 1 51 ? -8.328 -30.781 -18.234 1 98.69 51 ALA B N 1
ATOM 2565 C CA . ALA B 1 51 ? -7.352 -29.703 -18.156 1 98.69 51 ALA B CA 1
ATOM 2566 C C . ALA B 1 51 ? -6.027 -30.203 -17.594 1 98.69 51 ALA B C 1
ATOM 2568 O O . ALA B 1 51 ? -4.957 -29.828 -18.078 1 98.69 51 ALA B O 1
ATOM 2569 N N . ALA B 1 52 ? -6.098 -31.016 -16.547 1 98.75 52 ALA B N 1
ATOM 2570 C CA . ALA B 1 52 ? -4.895 -31.578 -15.945 1 98.75 52 ALA B CA 1
ATOM 2571 C C . ALA B 1 52 ? -4.145 -32.469 -16.938 1 98.75 52 ALA B C 1
ATOM 2573 O O . ALA B 1 52 ? -2.92 -32.375 -17.047 1 98.75 52 ALA B O 1
ATOM 2574 N N . ALA B 1 53 ? -4.863 -33.281 -17.641 1 98.56 53 ALA B N 1
ATOM 2575 C CA . ALA B 1 53 ? -4.25 -34.188 -18.625 1 98.56 53 ALA B CA 1
ATOM 2576 C C . ALA B 1 53 ? -3.564 -33.375 -19.734 1 98.56 53 ALA B C 1
ATOM 2578 O O . ALA B 1 53 ? -2.459 -33.719 -20.156 1 98.56 53 ALA B O 1
ATOM 2579 N N . ALA B 1 54 ? -4.246 -32.344 -20.172 1 98.69 54 ALA B N 1
ATOM 2580 C CA . ALA B 1 54 ? -3.684 -31.484 -21.219 1 98.69 54 ALA B CA 1
ATOM 2581 C C . ALA B 1 54 ? -2.389 -30.828 -20.766 1 98.69 54 ALA B C 1
ATOM 2583 O O . ALA B 1 54 ? -1.418 -30.734 -21.516 1 98.69 54 ALA B O 1
ATOM 2584 N N . LEU B 1 55 ? -2.396 -30.375 -19.531 1 98.75 55 LEU B N 1
ATOM 2585 C CA . LEU B 1 55 ? -1.205 -29.719 -18.984 1 98.75 55 LEU B CA 1
ATOM 2586 C C . LEU B 1 55 ? -0.059 -30.719 -18.859 1 98.75 55 LEU B C 1
ATOM 2588 O O . LEU B 1 55 ? 1.077 -30.422 -19.234 1 98.75 55 LEU B O 1
ATOM 2592 N N . GLN B 1 56 ? -0.344 -31.891 -18.359 1 98.06 56 GLN B N 1
ATOM 2593 C CA . GLN B 1 56 ? 0.678 -32.906 -18.219 1 98.06 56 GLN B CA 1
ATOM 2594 C C . GLN B 1 56 ? 1.249 -33.312 -19.578 1 98.06 56 GLN B C 1
ATOM 2596 O O . GLN B 1 56 ? 2.455 -33.531 -19.703 1 98.06 56 GLN B O 1
ATOM 2601 N N . ALA B 1 57 ? 0.42 -33.375 -20.562 1 97.94 57 ALA B N 1
ATOM 2602 C CA . ALA B 1 57 ? 0.87 -33.688 -21.906 1 97.94 57 ALA B CA 1
ATOM 2603 C C . ALA B 1 57 ? 1.779 -32.594 -22.469 1 97.94 57 ALA B C 1
ATOM 2605 O O . ALA B 1 57 ? 2.797 -32.906 -23.094 1 97.94 57 ALA B O 1
ATOM 2606 N N . ALA B 1 58 ? 1.372 -31.375 -22.25 1 97.62 58 ALA B N 1
ATOM 2607 C CA . ALA B 1 58 ? 2.176 -30.25 -22.719 1 97.62 58 ALA B CA 1
ATOM 2608 C C . ALA B 1 58 ? 3.553 -30.25 -22.062 1 97.62 58 ALA B C 1
ATOM 2610 O O . ALA B 1 58 ? 4.566 -30.031 -22.734 1 97.62 58 ALA B O 1
ATOM 2611 N N . VAL B 1 59 ? 3.574 -30.516 -20.781 1 96.56 59 VAL B N 1
ATOM 2612 C CA . VAL B 1 59 ? 4.82 -30.469 -20.016 1 96.56 59 VAL B CA 1
ATOM 2613 C C . VAL B 1 59 ? 5.691 -31.672 -20.391 1 96.56 59 VAL B C 1
ATOM 2615 O O . VAL B 1 59 ? 6.918 -31.594 -20.375 1 96.56 59 VAL B O 1
ATOM 2618 N N . ALA B 1 60 ? 5.086 -32.781 -20.766 1 94.38 60 ALA B N 1
ATOM 2619 C CA . ALA B 1 60 ? 5.844 -33.969 -21.234 1 94.38 60 ALA B CA 1
ATOM 2620 C C . ALA B 1 60 ? 6.664 -33.625 -22.469 1 94.38 60 ALA B C 1
ATOM 2622 O O . ALA B 1 60 ? 7.75 -34.156 -22.672 1 94.38 60 ALA B O 1
ATOM 2623 N N . LYS B 1 61 ? 6.195 -32.688 -23.219 1 91.44 61 LYS B N 1
ATOM 2624 C CA . LYS B 1 61 ? 6.895 -32.25 -24.422 1 91.44 61 LYS B CA 1
ATOM 2625 C C . LYS B 1 61 ? 7.977 -31.234 -24.094 1 91.44 61 LYS B C 1
ATOM 2627 O O . LYS B 1 61 ? 8.898 -31.016 -24.891 1 91.44 61 LYS B O 1
ATOM 2632 N N . ASN B 1 62 ? 7.844 -30.609 -22.984 1 90.94 62 ASN B N 1
ATOM 2633 C CA . ASN B 1 62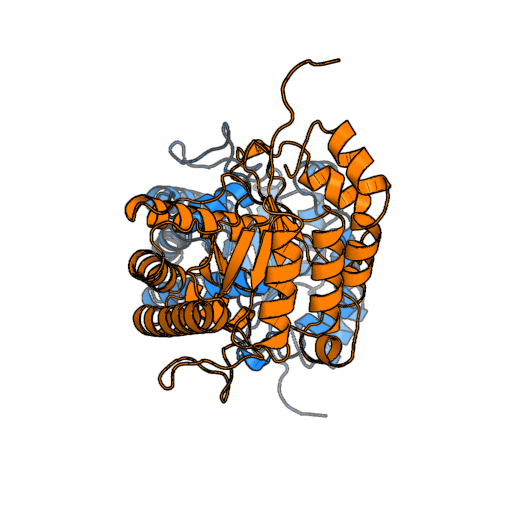 ? 8.797 -29.641 -22.438 1 90.94 62 ASN B CA 1
ATOM 2634 C C . ASN B 1 62 ? 9.07 -29.906 -20.969 1 90.94 62 ASN B C 1
ATOM 2636 O O . ASN B 1 62 ? 8.609 -29.156 -20.094 1 90.94 62 ASN B O 1
ATOM 2640 N N . PRO B 1 63 ? 9.922 -30.828 -20.688 1 86.19 63 PRO B N 1
ATOM 2641 C CA . PRO B 1 63 ? 10.047 -31.375 -19.328 1 86.19 63 PRO B CA 1
ATOM 2642 C C . PRO B 1 63 ? 10.648 -30.375 -18.344 1 86.19 63 PRO B C 1
ATOM 2644 O O . PRO B 1 63 ? 10.602 -30.594 -17.125 1 86.19 63 PRO B O 1
ATOM 2647 N N . ARG B 1 64 ? 11.102 -29.312 -18.812 1 89.38 64 ARG B N 1
ATOM 2648 C CA . ARG B 1 64 ? 11.68 -28.328 -17.906 1 89.38 64 ARG B CA 1
ATOM 2649 C C . ARG B 1 64 ? 10.602 -27.406 -17.344 1 89.38 64 ARG B C 1
ATOM 2651 O O . ARG B 1 64 ? 10.867 -26.609 -16.438 1 89.38 64 ARG B O 1
ATOM 2658 N N . CYS B 1 65 ? 9.406 -27.578 -17.75 1 97.06 65 CYS B N 1
ATOM 2659 C CA . CYS B 1 65 ? 8.32 -26.734 -17.281 1 97.06 65 CYS B CA 1
ATOM 2660 C C . CYS B 1 65 ? 7.77 -27.234 -15.945 1 97.06 65 CYS B C 1
ATOM 2662 O O . CYS B 1 65 ? 7.363 -28.406 -15.844 1 97.06 65 CYS B O 1
ATOM 2664 N N . ALA B 1 66 ? 7.77 -26.406 -14.938 1 98.25 66 ALA B N 1
ATOM 2665 C CA . ALA B 1 66 ? 7.27 -26.75 -13.609 1 98.25 66 ALA B CA 1
ATOM 2666 C C . ALA B 1 66 ? 5.766 -26.5 -13.508 1 98.25 66 ALA B C 1
ATOM 2668 O O . ALA B 1 66 ? 5.242 -25.562 -14.117 1 98.25 66 ALA B O 1
ATOM 2669 N N . ILE B 1 67 ? 5.09 -27.359 -12.781 1 98.81 67 ILE B N 1
ATOM 2670 C CA . ILE B 1 67 ? 3.676 -27.172 -12.484 1 98.81 67 ILE B CA 1
ATOM 2671 C C . ILE B 1 67 ? 3.496 -26.906 -10.992 1 98.81 67 ILE B C 1
ATOM 2673 O O . ILE B 1 67 ? 3.895 -27.703 -10.148 1 98.81 67 ILE B O 1
ATOM 2677 N N . GLY B 1 68 ? 2.977 -25.75 -10.672 1 98.88 68 GLY B N 1
ATOM 2678 C CA . GLY B 1 68 ? 2.771 -25.359 -9.289 1 98.88 68 GLY B CA 1
ATOM 2679 C C . GLY B 1 68 ? 1.309 -25.219 -8.914 1 98.88 68 GLY B C 1
ATOM 2680 O O . GLY B 1 68 ? 0.434 -25.297 -9.781 1 98.88 68 GLY B O 1
ATOM 2681 N N . LEU B 1 69 ? 1.048 -25.094 -7.633 1 98.94 69 LEU B N 1
ATOM 2682 C CA . LEU B 1 69 ? -0.28 -24.797 -7.113 1 98.94 69 LEU B CA 1
ATOM 2683 C C . LEU B 1 69 ? -0.424 -23.297 -6.84 1 98.94 69 LEU B C 1
ATOM 2685 O O . LEU B 1 69 ? 0.455 -22.688 -6.227 1 98.94 69 LEU B O 1
ATOM 2689 N N . HIS B 1 70 ? -1.465 -22.734 -7.363 1 98.94 70 HIS B N 1
ATOM 2690 C CA . HIS B 1 70 ? -1.83 -21.344 -7.156 1 98.94 70 HIS B CA 1
ATOM 2691 C C . HIS B 1 70 ? -2.906 -21.203 -6.086 1 98.94 70 HIS B C 1
ATOM 2693 O O . HIS B 1 70 ? -4.07 -20.953 -6.398 1 98.94 70 HIS B O 1
ATOM 2699 N N . VAL B 1 71 ? -2.498 -21.281 -4.855 1 98.94 71 VAL B N 1
ATOM 2700 C CA . VAL B 1 71 ? -3.461 -21.25 -3.76 1 98.94 71 VAL B CA 1
ATOM 2701 C C . VAL B 1 71 ? -4.379 -20.047 -3.914 1 98.94 71 VAL B C 1
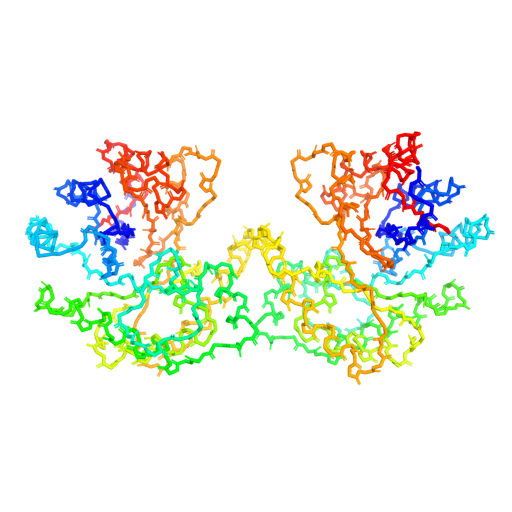ATOM 2703 O O . VAL B 1 71 ? -3.904 -18.906 -4.066 1 98.94 71 VAL B O 1
ATOM 2706 N N . THR B 1 72 ? -5.652 -20.344 -3.92 1 98.88 72 THR B N 1
ATOM 2707 C CA . THR B 1 72 ? -6.664 -19.312 -4.141 1 98.88 72 THR B CA 1
ATOM 2708 C C . THR B 1 72 ? -7.488 -19.078 -2.875 1 98.88 72 THR B C 1
ATOM 2710 O O . THR B 1 72 ? -8.125 -20.016 -2.367 1 98.88 72 THR B O 1
ATOM 2713 N N . LEU B 1 73 ? -7.43 -17.828 -2.4 1 98.81 73 LEU B N 1
ATOM 2714 C CA . LEU B 1 73 ? -8.109 -17.5 -1.153 1 98.81 73 LEU B CA 1
ATOM 2715 C C . LEU B 1 73 ? -8.922 -16.219 -1.303 1 98.81 73 LEU B C 1
ATOM 2717 O O . LEU B 1 73 ? -9.242 -15.562 -0.309 1 98.81 73 LEU B O 1
ATOM 2721 N N . THR B 1 74 ? -9.164 -15.805 -2.549 1 98.25 74 THR B N 1
ATOM 2722 C CA . THR B 1 74 ? -9.883 -14.555 -2.777 1 98.25 74 THR B CA 1
ATOM 2723 C C . THR B 1 74 ? -11.102 -14.781 -3.668 1 98.25 74 THR B C 1
ATOM 2725 O O . THR B 1 74 ? -11.125 -15.727 -4.461 1 98.25 74 THR B O 1
ATOM 2728 N N . ALA B 1 75 ? -12.094 -13.883 -3.514 1 97 75 ALA B N 1
ATOM 2729 C CA . ALA B 1 75 ? -13.281 -13.875 -4.363 1 97 75 ALA B CA 1
ATOM 2730 C C . ALA B 1 75 ? -12.906 -13.656 -5.828 1 97 75 ALA B C 1
ATOM 2732 O O . ALA B 1 75 ? -11.852 -13.094 -6.125 1 97 75 ALA B O 1
ATOM 2733 N N . PRO B 1 76 ? -13.727 -14.188 -6.773 1 97.31 76 PRO B N 1
ATOM 2734 C CA . PRO B 1 76 ? -15.078 -14.688 -6.539 1 97.31 76 PRO B CA 1
ATOM 2735 C C . PRO B 1 76 ? -15.117 -16.203 -6.359 1 97.31 76 PRO B C 1
ATOM 2737 O O . PRO B 1 76 ? -16.078 -16.859 -6.801 1 97.31 76 PRO B O 1
ATOM 2740 N N . PHE B 1 77 ? -14.102 -16.781 -5.758 1 98.44 77 PHE B N 1
ATOM 2741 C CA . PHE B 1 77 ? -14.047 -18.234 -5.629 1 98.44 77 PHE B CA 1
ATOM 2742 C C . PHE B 1 77 ? -14.453 -18.656 -4.227 1 98.44 77 PHE B C 1
ATOM 2744 O O . PHE B 1 77 ? -14.602 -17.828 -3.33 1 98.44 77 PHE B O 1
ATOM 2751 N N . ARG B 1 78 ? -14.688 -19.969 -4.086 1 98.5 78 ARG B N 1
ATOM 2752 C CA . ARG B 1 78 ? -15.227 -20.547 -2.857 1 98.5 78 ARG B CA 1
ATOM 2753 C C . ARG B 1 78 ? -14.242 -21.531 -2.25 1 98.5 78 ARG B C 1
ATOM 2755 O O . ARG B 1 78 ? -13.508 -22.203 -2.975 1 98.5 78 ARG B O 1
ATOM 2762 N N . PRO B 1 79 ? -14.25 -21.625 -0.921 1 98.69 79 PRO B N 1
ATOM 2763 C CA . PRO B 1 79 ? -13.359 -22.578 -0.268 1 98.69 79 PRO B CA 1
ATOM 2764 C C . PRO B 1 79 ? -13.758 -24.031 -0.518 1 98.69 79 PRO B C 1
ATOM 2766 O O . PRO B 1 79 ? -14.922 -24.312 -0.805 1 98.69 79 PRO B O 1
ATOM 2769 N N . LEU B 1 80 ? -12.711 -24.891 -0.417 1 98.69 80 LEU B N 1
ATOM 2770 C CA . LEU B 1 80 ? -12.953 -26.328 -0.427 1 98.69 80 LEU B CA 1
ATOM 2771 C C . LEU B 1 80 ? -13.414 -26.812 0.946 1 98.69 80 LEU B C 1
ATOM 2773 O O . LEU B 1 80 ? -14.156 -27.797 1.05 1 98.69 80 LEU B O 1
ATOM 2777 N N . THR B 1 81 ? -12.922 -26.125 1.997 1 98.38 81 THR B N 1
ATOM 2778 C CA . THR B 1 81 ? -13.281 -26.516 3.357 1 98.38 81 THR B CA 1
ATOM 2779 C C . THR B 1 81 ? -14.594 -25.844 3.773 1 98.38 81 THR B C 1
ATOM 2781 O O . THR B 1 81 ? -14.906 -24.734 3.328 1 98.38 81 THR B O 1
ATOM 2784 N N . LEU B 1 82 ? -15.305 -26.422 4.68 1 95.75 82 LEU B N 1
ATOM 2785 C CA . LEU B 1 82 ? -16.625 -25.969 5.078 1 95.75 82 LEU B CA 1
ATOM 2786 C C . LEU B 1 82 ? -16.531 -24.875 6.148 1 95.75 82 LEU B C 1
ATOM 2788 O O . LEU B 1 82 ? -17.438 -24.062 6.297 1 95.75 82 LEU B O 1
ATOM 2792 N N . HIS B 1 83 ? -15.461 -24.844 6.875 1 96.06 83 HIS B N 1
ATOM 2793 C CA . HIS B 1 83 ? -15.414 -24 8.062 1 96.06 83 HIS B CA 1
ATOM 2794 C C . HIS B 1 83 ? -14.562 -22.766 7.828 1 96.06 83 HIS B C 1
ATOM 2796 O O . HIS B 1 83 ? -14.312 -21.984 8.75 1 96.06 83 HIS B O 1
ATOM 2802 N N . PHE B 1 84 ? -14.211 -22.562 6.574 1 97.69 84 PHE B N 1
ATOM 2803 C CA . PHE B 1 84 ? -13.344 -21.422 6.297 1 97.69 84 PHE B CA 1
ATOM 2804 C C . PHE B 1 84 ? -14.055 -20.109 6.613 1 97.69 84 PHE B C 1
ATOM 2806 O O . PHE B 1 84 ? -15.234 -19.953 6.297 1 97.69 84 PHE B O 1
ATOM 2813 N N . ARG B 1 85 ? -13.375 -19.25 7.258 1 97.19 85 ARG B N 1
ATOM 2814 C CA . ARG B 1 85 ? -13.805 -17.891 7.559 1 97.19 85 ARG B CA 1
ATOM 2815 C C . ARG B 1 85 ? -12.617 -16.938 7.57 1 97.19 85 ARG B C 1
ATOM 2817 O O . ARG B 1 85 ? -11.484 -17.344 7.82 1 97.19 85 ARG B O 1
ATOM 2824 N N . PRO B 1 86 ? -12.875 -15.672 7.266 1 96.88 86 PRO B N 1
ATOM 2825 C CA . PRO B 1 86 ? -14.156 -15.039 6.934 1 96.88 86 PRO B CA 1
ATOM 2826 C C . PRO B 1 86 ? -14.539 -15.234 5.469 1 96.88 86 PRO B C 1
ATOM 2828 O O . PRO B 1 86 ? -13.672 -15.438 4.617 1 96.88 86 PRO B O 1
ATOM 2831 N N . LEU B 1 87 ? -15.828 -15.164 5.211 1 97.5 87 LEU B N 1
ATOM 2832 C CA . LEU B 1 87 ? -16.375 -15.281 3.863 1 97.5 87 LEU B CA 1
ATOM 2833 C C . LEU B 1 87 ? -17.219 -14.062 3.512 1 97.5 87 LEU B C 1
ATOM 2835 O O . LEU B 1 87 ? -17.656 -13.328 4.402 1 97.5 87 LEU B O 1
ATOM 2839 N N . ASP B 1 88 ? -17.297 -13.695 2.314 1 96.25 88 ASP B N 1
ATOM 2840 C CA . ASP B 1 88 ? -18.312 -12.82 1.729 1 96.25 88 ASP B CA 1
ATOM 2841 C C . ASP B 1 88 ? -19.422 -13.633 1.066 1 96.25 88 ASP B C 1
ATOM 2843 O O . ASP B 1 88 ? -19.312 -14.008 -0.1 1 96.25 88 ASP B O 1
ATOM 2847 N N . GLY B 1 89 ? -20.547 -13.727 1.837 1 96.38 89 GLY B N 1
ATOM 2848 C CA . GLY B 1 89 ? -21.469 -14.781 1.439 1 96.38 89 GLY B CA 1
ATOM 2849 C C . GLY B 1 89 ? -20.859 -16.172 1.515 1 96.38 89 GLY B C 1
ATOM 2850 O O . GLY B 1 89 ? -20.391 -16.594 2.574 1 96.38 89 GLY B O 1
ATOM 2851 N N . ASP B 1 90 ? -20.844 -16.875 0.397 1 97.25 90 ASP B N 1
ATOM 2852 C CA . ASP B 1 90 ? -20.234 -18.188 0.359 1 97.25 90 ASP B CA 1
ATOM 2853 C C . ASP B 1 90 ? -18.875 -18.156 -0.335 1 97.25 90 ASP B C 1
ATOM 2855 O O . ASP B 1 90 ? -18.25 -19.203 -0.539 1 97.25 90 ASP B O 1
ATOM 2859 N N . MET B 1 91 ? -18.422 -17 -0.681 1 98.25 91 MET B N 1
ATOM 2860 C CA . MET B 1 91 ? -17.156 -16.812 -1.398 1 98.25 91 MET B CA 1
ATOM 2861 C C . MET B 1 91 ? -16.062 -16.328 -0.459 1 98.25 91 MET B C 1
ATOM 2863 O O . MET B 1 91 ? -16.359 -15.773 0.606 1 98.25 91 MET B O 1
ATOM 2867 N N . PHE B 1 92 ? -14.836 -16.578 -0.848 1 98.5 92 PHE B N 1
ATOM 2868 C CA . PHE B 1 92 ? -13.734 -15.906 -0.156 1 98.5 92 PHE B CA 1
ATOM 2869 C C . PHE B 1 92 ? -13.938 -14.398 -0.128 1 98.5 92 PHE B C 1
ATOM 2871 O O . PHE B 1 92 ? -14.734 -13.859 -0.907 1 98.5 92 PHE B O 1
ATOM 2878 N N . LEU B 1 93 ? -13.211 -13.711 0.742 1 97.44 93 LEU B N 1
ATOM 2879 C CA . LEU B 1 93 ? -13.219 -12.25 0.736 1 97.44 93 LEU B CA 1
ATOM 2880 C C . LEU B 1 93 ? -12.578 -11.711 -0.539 1 97.44 93 LEU B C 1
ATOM 2882 O O . LEU B 1 93 ? -11.609 -12.281 -1.043 1 97.44 93 LEU B O 1
ATOM 2886 N N . PRO B 1 94 ? -13.156 -10.586 -1.024 1 95.25 94 PRO B N 1
ATOM 2887 C CA . PRO B 1 94 ? -12.406 -9.883 -2.072 1 95.25 94 PRO B CA 1
ATOM 2888 C C . PRO B 1 94 ? -10.984 -9.523 -1.643 1 95.25 94 PRO B C 1
ATOM 2890 O O . PRO B 1 94 ? -10.727 -9.336 -0.45 1 95.25 94 PRO B O 1
ATOM 2893 N N . PHE B 1 95 ? -10.102 -9.391 -2.576 1 93.25 95 PHE B N 1
ATOM 2894 C CA . PHE B 1 95 ? -8.672 -9.195 -2.381 1 93.25 95 PHE B CA 1
ATOM 2895 C C . PHE B 1 95 ? -8.414 -8.094 -1.355 1 93.25 95 PHE B C 1
ATOM 2897 O O . PHE B 1 95 ? -7.676 -8.305 -0.39 1 93.25 95 PHE B O 1
ATOM 2904 N N . GLN B 1 96 ? -9.031 -6.926 -1.532 1 91.19 96 GLN B N 1
ATOM 2905 C CA . GLN B 1 96 ? -8.766 -5.773 -0.681 1 91.19 96 GLN B CA 1
ATOM 2906 C C . GLN B 1 96 ? -9.219 -6.035 0.754 1 91.19 96 GLN B C 1
ATOM 2908 O O . GLN B 1 96 ? -8.57 -5.59 1.703 1 91.19 96 GLN B O 1
ATOM 2913 N N . LYS B 1 97 ? -10.352 -6.723 0.912 1 93.62 97 LYS B N 1
ATOM 2914 C CA . LYS B 1 97 ? -10.859 -7.047 2.242 1 93.62 97 LYS B CA 1
ATOM 2915 C C . LYS B 1 97 ? -9.961 -8.07 2.938 1 93.62 97 LYS B C 1
ATOM 2917 O O . LYS B 1 97 ? -9.727 -7.977 4.145 1 93.62 97 LYS B O 1
ATOM 2922 N N . LEU B 1 98 ? -9.469 -9 2.166 1 96.62 98 LEU B N 1
ATOM 2923 C CA . LEU B 1 98 ? -8.57 -9.992 2.74 1 96.62 98 LEU B CA 1
ATOM 2924 C C . LEU B 1 98 ? -7.258 -9.352 3.182 1 96.62 98 LEU B C 1
ATOM 2926 O O . LEU B 1 98 ? -6.758 -9.641 4.27 1 96.62 98 LEU B O 1
ATOM 2930 N N . LEU B 1 99 ? -6.723 -8.508 2.324 1 94.81 99 LEU B N 1
ATOM 2931 C CA . LEU B 1 99 ? -5.48 -7.816 2.656 1 94.81 99 LEU B CA 1
ATOM 2932 C C . LEU B 1 99 ? -5.645 -6.98 3.92 1 94.81 99 LEU B C 1
ATOM 2934 O O . LEU B 1 99 ? -4.797 -7.023 4.812 1 94.81 99 LEU B O 1
ATOM 2938 N N . ARG B 1 100 ? -6.754 -6.246 4 1 92.94 100 ARG B N 1
ATOM 2939 C CA . ARG B 1 100 ? -7.027 -5.426 5.176 1 92.94 100 ARG B CA 1
ATOM 2940 C C . ARG B 1 100 ? -7.113 -6.285 6.434 1 92.94 100 ARG B C 1
ATOM 2942 O O . ARG B 1 100 ? -6.512 -5.957 7.457 1 92.94 100 ARG B O 1
ATOM 2949 N N . ALA B 1 101 ? -7.879 -7.355 6.344 1 95.81 101 ALA B N 1
ATOM 2950 C CA . ALA B 1 101 ? -8.031 -8.25 7.488 1 95.81 101 ALA B CA 1
ATOM 2951 C C . ALA B 1 101 ? -6.688 -8.812 7.934 1 95.81 101 ALA B C 1
ATOM 2953 O O . ALA B 1 101 ? -6.41 -8.906 9.133 1 95.81 101 ALA B O 1
ATOM 2954 N N . GLY B 1 102 ? -5.879 -9.18 6.98 1 96 102 GLY B N 1
ATOM 2955 C CA . GLY B 1 102 ? -4.543 -9.664 7.289 1 96 102 GLY B CA 1
ATOM 2956 C C . GLY B 1 102 ? -3.676 -8.617 7.969 1 96 102 GLY B C 1
ATOM 2957 O O . GLY B 1 102 ? -3.078 -8.883 9.016 1 96 102 GLY B O 1
ATOM 2958 N N . MET B 1 103 ? -3.664 -7.469 7.41 1 92.81 103 MET B N 1
ATOM 2959 C CA . MET B 1 103 ? -2.834 -6.387 7.934 1 92.81 103 MET B CA 1
ATOM 2960 C C . MET B 1 103 ? -3.268 -6 9.344 1 92.81 103 MET B C 1
ATOM 2962 O O . MET B 1 103 ? -2.447 -5.574 10.156 1 92.81 103 MET B O 1
ATOM 2966 N N . LEU B 1 104 ? -4.516 -6.172 9.648 1 93.06 104 LEU B N 1
ATOM 2967 C CA . LEU B 1 104 ? -5.039 -5.859 10.969 1 93.06 104 LEU B CA 1
ATOM 2968 C C . LEU B 1 104 ? -4.992 -7.082 11.875 1 93.06 104 LEU B C 1
ATOM 2970 O O . LEU B 1 104 ? -5.449 -7.031 13.023 1 93.06 104 LEU B O 1
ATOM 2974 N N . ARG B 1 105 ? -4.508 -8.234 11.359 1 94.88 105 ARG B N 1
ATOM 2975 C CA . ARG B 1 105 ? -4.328 -9.484 12.086 1 94.88 105 ARG B CA 1
ATOM 2976 C C . ARG B 1 105 ? -5.66 -10.008 12.609 1 94.88 105 ARG B C 1
ATOM 2978 O O . ARG B 1 105 ? -5.77 -10.367 13.789 1 94.88 105 ARG B O 1
ATOM 2985 N N . ARG B 1 106 ? -6.586 -9.953 11.695 1 95.94 106 ARG B N 1
ATOM 2986 C CA . ARG B 1 106 ? -7.93 -10.383 12.062 1 95.94 106 ARG B CA 1
ATOM 2987 C C . ARG B 1 106 ? -8.281 -11.703 11.383 1 95.94 106 ARG B C 1
ATOM 2989 O O . ARG B 1 106 ? -9.461 -12.07 11.305 1 95.94 106 ARG B O 1
ATOM 2996 N N . LEU B 1 107 ? -7.285 -12.438 10.891 1 98 107 LEU B N 1
ATOM 2997 C CA . LEU B 1 107 ? -7.492 -13.727 10.242 1 98 107 LEU B CA 1
ATOM 2998 C C . LEU B 1 107 ? -7.078 -14.867 11.156 1 98 107 LEU B C 1
ATOM 3000 O O . LEU B 1 107 ? -6.383 -14.648 12.156 1 98 107 LEU B O 1
ATOM 3004 N N . ASP B 1 108 ? -7.582 -16.031 10.906 1 98.31 108 ASP B N 1
ATOM 3005 C CA . ASP B 1 108 ? -7.23 -17.25 11.625 1 98.31 108 ASP B CA 1
ATOM 3006 C C . ASP B 1 108 ? -6.297 -18.125 10.797 1 98.31 108 ASP B C 1
ATOM 3008 O O . ASP B 1 108 ? -6.73 -18.766 9.836 1 98.31 108 ASP B O 1
ATOM 3012 N N . ALA B 1 109 ? -5.043 -18.234 11.203 1 98.56 109 ALA B N 1
ATOM 3013 C CA . ALA B 1 109 ? -4.023 -18.969 10.461 1 98.56 109 ALA B CA 1
ATOM 3014 C C . ALA B 1 109 ? -4.379 -20.453 10.359 1 98.56 109 ALA B C 1
ATOM 3016 O O . ALA B 1 109 ? -4.016 -21.109 9.383 1 98.56 109 ALA B O 1
ATOM 3017 N N . GLU B 1 110 ? -5.086 -20.938 11.328 1 98.75 110 GLU B N 1
ATOM 3018 C CA . GLU B 1 110 ? -5.457 -22.344 11.32 1 98.75 110 GLU B CA 1
ATOM 3019 C C . GLU B 1 110 ? -6.488 -22.641 10.234 1 98.75 110 GLU B C 1
ATOM 3021 O O . GLU B 1 110 ? -6.449 -23.703 9.602 1 98.75 110 GLU B O 1
ATOM 3026 N N . LEU B 1 111 ? -7.391 -21.719 10.086 1 98.75 111 LEU B N 1
ATOM 3027 C CA . LEU B 1 111 ? -8.375 -21.891 9.023 1 98.75 111 LEU B CA 1
ATOM 3028 C C . LEU B 1 111 ? -7.719 -21.812 7.652 1 98.75 111 LEU B C 1
ATOM 3030 O O . LEU B 1 111 ? -8.078 -22.562 6.738 1 98.75 111 LEU B O 1
ATOM 3034 N N . VAL B 1 112 ? -6.777 -20.922 7.512 1 98.81 112 VAL B N 1
ATOM 3035 C CA . VAL B 1 112 ? -6.008 -20.828 6.277 1 98.81 112 VAL B CA 1
ATOM 3036 C C . VAL B 1 112 ? -5.246 -22.125 6.035 1 98.81 112 VAL B C 1
ATOM 3038 O O . VAL B 1 112 ? -5.246 -22.656 4.922 1 98.81 112 VAL B O 1
ATOM 3041 N N . HIS B 1 113 ? -4.621 -22.609 7.09 1 98.88 113 HIS B N 1
ATOM 3042 C CA . HIS B 1 113 ? -3.867 -23.859 7.023 1 98.88 113 HIS B CA 1
ATOM 3043 C C . HIS B 1 113 ? -4.73 -25 6.484 1 98.88 113 HIS B C 1
ATOM 3045 O O . HIS B 1 113 ? -4.324 -25.703 5.559 1 98.88 113 HIS B O 1
ATOM 3051 N N . ALA B 1 114 ? -5.895 -25.109 7.027 1 98.88 114 ALA B N 1
ATOM 3052 C CA . ALA B 1 114 ? -6.809 -26.172 6.621 1 98.88 114 ALA B CA 1
ATOM 3053 C C . ALA B 1 114 ? -7.207 -26.031 5.156 1 98.88 114 ALA B C 1
ATOM 3055 O O . ALA B 1 114 ? -7.273 -27.016 4.426 1 98.88 114 ALA B O 1
ATOM 3056 N N . GLU B 1 115 ? -7.473 -24.844 4.754 1 98.94 115 GLU B N 1
ATOM 3057 C CA . GLU B 1 115 ? -7.883 -24.594 3.373 1 98.94 115 GLU B CA 1
ATOM 3058 C C . GLU B 1 115 ? -6.742 -24.875 2.402 1 98.94 115 GLU B C 1
ATOM 3060 O O . GLU B 1 115 ? -6.957 -25.484 1.345 1 98.94 115 GLU B O 1
ATOM 3065 N N . VAL B 1 116 ? -5.543 -24.484 2.756 1 98.94 116 VAL B N 1
ATOM 3066 C CA . VAL B 1 116 ? -4.391 -24.734 1.894 1 98.94 116 VAL B CA 1
ATOM 3067 C C . VAL B 1 116 ? -4.125 -26.234 1.802 1 98.94 116 VAL B C 1
ATOM 3069 O O . VAL B 1 116 ? -3.824 -26.75 0.723 1 98.94 116 VAL B O 1
ATOM 3072 N N . LEU B 1 117 ? -4.254 -26.953 2.896 1 98.94 117 LEU B N 1
ATOM 3073 C CA . LEU B 1 117 ? -4.121 -28.406 2.871 1 98.94 117 LEU B CA 1
ATOM 3074 C C . LEU B 1 117 ? -5.121 -29.031 1.901 1 98.94 117 LEU B C 1
ATOM 3076 O O . LEU B 1 117 ? -4.77 -29.938 1.132 1 98.94 117 LEU B O 1
ATOM 3080 N N . ALA B 1 118 ? -6.312 -28.531 1.972 1 98.94 118 ALA B N 1
ATOM 3081 C CA . ALA B 1 118 ? -7.363 -29.078 1.111 1 98.94 118 ALA B CA 1
ATOM 3082 C C . ALA B 1 118 ? -7.031 -28.859 -0.362 1 98.94 118 ALA B C 1
ATOM 3084 O O . ALA B 1 118 ? -7.242 -29.734 -1.192 1 98.94 118 ALA B O 1
ATOM 3085 N N . GLN B 1 119 ? -6.512 -27.703 -0.712 1 98.94 119 GLN B N 1
ATOM 3086 C CA . GLN B 1 119 ? -6.172 -27.422 -2.1 1 98.94 119 GLN B CA 1
ATOM 3087 C C . GLN B 1 119 ? -4.957 -28.219 -2.549 1 98.94 119 GLN B C 1
ATOM 3089 O O . GLN B 1 119 ? -4.891 -28.672 -3.697 1 98.94 119 GLN B O 1
ATOM 3094 N N . LEU B 1 120 ? -3.994 -28.438 -1.609 1 98.94 120 LEU B N 1
ATOM 3095 C CA . LEU B 1 120 ? -2.854 -29.297 -1.901 1 98.94 120 LEU B CA 1
ATOM 3096 C C . LEU B 1 120 ? -3.307 -30.734 -2.154 1 98.94 120 LEU B C 1
ATOM 3098 O O . LEU B 1 120 ? -2.822 -31.391 -3.08 1 98.94 120 LEU B O 1
ATOM 3102 N N . ASP B 1 121 ? -4.207 -31.188 -1.367 1 98.88 121 ASP B N 1
ATOM 3103 C CA . ASP B 1 121 ? -4.734 -32.531 -1.522 1 98.88 121 ASP B CA 1
ATOM 3104 C C . ASP B 1 121 ? -5.5 -32.688 -2.836 1 98.88 121 ASP B C 1
ATOM 3106 O O . ASP B 1 121 ? -5.363 -33.688 -3.533 1 98.88 121 ASP B O 1
ATOM 3110 N N . ALA B 1 122 ? -6.297 -31.703 -3.158 1 98.88 122 ALA B N 1
ATOM 3111 C CA . ALA B 1 122 ? -7.023 -31.719 -4.426 1 98.88 122 ALA B CA 1
ATOM 3112 C C . ALA B 1 122 ? -6.062 -31.75 -5.609 1 98.88 122 ALA B C 1
ATOM 3114 O O . ALA B 1 122 ? -6.297 -32.469 -6.586 1 98.88 122 ALA B O 1
ATOM 3115 N N . PHE B 1 123 ? -5.035 -30.984 -5.531 1 98.88 123 PHE B N 1
ATOM 3116 C CA . PHE B 1 123 ? -4.004 -30.969 -6.566 1 98.88 123 PHE B CA 1
ATOM 3117 C C . PHE B 1 123 ? -3.389 -32.344 -6.73 1 98.88 123 PHE B C 1
ATOM 3119 O O . PHE B 1 123 ? -3.287 -32.875 -7.848 1 98.88 123 PHE B O 1
ATOM 3126 N N . ARG B 1 124 ? -2.979 -32.969 -5.648 1 98.75 124 ARG B N 1
ATOM 3127 C CA . ARG B 1 124 ? -2.355 -34.281 -5.668 1 98.75 124 ARG B CA 1
ATOM 3128 C C . ARG B 1 124 ? -3.287 -35.312 -6.281 1 98.75 124 ARG B C 1
ATOM 3130 O O . ARG B 1 124 ? -2.852 -36.156 -7.062 1 98.75 124 ARG B O 1
ATOM 3137 N N . GLU B 1 125 ? -4.484 -35.219 -5.922 1 98.56 125 GLU B N 1
ATOM 3138 C CA . GLU B 1 125 ? -5.465 -36.156 -6.445 1 98.56 125 GLU B CA 1
ATOM 3139 C C . GLU B 1 125 ? -5.625 -36.031 -7.957 1 98.56 125 GLU B C 1
ATOM 3141 O O . GLU B 1 125 ? -5.703 -37 -8.68 1 98.56 125 GLU B O 1
ATOM 3146 N N . LEU B 1 126 ? -5.652 -34.812 -8.406 1 98.62 126 LEU B N 1
ATOM 3147 C CA . LEU B 1 126 ? -5.934 -34.531 -9.812 1 98.62 126 LEU B CA 1
ATOM 3148 C C . LEU B 1 126 ? -4.703 -34.812 -10.672 1 98.62 126 LEU B C 1
ATOM 3150 O O . LEU B 1 126 ? -4.816 -35.344 -11.781 1 98.62 126 LEU B O 1
ATOM 3154 N N . PHE B 1 127 ? -3.529 -34.469 -10.203 1 98.38 127 PHE B N 1
ATOM 3155 C CA . PHE B 1 127 ? -2.316 -34.531 -11.008 1 98.38 127 PHE B CA 1
ATOM 3156 C C . PHE B 1 127 ? -1.52 -35.781 -10.703 1 98.38 127 PHE B C 1
ATOM 3158 O O . PHE B 1 127 ? -0.616 -36.156 -11.461 1 98.38 127 PHE B O 1
ATOM 3165 N N . GLY B 1 128 ? -1.81 -36.469 -9.57 1 97.88 128 GLY B N 1
ATOM 3166 C CA . GLY B 1 128 ? -1.116 -37.688 -9.188 1 97.88 128 GLY B CA 1
ATOM 3167 C C . GLY B 1 128 ? 0.25 -37.438 -8.578 1 97.88 128 GLY B C 1
ATOM 3168 O O . GLY B 1 128 ? 1.068 -38.344 -8.469 1 97.88 128 GLY B O 1
ATOM 3169 N N . ARG B 1 129 ? 0.548 -36.188 -8.234 1 97.31 129 ARG B N 1
ATOM 3170 C CA . ARG B 1 129 ? 1.824 -35.781 -7.66 1 97.31 129 ARG B CA 1
ATOM 3171 C C . ARG B 1 129 ? 1.679 -34.469 -6.887 1 97.31 129 ARG B C 1
ATOM 3173 O O . ARG B 1 129 ? 0.684 -33.75 -7.039 1 97.31 129 ARG B O 1
ATOM 3180 N N . VAL B 1 130 ? 2.674 -34.188 -6.055 1 98.12 130 VAL B N 1
ATOM 3181 C CA . VAL B 1 130 ? 2.719 -32.906 -5.367 1 98.12 130 VAL B CA 1
ATOM 3182 C C . VAL B 1 130 ? 3.209 -31.812 -6.328 1 98.12 130 VAL B C 1
ATOM 3184 O O . VAL B 1 130 ? 3.904 -32.125 -7.305 1 98.12 130 VAL B O 1
ATOM 3187 N N . PRO B 1 131 ? 2.793 -30.547 -6.113 1 98.81 131 PRO B N 1
ATOM 3188 C CA . PRO B 1 131 ? 3.26 -29.484 -6.992 1 98.81 131 PRO B CA 1
ATOM 3189 C C . PRO B 1 131 ? 4.762 -29.219 -6.871 1 98.81 131 PRO B C 1
ATOM 3191 O O . PRO B 1 131 ? 5.348 -29.469 -5.812 1 98.81 131 PRO B O 1
ATOM 3194 N N . ASP B 1 132 ? 5.344 -28.703 -7.945 1 98.62 132 ASP B N 1
ATOM 3195 C CA . ASP B 1 132 ? 6.754 -28.344 -7.945 1 98.62 132 ASP B CA 1
ATOM 3196 C C . ASP B 1 132 ? 7.008 -27.109 -7.082 1 98.62 132 ASP B C 1
ATOM 3198 O O . ASP B 1 132 ? 8.094 -26.953 -6.516 1 98.62 132 ASP B O 1
ATOM 3202 N N . TYR B 1 133 ? 6.113 -26.25 -7.016 1 98.81 133 TYR B N 1
ATOM 3203 C CA . TYR B 1 133 ? 6.148 -25.047 -6.176 1 98.81 133 TYR B CA 1
ATOM 3204 C C . TYR B 1 133 ? 4.742 -24.609 -5.793 1 98.81 133 TYR B C 1
ATOM 3206 O O . TYR B 1 133 ? 3.758 -25.109 -6.352 1 98.81 133 TYR B O 1
ATOM 3214 N N . VAL B 1 134 ? 4.625 -23.75 -4.773 1 98.94 134 VAL B N 1
ATOM 3215 C CA . VAL B 1 134 ? 3.334 -23.234 -4.316 1 98.94 134 VAL B CA 1
ATOM 3216 C C . VAL B 1 134 ? 3.385 -21.719 -4.191 1 98.94 134 VAL B C 1
ATOM 3218 O O . VAL B 1 134 ? 4.359 -21.172 -3.676 1 98.94 134 VAL B O 1
ATOM 3221 N N . ASP B 1 135 ? 2.477 -21.078 -4.812 1 98.81 135 ASP B N 1
ATOM 3222 C CA . ASP B 1 135 ? 2.293 -19.641 -4.676 1 98.81 135 ASP B CA 1
ATOM 3223 C C . ASP B 1 135 ? 0.824 -19.281 -4.438 1 98.81 135 ASP B C 1
ATOM 3225 O O . ASP B 1 135 ? 0.022 -20.156 -4.098 1 98.81 135 ASP B O 1
ATOM 3229 N N . GLY B 1 136 ? 0.531 -17.969 -4.422 1 98.69 136 GLY B N 1
ATOM 3230 C CA . GLY B 1 136 ? -0.833 -17.578 -4.117 1 98.69 136 GLY B CA 1
ATOM 3231 C C . GLY B 1 136 ? -1.428 -16.641 -5.156 1 98.69 136 GLY B C 1
ATOM 3232 O O . GLY B 1 136 ? -0.763 -15.711 -5.617 1 98.69 136 GLY B O 1
ATOM 3233 N N . HIS B 1 137 ? -2.701 -16.891 -5.5 1 98.44 137 HIS B N 1
ATOM 3234 C CA . HIS B 1 137 ? -3.467 -15.977 -6.344 1 98.44 137 HIS B CA 1
ATOM 3235 C C . HIS B 1 137 ? -3.553 -14.586 -5.727 1 98.44 137 HIS B C 1
ATOM 3237 O O . HIS B 1 137 ? -3.852 -14.445 -4.539 1 98.44 137 HIS B O 1
ATOM 3243 N N . GLN B 1 138 ? -3.174 -13.586 -6.547 1 95.94 138 GLN B N 1
ATOM 3244 C CA . GLN B 1 138 ? -3.162 -12.188 -6.109 1 95.94 138 GLN B CA 1
ATOM 3245 C C . GLN B 1 138 ? -2.195 -11.984 -4.945 1 95.94 138 GLN B C 1
ATOM 3247 O O . GLN B 1 138 ? -2.418 -11.125 -4.09 1 95.94 138 GLN B O 1
ATOM 3252 N N . HIS B 1 139 ? -1.149 -12.891 -4.801 1 97 139 HIS B N 1
ATOM 3253 C CA . HIS B 1 139 ? -0.065 -12.812 -3.83 1 97 139 HIS B CA 1
ATOM 3254 C C . HIS B 1 139 ? -0.592 -12.953 -2.404 1 97 139 HIS B C 1
ATOM 3256 O O . HIS B 1 139 ? 0.029 -12.461 -1.459 1 97 139 HIS B O 1
ATOM 3262 N N . ALA B 1 140 ? -1.757 -13.609 -2.229 1 98.06 140 ALA B N 1
ATOM 3263 C CA . ALA B 1 140 ? -2.428 -13.664 -0.933 1 98.06 140 ALA B CA 1
ATOM 3264 C C . ALA B 1 140 ? -1.598 -14.453 0.078 1 98.06 140 ALA B C 1
ATOM 3266 O O . ALA B 1 140 ? -1.741 -14.266 1.289 1 98.06 140 ALA B O 1
ATOM 3267 N N . GLN B 1 141 ? -0.699 -15.336 -0.393 1 98.69 141 GLN B N 1
ATOM 3268 C CA . GLN B 1 141 ? 0.115 -16.156 0.504 1 98.69 141 GLN B CA 1
ATOM 3269 C C . GLN B 1 141 ? 1.048 -15.281 1.342 1 98.69 141 GLN B C 1
ATOM 3271 O O . GLN B 1 141 ? 1.574 -15.734 2.363 1 98.69 141 GLN B O 1
ATOM 3276 N N . LEU B 1 142 ? 1.24 -14.047 0.892 1 98.19 142 LEU B N 1
ATOM 3277 C CA . LEU B 1 142 ? 2.193 -13.164 1.55 1 98.19 142 LEU B CA 1
ATOM 3278 C C . LEU B 1 142 ? 1.54 -12.438 2.721 1 98.19 142 LEU B C 1
ATOM 3280 O O . LEU B 1 142 ? 2.23 -11.836 3.549 1 98.19 142 LEU B O 1
ATOM 3284 N N . PHE B 1 143 ? 0.231 -12.43 2.764 1 97.88 143 PHE B N 1
ATOM 3285 C CA . PHE B 1 143 ? -0.487 -11.625 3.744 1 97.88 143 PHE B CA 1
ATOM 3286 C C . PHE B 1 143 ? -0.238 -12.141 5.156 1 97.88 143 PHE B C 1
ATOM 3288 O O . PHE B 1 143 ? -0.114 -13.344 5.371 1 97.88 143 PHE B O 1
ATOM 3295 N N . PRO B 1 144 ? -0.224 -11.203 6.199 1 96.69 144 PRO B N 1
ATOM 3296 C CA . PRO B 1 144 ? -0.109 -11.648 7.59 1 96.69 144 PRO B CA 1
ATOM 3297 C C . PRO B 1 144 ? -1.171 -12.68 7.969 1 96.69 144 PRO B C 1
ATOM 3299 O O . PRO B 1 144 ? -2.332 -12.547 7.574 1 96.69 144 PRO B O 1
ATOM 3302 N N . GLN B 1 145 ? -0.741 -13.656 8.711 1 97.88 145 GLN B N 1
ATOM 3303 C CA . GLN B 1 145 ? -1.55 -14.766 9.195 1 97.88 145 GLN B CA 1
ATOM 3304 C C . GLN B 1 145 ? -1.868 -15.75 8.07 1 97.88 145 GLN B C 1
ATOM 3306 O O . GLN B 1 145 ? -1.91 -16.953 8.289 1 97.88 145 GLN B O 1
ATOM 3311 N N . VAL B 1 146 ? -2.094 -15.289 6.84 1 98.81 146 VAL B N 1
ATOM 3312 C CA . VAL B 1 146 ? -2.225 -16.188 5.703 1 98.81 146 VAL B CA 1
ATOM 3313 C C . VAL B 1 146 ? -0.908 -16.938 5.48 1 98.81 146 VAL B C 1
ATOM 3315 O O . VAL B 1 146 ? -0.893 -18.156 5.344 1 98.81 146 VAL B O 1
ATOM 3318 N N . ARG B 1 147 ? 0.189 -16.125 5.508 1 98.75 147 ARG B N 1
ATOM 3319 C CA . ARG B 1 147 ? 1.506 -16.688 5.254 1 98.75 147 ARG B CA 1
ATOM 3320 C C . ARG B 1 147 ? 1.826 -17.797 6.266 1 98.75 147 ARG B C 1
ATOM 3322 O O . ARG B 1 147 ? 2.479 -18.781 5.93 1 98.75 147 ARG B O 1
ATOM 3329 N N . ASP B 1 148 ? 1.333 -17.672 7.496 1 98.69 148 ASP B N 1
ATOM 3330 C CA . ASP B 1 148 ? 1.612 -18.641 8.547 1 98.69 148 ASP B CA 1
ATOM 3331 C C . ASP B 1 148 ? 0.945 -19.984 8.25 1 98.69 148 ASP B C 1
ATOM 3333 O O . ASP B 1 148 ? 1.597 -21.031 8.289 1 98.69 148 ASP B O 1
ATOM 3337 N N . GLY B 1 149 ? -0.35 -19.922 7.992 1 98.88 149 GLY B N 1
ATOM 3338 C CA . GLY B 1 149 ? -1.063 -21.141 7.641 1 98.88 149 GLY B CA 1
ATOM 3339 C C . GLY B 1 149 ? -0.58 -21.75 6.34 1 98.88 149 GLY B C 1
ATOM 3340 O O . GLY B 1 149 ? -0.478 -22.984 6.234 1 98.88 149 GLY B O 1
ATOM 3341 N N . PHE B 1 150 ? -0.282 -20.938 5.387 1 98.94 150 PHE B N 1
ATOM 3342 C CA . PHE B 1 150 ? 0.18 -21.344 4.066 1 98.94 150 PHE B CA 1
ATOM 3343 C C . PHE B 1 150 ? 1.489 -22.125 4.168 1 98.94 150 PHE B C 1
ATOM 3345 O O . PHE B 1 150 ? 1.599 -23.234 3.66 1 98.94 150 PHE B O 1
ATOM 3352 N N . LEU B 1 151 ? 2.48 -21.531 4.84 1 98.94 151 LEU B N 1
ATOM 3353 C CA . LEU B 1 151 ? 3.809 -22.141 4.918 1 98.94 151 LEU B CA 1
ATOM 3354 C C . LEU B 1 151 ? 3.777 -23.438 5.711 1 98.94 151 LEU B C 1
ATOM 3356 O O . LEU B 1 151 ? 4.453 -24.406 5.355 1 98.94 151 LEU B O 1
ATOM 3360 N N . ARG B 1 152 ? 2.992 -23.453 6.727 1 98.88 152 ARG B N 1
ATOM 3361 C CA . ARG B 1 152 ? 2.857 -24.688 7.496 1 98.88 152 ARG B CA 1
ATOM 3362 C C . ARG B 1 152 ? 2.246 -25.797 6.648 1 98.88 152 ARG B C 1
ATOM 3364 O O . ARG B 1 152 ? 2.676 -26.953 6.727 1 98.88 152 ARG B O 1
ATOM 3371 N N . ALA B 1 153 ? 1.274 -25.453 5.875 1 98.94 153 ALA B N 1
ATOM 3372 C CA . ALA B 1 153 ? 0.624 -26.453 5.02 1 98.94 153 ALA B CA 1
ATOM 3373 C C . ALA B 1 153 ? 1.591 -26.984 3.969 1 98.94 153 ALA B C 1
ATOM 3375 O O . ALA B 1 153 ? 1.635 -28.188 3.715 1 98.94 153 ALA B O 1
ATOM 3376 N N . VAL B 1 154 ? 2.346 -26.078 3.357 1 98.94 154 VAL B N 1
ATOM 3377 C CA . VAL B 1 154 ? 3.299 -26.5 2.332 1 98.94 154 VAL B CA 1
ATOM 3378 C C . VAL B 1 154 ? 4.355 -27.406 2.947 1 98.94 154 VAL B C 1
ATOM 3380 O O . VAL B 1 154 ? 4.684 -28.453 2.383 1 98.94 154 VAL B O 1
ATOM 3383 N N . LYS B 1 155 ? 4.855 -27.031 4.117 1 98.81 155 LYS B N 1
ATOM 3384 C CA . LYS B 1 155 ? 5.852 -27.844 4.805 1 98.81 155 LYS B CA 1
ATOM 3385 C C . LYS B 1 155 ? 5.32 -29.25 5.074 1 98.81 155 LYS B C 1
ATOM 3387 O O . LYS B 1 155 ? 6.062 -30.234 4.973 1 98.81 155 LYS B O 1
ATOM 3392 N N . GLN B 1 156 ? 4.098 -29.297 5.344 1 98.69 156 GLN B N 1
ATOM 3393 C CA . GLN B 1 156 ? 3.463 -30.562 5.727 1 98.69 156 GLN B CA 1
ATOM 3394 C C . GLN B 1 156 ? 3.197 -31.438 4.504 1 98.69 156 GLN B C 1
ATOM 3396 O O . GLN B 1 156 ? 3.408 -32.656 4.547 1 98.69 156 GLN B O 1
ATOM 3401 N N . ARG B 1 157 ? 2.727 -30.875 3.432 1 98.44 157 ARG B N 1
ATOM 3402 C CA . ARG B 1 157 ? 2.18 -31.656 2.334 1 98.44 157 ARG B CA 1
ATOM 3403 C C . ARG B 1 157 ? 3.152 -31.719 1.159 1 98.44 157 ARG B C 1
ATOM 3405 O O . ARG B 1 157 ? 3.094 -32.625 0.341 1 98.44 157 ARG B O 1
ATOM 3412 N N . ALA B 1 158 ? 4.008 -30.719 0.987 1 98.44 158 ALA B N 1
ATOM 3413 C CA . ALA B 1 158 ? 4.926 -30.609 -0.144 1 98.44 158 ALA B CA 1
ATOM 3414 C C . ALA B 1 158 ? 6.258 -30 0.287 1 98.44 158 ALA B C 1
ATOM 3416 O O . ALA B 1 158 ? 6.684 -28.984 -0.25 1 98.44 158 ALA B O 1
ATOM 3417 N N . PRO B 1 159 ? 7 -30.672 1.137 1 97.94 159 PRO B N 1
ATOM 3418 C CA . PRO B 1 159 ? 8.195 -30.094 1.746 1 97.94 159 PRO B CA 1
ATOM 3419 C C . PRO B 1 159 ? 9.312 -29.844 0.735 1 97.94 159 PRO B C 1
ATOM 3421 O O . PRO B 1 159 ? 10.227 -29.047 0.998 1 97.94 159 PRO B O 1
ATOM 3424 N N . GLU B 1 160 ? 9.242 -30.5 -0.407 1 98.06 160 GLU B N 1
ATOM 3425 C CA . GLU B 1 160 ? 10.297 -30.328 -1.408 1 98.06 160 GLU B CA 1
ATOM 3426 C C . GLU B 1 160 ? 9.938 -29.203 -2.387 1 98.06 160 GLU B C 1
ATOM 3428 O O . GLU B 1 160 ? 10.766 -28.812 -3.209 1 98.06 160 GLU B O 1
ATOM 3433 N N . ALA B 1 161 ? 8.695 -28.703 -2.354 1 98.69 161 ALA B N 1
ATOM 3434 C CA . ALA B 1 161 ? 8.273 -27.609 -3.213 1 98.69 161 ALA B CA 1
ATOM 3435 C C . ALA B 1 161 ? 8.914 -26.297 -2.766 1 98.69 161 ALA B C 1
ATOM 3437 O O . ALA B 1 161 ? 9.148 -26.078 -1.572 1 98.69 161 ALA B O 1
ATOM 3438 N N . TRP B 1 162 ? 9.258 -25.469 -3.715 1 98.5 162 TRP B N 1
ATOM 3439 C CA . TRP B 1 162 ? 9.625 -24.109 -3.344 1 98.5 162 TRP B CA 1
ATOM 3440 C C . TRP B 1 162 ? 8.391 -23.203 -3.303 1 98.5 162 TRP B C 1
ATOM 3442 O O . TRP B 1 162 ? 7.336 -23.562 -3.834 1 98.5 162 TRP B O 1
ATOM 3452 N N . VAL B 1 163 ? 8.461 -22.109 -2.541 1 98.88 163 VAL B N 1
ATOM 3453 C CA . VAL B 1 163 ? 7.348 -21.172 -2.426 1 98.88 163 VAL B CA 1
ATOM 3454 C C . VAL B 1 163 ? 7.723 -19.844 -3.088 1 98.88 163 VAL B C 1
ATOM 3456 O O . VAL B 1 163 ? 8.883 -19.438 -3.055 1 98.88 163 VAL B O 1
ATOM 3459 N N . ARG B 1 164 ? 6.777 -19.203 -3.672 1 98.5 164 ARG B N 1
ATOM 3460 C CA . ARG B 1 164 ? 7.062 -17.969 -4.406 1 98.5 164 ARG B CA 1
ATOM 3461 C C . ARG B 1 164 ? 7 -16.75 -3.486 1 98.5 164 ARG B C 1
ATOM 3463 O O . ARG B 1 164 ? 5.953 -16.453 -2.908 1 98.5 164 ARG B O 1
ATOM 3470 N N . GLN B 1 165 ? 8.125 -16.109 -3.371 1 96.81 165 GLN B N 1
ATOM 3471 C CA . GLN B 1 165 ? 8.117 -14.797 -2.752 1 96.81 165 GLN B CA 1
ATOM 3472 C C . GLN B 1 165 ? 7.965 -13.695 -3.799 1 96.81 165 GLN B C 1
ATOM 3474 O O . GLN B 1 165 ? 8.164 -13.938 -4.992 1 96.81 165 GLN B O 1
ATOM 3479 N N . GLY B 1 166 ? 7.492 -12.477 -3.412 1 93.19 166 GLY B N 1
ATOM 3480 C CA . GLY B 1 166 ? 7.094 -11.453 -4.367 1 93.19 166 GLY B CA 1
ATOM 3481 C C . GLY B 1 166 ? 7.973 -10.219 -4.312 1 93.19 166 GLY B C 1
ATOM 3482 O O . GLY B 1 166 ? 7.582 -9.148 -4.789 1 93.19 166 GLY B O 1
ATOM 3483 N N . GLY B 1 167 ? 9.062 -10.242 -3.693 1 89.56 167 GLY B N 1
ATOM 3484 C CA . GLY B 1 167 ? 9.906 -9.07 -3.545 1 89.56 167 GLY B CA 1
ATOM 3485 C C . GLY B 1 167 ? 11.062 -9.039 -4.523 1 89.56 167 GLY B C 1
ATOM 3486 O O . GLY B 1 167 ? 11.469 -10.086 -5.039 1 89.56 167 GLY B O 1
ATOM 3487 N N . LEU B 1 168 ? 11.531 -7.883 -4.91 1 78 168 LEU B N 1
ATOM 3488 C CA . LEU B 1 168 ? 12.648 -7.691 -5.832 1 78 168 LEU B CA 1
ATOM 3489 C C . LEU B 1 168 ? 13.969 -8.062 -5.168 1 78 168 LEU B C 1
ATOM 3491 O O . LEU B 1 168 ? 14.914 -8.461 -5.848 1 78 168 LEU B O 1
ATOM 3495 N N . ASN B 1 169 ? 13.953 -8.188 -3.988 1 65.62 169 ASN B N 1
ATOM 3496 C CA . ASN B 1 169 ? 15.148 -8.5 -3.209 1 65.62 169 ASN B CA 1
ATOM 3497 C C . ASN B 1 169 ? 16.344 -7.672 -3.664 1 65.62 169 ASN B C 1
ATOM 3499 O O . ASN B 1 169 ? 17.453 -8.195 -3.814 1 65.62 169 ASN B O 1
ATOM 3503 N N . LEU B 1 170 ? 16.125 -6.551 -4.289 1 59.56 170 LEU B N 1
ATOM 3504 C CA . LEU B 1 170 ? 17.203 -5.68 -4.75 1 59.56 170 LEU B CA 1
ATOM 3505 C C . LEU B 1 170 ? 17.578 -4.66 -3.68 1 59.56 170 LEU B C 1
ATOM 3507 O O . LEU B 1 170 ? 16.75 -4.312 -2.834 1 59.56 170 LEU B O 1
ATOM 3511 N N . PRO B 1 171 ? 18.859 -4.344 -3.734 1 52.22 171 PRO B N 1
ATOM 3512 C CA . PRO B 1 171 ? 19.234 -3.27 -2.811 1 52.22 171 PRO B CA 1
ATOM 3513 C C . PRO B 1 171 ? 18.312 -2.055 -2.914 1 52.22 171 PRO B C 1
ATOM 3515 O O . PRO B 1 171 ? 17.766 -1.776 -3.986 1 52.22 171 PRO B O 1
ATOM 3518 N N . LEU B 1 172 ? 17.953 -1.517 -1.779 1 49.19 172 LEU B N 1
ATOM 3519 C CA . LEU B 1 172 ? 17 -0.418 -1.598 1 49.19 172 LEU B CA 1
ATOM 3520 C C . LEU B 1 172 ? 17.219 0.665 -2.648 1 49.19 172 LEU B C 1
ATOM 3522 O O . LEU B 1 172 ? 16.266 1.298 -3.102 1 49.19 172 LEU B O 1
ATOM 3526 N N . THR B 1 173 ? 18.406 0.933 -2.955 1 44.12 173 THR B N 1
ATOM 3527 C CA . THR B 1 173 ? 18.797 2.035 -3.832 1 44.12 173 THR B CA 1
ATOM 3528 C C . THR B 1 173 ? 18.156 1.88 -5.207 1 44.12 173 THR B C 1
ATOM 3530 O O . THR B 1 173 ? 18.031 2.852 -5.957 1 44.12 173 THR B O 1
ATOM 3533 N N . GLN B 1 174 ? 17.859 0.867 -5.633 1 47.97 174 GLN B N 1
ATOM 3534 C CA . GLN B 1 174 ? 17.438 0.673 -7.012 1 47.97 174 GLN B CA 1
ATOM 3535 C C . GLN B 1 174 ? 15.914 0.559 -7.105 1 47.97 174 GLN B C 1
ATOM 3537 O O . GLN B 1 174 ? 15.367 0.372 -8.195 1 47.97 174 GLN B O 1
ATOM 3542 N N . ARG B 1 175 ? 15.289 0.658 -5.969 1 50.94 175 ARG B N 1
ATOM 3543 C CA . ARG B 1 175 ? 13.867 0.322 -5.961 1 50.94 175 ARG B CA 1
ATOM 3544 C C . ARG B 1 175 ? 13.008 1.564 -6.164 1 50.94 175 ARG B C 1
ATOM 3546 O O . ARG B 1 175 ? 12.906 2.41 -5.273 1 50.94 175 ARG B O 1
ATOM 3553 N N . ILE B 1 176 ? 13.141 2.348 -7.25 1 49 176 ILE B N 1
ATOM 3554 C CA . ILE B 1 176 ? 12.156 3.424 -7.309 1 49 176 ILE B CA 1
ATOM 3555 C C . ILE B 1 176 ? 10.75 2.85 -7.164 1 49 176 ILE B C 1
ATOM 3557 O O . ILE B 1 176 ? 10.227 2.234 -8.094 1 49 176 ILE B O 1
ATOM 3561 N N . THR B 1 177 ? 10.273 2.111 -6.129 1 60.38 177 THR B N 1
ATOM 3562 C CA . THR B 1 177 ? 9.102 1.246 -6.129 1 60.38 177 THR B CA 1
ATOM 3563 C C . THR B 1 177 ? 7.879 1.993 -5.598 1 60.38 177 THR B C 1
ATOM 3565 O O . THR B 1 177 ? 8.016 2.971 -4.859 1 60.38 177 THR B O 1
ATOM 3568 N N . GLY B 1 178 ? 6.852 2.205 -6.562 1 75.56 178 GLY B N 1
ATOM 3569 C CA . GLY B 1 178 ? 5.523 2.619 -6.137 1 75.56 178 GLY B CA 1
ATOM 3570 C C . GLY B 1 178 ? 5.055 1.917 -4.875 1 75.56 178 GLY B C 1
ATOM 3571 O O . GLY B 1 178 ? 5.762 1.063 -4.336 1 75.56 178 GLY B O 1
ATOM 3572 N N . LEU B 1 179 ? 4.105 2.424 -4.277 1 81.88 179 LEU B N 1
ATOM 3573 C CA . LEU B 1 179 ? 3.555 1.934 -3.02 1 81.88 179 LEU B CA 1
ATOM 3574 C C . LEU B 1 179 ? 3.25 0.442 -3.102 1 81.88 179 LEU B C 1
ATOM 3576 O O . LEU B 1 179 ? 3.471 -0.295 -2.139 1 81.88 179 LEU B O 1
ATOM 3580 N N . LYS B 1 180 ? 2.857 -0.047 -4.301 1 84.81 180 LYS B N 1
ATOM 3581 C CA . LYS B 1 180 ? 2.549 -1.464 -4.473 1 84.81 180 LYS B CA 1
ATOM 3582 C C . LYS B 1 180 ? 3.799 -2.322 -4.305 1 84.81 180 LYS B C 1
ATOM 3584 O O . LYS B 1 180 ? 3.773 -3.328 -3.592 1 84.81 180 LYS B O 1
ATOM 3589 N N . THR B 1 181 ? 4.82 -1.912 -4.961 1 85 181 THR B N 1
ATOM 3590 C CA . THR B 1 181 ? 6.078 -2.648 -4.887 1 85 181 THR B CA 1
ATOM 3591 C C . THR B 1 181 ? 6.617 -2.65 -3.459 1 85 181 THR B C 1
ATOM 3593 O O . THR B 1 181 ? 7.148 -3.66 -2.994 1 85 181 THR B O 1
ATOM 3596 N N . LEU B 1 182 ? 6.441 -1.556 -2.77 1 87.88 182 LEU B N 1
ATOM 3597 C CA . LEU B 1 182 ? 6.902 -1.454 -1.389 1 87.88 182 LEU B CA 1
ATOM 3598 C C . LEU B 1 182 ? 6.133 -2.418 -0.49 1 87.88 182 LEU B C 1
ATOM 3600 O O . LEU B 1 182 ? 6.734 -3.131 0.317 1 87.88 182 LEU B O 1
ATOM 3604 N N . VAL B 1 183 ? 4.844 -2.443 -0.651 1 89.62 183 VAL B N 1
ATOM 3605 C CA . VAL B 1 183 ? 4.004 -3.316 0.157 1 89.62 183 VAL B CA 1
ATOM 3606 C C . VAL B 1 183 ? 4.352 -4.777 -0.126 1 89.62 183 VAL B C 1
ATOM 3608 O O . VAL B 1 183 ? 4.523 -5.57 0.801 1 89.62 183 VAL B O 1
ATOM 3611 N N . LEU B 1 184 ? 4.504 -5.039 -1.382 1 91.25 184 LEU B N 1
ATOM 3612 C CA . LEU B 1 184 ? 4.863 -6.398 -1.769 1 91.25 184 LEU B CA 1
ATOM 3613 C C . LEU B 1 184 ? 6.219 -6.793 -1.187 1 91.25 184 LEU B C 1
ATOM 3615 O O . LEU B 1 184 ? 6.395 -7.918 -0.719 1 91.25 184 LEU B O 1
ATOM 3619 N N . ASP B 1 185 ? 7.133 -5.934 -1.221 1 90.75 185 ASP B N 1
ATOM 3620 C CA . ASP B 1 185 ? 8.477 -6.195 -0.705 1 90.75 185 ASP B CA 1
ATOM 3621 C C . ASP B 1 185 ? 8.445 -6.445 0.801 1 90.75 185 ASP B C 1
ATOM 3623 O O . ASP B 1 185 ? 9.117 -7.348 1.301 1 90.75 185 ASP B O 1
ATOM 3627 N N . VAL B 1 186 ? 7.723 -5.672 1.515 1 92.69 186 VAL B N 1
ATOM 3628 C CA . VAL B 1 186 ? 7.629 -5.805 2.965 1 92.69 186 VAL B CA 1
ATOM 3629 C C . VAL B 1 186 ? 6.965 -7.137 3.318 1 92.69 186 VAL B C 1
ATOM 3631 O O . VAL B 1 186 ? 7.461 -7.871 4.176 1 92.69 186 VAL B O 1
ATOM 3634 N N . LEU B 1 187 ? 5.871 -7.402 2.672 1 95.31 187 LEU B N 1
ATOM 3635 C CA . LEU B 1 187 ? 5.172 -8.664 2.912 1 95.31 187 LEU B CA 1
ATOM 3636 C C . LEU B 1 187 ? 6.066 -9.852 2.574 1 95.31 187 LEU B C 1
ATOM 3638 O O . LEU B 1 187 ? 6.078 -10.852 3.299 1 95.31 187 LEU B O 1
ATOM 3642 N N . SER B 1 188 ? 6.824 -9.695 1.525 1 96.62 188 SER B N 1
ATOM 3643 C CA . SER B 1 188 ? 7.699 -10.773 1.072 1 96.62 188 SER B CA 1
ATOM 3644 C C . SER B 1 188 ? 8.859 -10.984 2.035 1 96.62 188 SER B C 1
ATOM 3646 O O . SER B 1 188 ? 9.328 -12.117 2.217 1 96.62 188 SER B O 1
ATOM 3648 N N . THR B 1 189 ? 9.383 -9.922 2.635 1 94.81 189 THR B N 1
ATOM 3649 C CA . THR B 1 189 ? 10.477 -10.031 3.592 1 94.81 189 THR B CA 1
ATOM 3650 C C . THR B 1 189 ? 10.094 -10.953 4.75 1 94.81 189 THR B C 1
ATOM 3652 O O . THR B 1 189 ? 10.852 -11.852 5.117 1 94.81 189 THR B O 1
ATOM 3655 N N . GLN B 1 190 ? 8.922 -10.734 5.258 1 94.75 190 GLN B N 1
ATOM 3656 C CA . GLN B 1 190 ? 8.453 -11.562 6.363 1 94.75 190 GLN B CA 1
ATOM 3657 C C . GLN B 1 190 ? 8.164 -12.984 5.902 1 94.75 190 GLN B C 1
ATOM 3659 O O . GLN B 1 190 ? 8.438 -13.945 6.625 1 94.75 190 GLN B O 1
ATOM 3664 N N . PHE B 1 191 ? 7.648 -13.094 4.742 1 98.25 191 PHE B N 1
ATOM 3665 C CA . PHE B 1 191 ? 7.355 -14.398 4.156 1 98.25 191 PHE B CA 1
ATOM 3666 C C . PHE B 1 191 ? 8.633 -15.219 3.994 1 98.25 191 PHE B C 1
ATOM 3668 O O . PHE B 1 191 ? 8.68 -16.391 4.383 1 98.25 191 PHE B O 1
ATOM 3675 N N . ARG B 1 192 ? 9.672 -14.609 3.482 1 97.69 192 ARG B N 1
ATOM 3676 C CA . ARG B 1 192 ? 10.945 -15.281 3.262 1 97.69 192 ARG B CA 1
ATOM 3677 C C . ARG B 1 192 ? 11.57 -15.719 4.586 1 97.69 192 ARG B C 1
ATOM 3679 O O . ARG B 1 192 ? 12.102 -16.828 4.691 1 97.69 192 ARG B O 1
ATOM 3686 N N . SER B 1 193 ? 11.5 -14.852 5.539 1 97 193 SER B N 1
ATOM 3687 C CA . SER B 1 193 ? 12.055 -15.172 6.852 1 97 193 SER B CA 1
ATOM 3688 C C . SER B 1 193 ? 11.375 -16.406 7.453 1 97 193 SER B C 1
ATOM 3690 O O . SER B 1 193 ? 12.055 -17.297 7.961 1 97 193 SER B O 1
ATOM 3692 N N . LYS B 1 194 ? 10.109 -16.453 7.371 1 98.19 194 LYS B N 1
ATOM 3693 C CA . LYS B 1 194 ? 9.352 -17.562 7.93 1 98.19 194 LYS B CA 1
ATOM 3694 C C . LYS B 1 194 ? 9.57 -18.844 7.121 1 98.19 194 LYS B C 1
ATOM 3696 O O . LYS B 1 194 ? 9.68 -19.922 7.688 1 98.19 194 LYS B O 1
ATOM 3701 N N . ALA B 1 195 ? 9.594 -18.672 5.805 1 98.75 195 ALA B N 1
ATOM 3702 C CA . ALA B 1 195 ? 9.859 -19.828 4.941 1 98.75 195 ALA B CA 1
ATOM 3703 C C . ALA B 1 195 ? 11.227 -20.422 5.242 1 98.75 195 ALA B C 1
ATOM 3705 O O . ALA B 1 195 ? 11.359 -21.656 5.371 1 98.75 195 ALA B O 1
ATOM 3706 N N . ALA B 1 196 ? 12.211 -19.562 5.426 1 98.31 196 ALA B N 1
ATOM 3707 C CA . ALA B 1 196 ? 13.57 -20 5.719 1 98.31 196 ALA B CA 1
ATOM 3708 C C . ALA B 1 196 ? 13.633 -20.75 7.047 1 98.31 196 ALA B C 1
ATOM 3710 O O . ALA B 1 196 ? 14.312 -21.766 7.168 1 98.31 196 ALA B O 1
ATOM 3711 N N . ARG B 1 197 ? 12.93 -20.312 8.016 1 98 197 ARG B N 1
ATOM 3712 C CA . ARG B 1 197 ? 12.898 -20.938 9.336 1 98 197 ARG B CA 1
ATOM 3713 C C . ARG B 1 197 ? 12.297 -22.344 9.258 1 98 197 ARG B C 1
ATOM 3715 O O . ARG B 1 197 ? 12.656 -23.219 10.039 1 98 197 ARG B O 1
ATOM 3722 N N . LEU B 1 198 ? 11.461 -22.516 8.258 1 98.38 198 LEU B N 1
ATOM 3723 C CA . LEU B 1 198 ? 10.805 -23.812 8.094 1 98.38 198 LEU B CA 1
ATOM 3724 C C . LEU B 1 198 ? 11.586 -24.703 7.129 1 98.38 198 LEU B C 1
ATOM 3726 O O . LEU B 1 198 ? 11.18 -25.828 6.855 1 98.38 198 LEU B O 1
ATOM 3730 N N . GLY B 1 199 ? 12.633 -24.156 6.527 1 98.25 199 GLY B N 1
ATOM 3731 C CA . GLY B 1 199 ? 13.461 -24.906 5.602 1 98.25 199 GLY B CA 1
ATOM 3732 C C . GLY B 1 199 ? 12.891 -24.969 4.199 1 98.25 199 GLY B C 1
ATOM 3733 O O . GLY B 1 199 ? 13.234 -25.859 3.418 1 98.25 199 GLY B O 1
ATOM 3734 N N . LEU B 1 200 ? 11.984 -24.094 3.895 1 98.69 200 LEU B N 1
ATOM 3735 C CA . LEU B 1 200 ? 11.398 -24.031 2.559 1 98.69 200 LEU B CA 1
ATOM 3736 C C . LEU B 1 200 ? 12.203 -23.125 1.646 1 98.69 200 LEU B C 1
ATOM 3738 O O . LEU B 1 200 ? 12.648 -22.047 2.07 1 98.69 200 LEU B O 1
ATOM 3742 N N . ARG B 1 201 ? 12.43 -23.547 0.419 1 98.19 201 ARG B N 1
ATOM 3743 C CA . ARG B 1 201 ? 13.125 -22.734 -0.577 1 98.19 201 ARG B CA 1
ATOM 3744 C C . ARG B 1 201 ? 12.172 -21.75 -1.235 1 98.19 201 ARG B C 1
ATOM 3746 O O . ARG B 1 201 ? 10.961 -21.938 -1.233 1 98.19 201 ARG B O 1
ATOM 3753 N N . PHE B 1 202 ? 12.727 -20.703 -1.758 1 98.12 202 PHE B N 1
ATOM 3754 C CA . PHE B 1 202 ? 11.953 -19.719 -2.492 1 98.12 202 PHE B CA 1
ATOM 3755 C C . PHE B 1 202 ? 12.805 -19.062 -3.572 1 98.12 202 PHE B C 1
ATOM 3757 O O . PHE B 1 202 ? 14.031 -19.172 -3.557 1 98.12 202 PHE B O 1
ATOM 3764 N N . ASN B 1 203 ? 12.164 -18.453 -4.574 1 96.88 203 ASN B N 1
ATOM 3765 C CA . ASN B 1 203 ? 12.883 -17.734 -5.621 1 96.88 203 ASN B CA 1
ATOM 3766 C C . ASN B 1 203 ? 13.625 -16.516 -5.059 1 96.88 203 ASN B C 1
ATOM 3768 O O . ASN B 1 203 ? 13.141 -15.859 -4.145 1 96.88 203 ASN B O 1
ATOM 3772 N N . PRO B 1 204 ? 14.75 -16.172 -5.691 1 95.12 204 PRO B N 1
ATOM 3773 C CA . PRO B 1 204 ? 15.57 -15.078 -5.137 1 95.12 204 PRO B CA 1
ATOM 3774 C C . PRO B 1 204 ? 14.992 -13.695 -5.434 1 95.12 204 PRO B C 1
ATOM 3776 O O . PRO B 1 204 ? 15.203 -12.758 -4.668 1 95.12 204 PRO B O 1
ATOM 3779 N N . THR B 1 205 ? 14.344 -13.523 -6.598 1 93.88 205 THR B N 1
ATOM 3780 C CA . THR B 1 205 ? 13.781 -12.258 -7.035 1 93.88 205 THR B CA 1
ATOM 3781 C C . THR B 1 205 ? 12.484 -12.484 -7.82 1 93.88 205 THR B C 1
ATOM 3783 O O . THR B 1 205 ? 12.312 -13.523 -8.453 1 93.88 205 THR B O 1
ATOM 3786 N N . PHE B 1 206 ? 11.664 -11.5 -7.664 1 94.75 206 PHE B N 1
ATOM 3787 C CA . PHE B 1 206 ? 10.375 -11.562 -8.344 1 94.75 206 PHE B CA 1
ATOM 3788 C C . PHE B 1 206 ? 10.164 -10.328 -9.211 1 94.75 206 PHE B C 1
ATOM 3790 O O . PHE B 1 206 ? 10.422 -9.203 -8.781 1 94.75 206 PHE B O 1
ATOM 3797 N N . ALA B 1 207 ? 9.758 -10.516 -10.43 1 91.75 207 ALA B N 1
ATOM 3798 C CA . ALA B 1 207 ? 9.398 -9.461 -11.375 1 91.75 207 ALA B CA 1
ATOM 3799 C C . ALA B 1 207 ? 8.109 -9.797 -12.117 1 91.75 207 ALA B C 1
ATOM 3801 O O . ALA B 1 207 ? 7.559 -10.891 -11.953 1 91.75 207 ALA B O 1
ATOM 3802 N N . GLY B 1 208 ? 7.578 -8.852 -12.797 1 91.12 208 GLY B N 1
ATOM 3803 C CA . GLY B 1 208 ? 6.398 -9.109 -13.609 1 91.12 208 GLY B CA 1
ATOM 3804 C C . GLY B 1 208 ? 5.16 -8.391 -13.109 1 91.12 208 GLY B C 1
ATOM 3805 O O . GLY B 1 208 ? 4.098 -8.461 -13.727 1 91.12 208 GLY B O 1
ATOM 3806 N N . ALA B 1 209 ? 5.277 -7.812 -12.039 1 84.25 209 ALA B N 1
ATOM 3807 C CA . ALA B 1 209 ? 4.172 -7 -11.539 1 84.25 209 ALA B CA 1
ATOM 3808 C C . ALA B 1 209 ? 4.18 -5.613 -12.172 1 84.25 209 ALA B C 1
ATOM 3810 O O . ALA B 1 209 ? 5.227 -4.965 -12.25 1 84.25 209 ALA B O 1
ATOM 3811 N N . TYR B 1 210 ? 3.039 -5.195 -12.727 1 80.5 210 TYR B N 1
ATOM 3812 C CA . TYR B 1 210 ? 2.887 -3.883 -13.344 1 80.5 210 TYR B CA 1
ATOM 3813 C C . TYR B 1 210 ? 1.426 -3.451 -13.352 1 80.5 210 TYR B C 1
ATOM 3815 O O . TYR B 1 210 ? 0.539 -4.234 -13 1 80.5 210 TYR B O 1
ATOM 3823 N N . ASP B 1 211 ? 1.221 -2.209 -13.609 1 75.12 211 ASP B N 1
ATOM 3824 C CA . ASP B 1 211 ? -0.141 -1.692 -13.711 1 75.12 211 ASP B CA 1
ATOM 3825 C C . ASP B 1 211 ? -0.774 -2.076 -15.047 1 75.12 211 ASP B C 1
ATOM 3827 O O . ASP B 1 211 ? -0.507 -1.445 -16.062 1 75.12 211 ASP B O 1
ATOM 3831 N N . PHE B 1 212 ? -1.716 -3.01 -14.945 1 72.06 212 PHE B N 1
ATOM 3832 C CA . PHE B 1 212 ? -2.277 -3.545 -16.188 1 72.06 212 PHE B CA 1
ATOM 3833 C C . PHE B 1 212 ? -3.348 -2.615 -16.734 1 72.06 212 PHE B C 1
ATOM 3835 O O . PHE B 1 212 ? -3.746 -2.74 -17.891 1 72.06 212 PHE B O 1
ATOM 3842 N N . THR B 1 213 ? -3.834 -1.707 -15.953 1 69.81 213 THR B N 1
ATOM 3843 C CA . THR B 1 213 ? -4.945 -0.856 -16.359 1 69.81 213 THR B CA 1
ATOM 3844 C C . THR B 1 213 ? -4.516 0.105 -17.469 1 69.81 213 THR B C 1
ATOM 3846 O O . THR B 1 213 ? -5.355 0.612 -18.219 1 69.81 213 THR B O 1
ATOM 3849 N N . THR B 1 214 ? -3.268 0.308 -17.625 1 68.5 214 THR B N 1
ATOM 3850 C CA . THR B 1 214 ? -2.785 1.231 -18.656 1 68.5 214 THR B CA 1
ATOM 3851 C C . THR B 1 214 ? -2.568 0.506 -19.969 1 68.5 214 THR B C 1
ATOM 3853 O O . THR B 1 214 ? -2.246 1.133 -20.984 1 68.5 214 THR B O 1
ATOM 3856 N N . GLU B 1 215 ? -2.785 -0.808 -19.953 1 78.5 215 GLU B N 1
ATOM 3857 C CA . GLU B 1 215 ? -2.623 -1.678 -21.125 1 78.5 215 GLU B CA 1
ATOM 3858 C C . GLU B 1 215 ? -1.311 -1.393 -21.844 1 78.5 215 GLU B C 1
ATOM 3860 O O . GLU B 1 215 ? -1.298 -1.188 -23.062 1 78.5 215 GLU B O 1
ATOM 3865 N N . PRO B 1 216 ? -0.27 -1.399 -21.141 1 80.94 216 PRO B N 1
ATOM 3866 C CA . PRO B 1 216 ? 1.022 -1.095 -21.766 1 80.94 216 PRO B CA 1
ATOM 3867 C C . PRO B 1 216 ? 1.473 -2.17 -22.75 1 80.94 216 PRO B C 1
ATOM 3869 O O . PRO B 1 216 ? 0.951 -3.287 -22.734 1 80.94 216 PRO B O 1
ATOM 3872 N N . ASP B 1 217 ? 2.398 -1.756 -23.609 1 91.38 217 ASP B N 1
ATOM 3873 C CA . ASP B 1 217 ? 3.076 -2.746 -24.453 1 91.38 217 ASP B CA 1
ATOM 3874 C C . ASP B 1 217 ? 3.896 -3.711 -23.594 1 91.38 217 ASP B C 1
ATOM 3876 O O . ASP B 1 217 ? 4.613 -3.287 -22.688 1 91.38 217 ASP B O 1
ATOM 3880 N N . PHE B 1 218 ? 3.775 -4.984 -23.859 1 93.19 218 PHE B N 1
ATOM 3881 C CA . PHE B 1 218 ? 4.375 -5.992 -22.984 1 93.19 218 PHE B CA 1
ATOM 3882 C C . PHE B 1 218 ? 5.855 -6.164 -23.297 1 93.19 218 PHE B C 1
ATOM 3884 O O . PHE B 1 218 ? 6.633 -6.562 -22.422 1 93.19 218 PHE B O 1
ATOM 3891 N N . GLY B 1 219 ? 6.289 -5.871 -24.5 1 94 219 GLY B N 1
ATOM 3892 C CA . GLY B 1 219 ? 7.684 -6.004 -24.891 1 94 219 GLY B CA 1
ATOM 3893 C C . GLY B 1 219 ? 8.633 -5.207 -24.016 1 94 219 GLY B C 1
ATOM 3894 O O . GLY B 1 219 ? 9.484 -5.777 -23.328 1 94 219 GLY B O 1
ATOM 3895 N N . PRO B 1 220 ? 8.438 -3.92 -24.016 1 92.94 220 PRO B N 1
ATOM 3896 C CA . PRO B 1 220 ? 9.273 -3.088 -23.156 1 92.94 220 PRO B CA 1
ATOM 3897 C C . PRO B 1 220 ? 9.203 -3.498 -21.688 1 92.94 220 PRO B C 1
ATOM 3899 O O . PRO B 1 220 ? 10.195 -3.412 -20.953 1 92.94 220 PRO B O 1
ATOM 3902 N N . LEU B 1 221 ? 8.07 -3.922 -21.219 1 92.81 221 LEU B N 1
ATOM 3903 C CA . LEU B 1 221 ? 7.93 -4.398 -19.859 1 92.81 221 LEU B CA 1
ATOM 3904 C C . LEU B 1 221 ? 8.812 -5.621 -19.609 1 92.81 221 LEU B C 1
ATOM 3906 O O . LEU B 1 221 ? 9.5 -5.699 -18.594 1 92.81 221 LEU B O 1
ATOM 3910 N N . MET B 1 222 ? 8.758 -6.531 -20.547 1 95.38 222 MET B N 1
ATOM 3911 C CA . MET B 1 222 ? 9.555 -7.746 -20.422 1 95.38 222 MET B CA 1
ATOM 3912 C C . MET B 1 222 ? 11.039 -7.418 -20.344 1 95.38 222 MET B C 1
ATOM 3914 O O . MET B 1 222 ? 11.766 -8 -19.531 1 95.38 222 MET B O 1
ATOM 3918 N N . ALA B 1 223 ? 11.461 -6.523 -21.156 1 94.62 223 ALA B N 1
ATOM 3919 C CA . ALA B 1 223 ? 12.859 -6.094 -21.109 1 94.62 223 ALA B CA 1
ATOM 3920 C C . ALA B 1 223 ? 13.219 -5.547 -19.734 1 94.62 223 ALA B C 1
ATOM 3922 O O . ALA B 1 223 ? 14.297 -5.832 -19.219 1 94.62 223 ALA B O 1
ATOM 3923 N N . GLN B 1 224 ? 12.312 -4.805 -19.188 1 91.75 224 GLN B N 1
ATOM 3924 C CA . GLN B 1 224 ? 12.523 -4.242 -17.859 1 91.75 224 GLN B CA 1
ATOM 3925 C C . GLN B 1 224 ? 12.57 -5.34 -16.812 1 91.75 224 GLN B C 1
ATOM 3927 O O . GLN B 1 224 ? 13.383 -5.273 -15.875 1 91.75 224 GLN B O 1
ATOM 3932 N N . PHE B 1 225 ? 11.727 -6.332 -16.922 1 93.06 225 PHE B N 1
ATOM 3933 C CA . PHE B 1 225 ? 11.688 -7.434 -15.969 1 93.06 225 PHE B CA 1
ATOM 3934 C C . PHE B 1 225 ? 13 -8.203 -15.969 1 93.06 225 PHE B C 1
ATOM 3936 O O . PHE B 1 225 ? 13.445 -8.688 -14.93 1 93.06 225 PHE B O 1
ATOM 3943 N N . LEU B 1 226 ? 13.617 -8.297 -17.125 1 94.19 226 LEU B N 1
ATOM 3944 C CA . LEU B 1 226 ? 14.828 -9.102 -17.281 1 94.19 226 LEU B CA 1
ATOM 3945 C C . LEU B 1 226 ? 16.047 -8.344 -16.781 1 94.19 226 LEU B C 1
ATOM 3947 O O . LEU B 1 226 ? 17.062 -8.953 -16.438 1 94.19 226 LEU B O 1
ATOM 3951 N N . ASN B 1 227 ? 15.898 -7.051 -16.797 1 89.56 227 ASN B N 1
ATOM 3952 C CA . ASN B 1 227 ? 17.031 -6.227 -16.406 1 89.56 227 ASN B CA 1
ATOM 3953 C C . ASN B 1 227 ? 17.422 -6.461 -14.953 1 89.56 227 ASN B C 1
ATOM 3955 O O . ASN B 1 227 ? 16.625 -6.207 -14.039 1 89.56 227 ASN B O 1
ATOM 3959 N N . GLY B 1 228 ? 18.609 -7.043 -14.727 1 84.88 228 GLY B N 1
ATOM 3960 C CA . GLY B 1 228 ? 19.125 -7.262 -13.391 1 84.88 228 GLY B CA 1
ATOM 3961 C C . GLY B 1 228 ? 18.562 -8.5 -12.719 1 84.88 228 GLY B C 1
ATOM 3962 O O . GLY B 1 228 ? 18.844 -8.758 -11.539 1 84.88 228 GLY B O 1
ATOM 3963 N N . LEU B 1 229 ? 17.781 -9.242 -13.391 1 91.94 229 LEU B N 1
ATOM 3964 C CA . LEU B 1 229 ? 17.234 -10.477 -12.844 1 91.94 229 LEU B CA 1
ATOM 3965 C C . LEU B 1 229 ? 18.328 -11.523 -12.656 1 91.94 229 LEU B C 1
ATOM 3967 O O . LEU B 1 229 ? 19.016 -11.883 -13.609 1 91.94 229 LEU B O 1
ATOM 3971 N N . PRO B 1 230 ? 18.531 -11.969 -11.422 1 94 230 PRO B N 1
ATOM 3972 C CA . PRO B 1 230 ? 19.594 -12.938 -11.172 1 94 230 PRO B CA 1
ATOM 3973 C C . PRO B 1 230 ? 19.219 -14.352 -11.609 1 94 230 PRO B C 1
ATOM 3975 O O . PRO B 1 230 ? 18.078 -14.594 -12.008 1 94 230 PRO B O 1
ATOM 3978 N N . GLU B 1 231 ? 20.188 -15.242 -11.547 1 95.44 231 GLU B N 1
ATOM 3979 C CA . GLU B 1 231 ? 19.953 -16.672 -11.711 1 95.44 231 GLU B CA 1
ATOM 3980 C C . GLU B 1 231 ? 18.812 -17.141 -10.789 1 95.44 231 GLU B C 1
ATOM 3982 O O . GLU B 1 231 ? 18.797 -16.812 -9.602 1 95.44 231 GLU B O 1
ATOM 3987 N N . GLY B 1 232 ? 17.875 -17.812 -11.391 1 95.81 232 GLY B N 1
ATOM 3988 C CA . GLY B 1 232 ? 16.766 -18.328 -10.609 1 95.81 232 GLY B CA 1
ATOM 3989 C C . GLY B 1 232 ? 15.641 -17.328 -10.406 1 95.81 232 GLY B C 1
ATOM 3990 O O . GLY B 1 232 ? 14.617 -17.641 -9.797 1 95.81 232 GLY B O 1
ATOM 3991 N N . GLY B 1 233 ? 15.82 -16.094 -10.938 1 96.19 233 GLY B N 1
ATOM 3992 C CA . GLY B 1 233 ? 14.773 -15.094 -10.836 1 96.19 233 GLY B CA 1
ATOM 3993 C C . GLY B 1 233 ? 13.469 -15.531 -11.477 1 96.19 233 GLY B C 1
ATOM 3994 O O . GLY B 1 233 ? 13.461 -16.375 -12.375 1 96.19 233 GLY B O 1
ATOM 3995 N N . LEU B 1 234 ? 12.391 -14.969 -11.008 1 97.56 234 LEU B N 1
ATOM 3996 C CA . LEU B 1 234 ? 11.078 -15.367 -11.508 1 97.56 234 LEU B CA 1
ATOM 3997 C C . LEU B 1 234 ? 10.32 -14.172 -12.078 1 97.56 234 LEU B C 1
ATOM 3999 O O . LEU B 1 234 ? 10.219 -13.125 -11.43 1 97.56 234 LEU B O 1
ATOM 4003 N N . VAL B 1 235 ? 9.836 -14.312 -13.289 1 97.25 235 VAL B N 1
ATOM 4004 C CA . VAL B 1 235 ? 8.945 -13.344 -13.914 1 97.25 235 VAL B CA 1
ATOM 4005 C C . VAL B 1 235 ? 7.539 -13.93 -14.023 1 97.25 235 VAL B C 1
ATOM 4007 O O . VAL B 1 235 ? 7.355 -15.023 -14.578 1 97.25 235 VAL B O 1
ATOM 4010 N N . MET B 1 236 ? 6.633 -13.203 -13.469 1 97.56 236 MET B N 1
ATOM 4011 C CA . MET B 1 236 ? 5.23 -13.609 -13.555 1 97.56 236 MET B CA 1
ATOM 4012 C C . MET B 1 236 ? 4.574 -13.031 -14.805 1 97.56 236 MET B C 1
ATOM 4014 O O . MET B 1 236 ? 4.828 -11.883 -15.172 1 97.56 236 MET B O 1
ATOM 4018 N N . CYS B 1 237 ? 3.717 -13.742 -15.422 1 97.81 237 CYS B N 1
ATOM 4019 C CA . CYS B 1 237 ? 2.898 -13.258 -16.531 1 97.81 237 CYS B CA 1
ATOM 4020 C C . CYS B 1 237 ? 1.501 -13.867 -16.484 1 97.81 237 CYS B C 1
ATOM 4022 O O . CYS B 1 237 ? 1.229 -14.742 -15.656 1 97.81 237 CYS B O 1
ATOM 4024 N N . HIS B 1 238 ? 0.58 -13.297 -17.297 1 98.31 238 HIS B N 1
ATOM 4025 C CA . HIS B 1 238 ? -0.813 -13.727 -17.359 1 98.31 238 HIS B CA 1
ATOM 4026 C C . HIS B 1 238 ? -1.297 -13.852 -18.797 1 98.31 238 HIS B C 1
ATOM 4028 O O . HIS B 1 238 ? -2.27 -13.203 -19.188 1 98.31 238 HIS B O 1
ATOM 4034 N N . PRO B 1 239 ? -0.736 -14.758 -19.516 1 98.5 239 PRO B N 1
ATOM 4035 C CA . PRO B 1 239 ? -1.267 -14.93 -20.875 1 98.5 239 PRO B CA 1
ATOM 4036 C C . PRO B 1 239 ? -2.672 -15.531 -20.891 1 98.5 239 PRO B C 1
ATOM 4038 O O . PRO B 1 239 ? -3.033 -16.281 -19.969 1 98.5 239 PRO B O 1
ATOM 4041 N N . GLY B 1 240 ? -3.439 -15.188 -21.938 1 98.31 240 GLY B N 1
ATOM 4042 C CA . GLY B 1 240 ? -4.781 -15.742 -22.047 1 98.31 240 GLY B CA 1
ATOM 4043 C C . GLY B 1 240 ? -5.508 -15.305 -23.312 1 98.31 240 GLY B C 1
ATOM 4044 O O . GLY B 1 240 ? -5.23 -14.227 -23.844 1 98.31 240 GLY B O 1
ATOM 4045 N N . PHE B 1 241 ? -6.387 -16.172 -23.812 1 98.44 241 PHE B N 1
ATOM 4046 C CA . PHE B 1 241 ? -7.398 -15.789 -24.797 1 98.44 241 PHE B CA 1
ATOM 4047 C C . PHE B 1 241 ? -8.703 -15.422 -24.094 1 98.44 241 PHE B C 1
ATOM 4049 O O . PHE B 1 241 ? -9.188 -16.156 -23.25 1 98.44 241 PHE B O 1
ATOM 4056 N N . VAL B 1 242 ? -9.227 -14.297 -24.547 1 97.5 242 VAL B N 1
ATOM 4057 C CA . VAL B 1 242 ? -10.398 -13.781 -23.859 1 97.5 242 VAL B CA 1
ATOM 4058 C C . VAL B 1 242 ? -11.617 -14.633 -24.203 1 97.5 242 VAL B C 1
ATOM 4060 O O . VAL B 1 242 ? -11.859 -14.93 -25.375 1 97.5 242 VAL B O 1
ATOM 4063 N N . ASP B 1 243 ? -12.352 -15.062 -23.234 1 97.81 243 ASP B N 1
ATOM 4064 C CA . ASP B 1 243 ? -13.648 -15.719 -23.391 1 97.81 243 ASP B CA 1
ATOM 4065 C C . ASP B 1 243 ? -14.633 -15.211 -22.344 1 97.81 243 ASP B C 1
ATOM 4067 O O . ASP B 1 243 ? -14.305 -14.336 -21.531 1 97.81 243 ASP B O 1
ATOM 4071 N N . GLU B 1 244 ? -15.852 -15.664 -22.375 1 97.06 244 GLU B N 1
ATOM 4072 C CA . GLU B 1 244 ? -16.906 -15.141 -21.516 1 97.06 244 GLU B CA 1
ATOM 4073 C C . GLU B 1 244 ? -16.641 -15.453 -20.047 1 97.06 244 GLU B C 1
ATOM 4075 O O . GLU B 1 244 ? -16.891 -14.625 -19.172 1 97.06 244 GLU B O 1
ATOM 4080 N N . THR B 1 245 ? -16.094 -16.641 -19.828 1 97.56 245 THR B N 1
ATOM 4081 C CA . THR B 1 245 ? -15.781 -17.031 -18.453 1 97.56 245 THR B CA 1
ATOM 4082 C C . THR B 1 245 ? -14.734 -16.094 -17.859 1 97.56 245 THR B C 1
ATOM 4084 O O . THR B 1 245 ? -14.906 -15.602 -16.75 1 97.56 245 THR B O 1
ATOM 4087 N N . LEU B 1 246 ? -13.727 -15.844 -18.594 1 96.88 246 LEU B N 1
ATOM 4088 C CA . LEU B 1 246 ? -12.672 -14.945 -18.125 1 96.88 246 LEU B CA 1
ATOM 4089 C C . LEU B 1 246 ? -13.234 -13.555 -17.844 1 96.88 246 LEU B C 1
ATOM 4091 O O . LEU B 1 246 ? -12.938 -12.969 -16.797 1 96.88 246 LEU B O 1
ATOM 4095 N N . ARG B 1 247 ? -14.047 -12.992 -18.734 1 94.69 247 ARG B N 1
ATOM 4096 C CA . ARG B 1 247 ? -14.625 -11.664 -18.578 1 94.69 247 ARG B CA 1
ATOM 4097 C C . ARG B 1 247 ? -15.445 -11.555 -17.297 1 94.69 247 ARG B C 1
ATOM 4099 O O . ARG B 1 247 ? -15.484 -10.5 -16.672 1 94.69 247 ARG B O 1
ATOM 4106 N N . SER B 1 248 ? -16.016 -12.672 -16.922 1 95.19 248 SER B N 1
ATOM 4107 C CA . SER B 1 248 ? -16.906 -12.664 -15.758 1 95.19 248 SER B CA 1
ATOM 4108 C C . SER B 1 248 ? -16.125 -12.773 -14.461 1 95.19 248 SER B C 1
ATOM 4110 O O . SER B 1 248 ? -16.609 -12.398 -13.391 1 95.19 248 SER B O 1
ATOM 4112 N N . LEU B 1 249 ? -14.883 -13.242 -14.516 1 94.12 249 LEU B N 1
ATOM 4113 C CA . LEU B 1 249 ? -14.18 -13.617 -13.297 1 94.12 249 LEU B CA 1
ATOM 4114 C C . LEU B 1 249 ? -13.039 -12.648 -13.008 1 94.12 249 LEU B C 1
ATOM 4116 O O . LEU B 1 249 ? -12.625 -12.492 -11.852 1 94.12 249 LEU B O 1
ATOM 4120 N N . ASP B 1 250 ? -12.523 -12.062 -14.016 1 91.75 250 ASP B N 1
ATOM 4121 C CA . ASP B 1 250 ? -11.289 -11.305 -13.867 1 91.75 250 ASP B CA 1
ATOM 4122 C C . ASP B 1 250 ? -11.305 -10.055 -14.75 1 91.75 250 ASP B C 1
ATOM 4124 O O . ASP B 1 250 ? -11.641 -10.125 -15.93 1 91.75 250 ASP B O 1
ATOM 4128 N N . PRO B 1 251 ? -10.938 -8.914 -14.164 1 87.12 251 PRO B N 1
ATOM 4129 C CA . PRO B 1 251 ? -10.906 -7.695 -14.969 1 87.12 251 PRO B CA 1
ATOM 4130 C C . PRO B 1 251 ? -9.742 -7.68 -15.961 1 87.12 251 PRO B C 1
ATOM 4132 O O . PRO B 1 251 ? -9.766 -6.918 -16.938 1 87.12 251 PRO B O 1
ATOM 4135 N N . LEU B 1 252 ? -8.68 -8.422 -15.672 1 88.94 252 LEU B N 1
ATOM 4136 C CA . LEU B 1 252 ? -7.559 -8.539 -16.594 1 88.94 252 LEU B CA 1
ATOM 4137 C C . LEU B 1 252 ? -7.941 -9.414 -17.797 1 88.94 252 LEU B C 1
ATOM 4139 O O . LEU B 1 252 ? -7.988 -10.641 -17.688 1 88.94 252 LEU B O 1
ATOM 4143 N N . THR B 1 253 ? -8.211 -8.766 -18.984 1 92.81 253 THR B N 1
ATOM 4144 C CA . THR B 1 253 ? -8.688 -9.508 -20.156 1 92.81 253 THR B CA 1
ATOM 4145 C C . THR B 1 253 ? -7.797 -9.25 -21.359 1 92.81 253 THR B C 1
ATOM 4147 O O . THR B 1 253 ? -6.785 -9.922 -21.562 1 92.81 253 THR B O 1
ATOM 4150 N N . THR B 1 254 ? -7.898 -8.062 -21.969 1 92.31 254 THR B N 1
ATOM 4151 C CA . THR B 1 254 ? -7.207 -7.801 -23.219 1 92.31 254 THR B CA 1
ATOM 4152 C C . THR B 1 254 ? -5.695 -7.781 -23.016 1 92.31 254 THR B C 1
ATOM 4154 O O . THR B 1 254 ? -4.938 -8.141 -23.922 1 92.31 254 THR B O 1
ATOM 4157 N N . GLN B 1 255 ? -5.289 -7.387 -21.891 1 93.81 255 GLN B N 1
ATOM 4158 C CA . GLN B 1 255 ? -3.859 -7.391 -21.594 1 93.81 255 GLN B CA 1
ATOM 4159 C C . GLN B 1 255 ? -3.293 -8.805 -21.641 1 93.81 255 GLN B C 1
ATOM 4161 O O . GLN B 1 255 ? -2.131 -9.008 -21.984 1 93.81 255 GLN B O 1
ATOM 4166 N N . ARG B 1 256 ? -4.113 -9.82 -21.281 1 97 256 ARG B N 1
ATOM 4167 C CA . ARG B 1 256 ? -3.688 -11.211 -21.359 1 97 256 ARG B CA 1
ATOM 4168 C C . ARG B 1 256 ? -3.342 -11.609 -22.781 1 97 256 ARG B C 1
ATOM 4170 O O . ARG B 1 256 ? -2.389 -12.359 -23.016 1 97 256 ARG B O 1
ATOM 4177 N N . GLU B 1 257 ? -4.102 -11.133 -23.703 1 97.38 257 GLU B N 1
ATOM 4178 C CA . GLU B 1 257 ? -3.85 -11.43 -25.109 1 97.38 257 GLU B CA 1
ATOM 4179 C C . GLU B 1 257 ? -2.57 -10.758 -25.594 1 97.38 257 GLU B C 1
ATOM 4181 O O . GLU B 1 257 ? -1.836 -11.32 -26.406 1 97.38 257 GLU B O 1
ATOM 4186 N N . LYS B 1 258 ? -2.322 -9.57 -25.078 1 96.75 258 LYS B N 1
ATOM 4187 C CA . LYS B 1 258 ? -1.077 -8.883 -25.422 1 96.75 258 LYS B CA 1
ATOM 4188 C C . LYS B 1 258 ? 0.131 -9.656 -24.891 1 96.75 258 LYS B C 1
ATOM 4190 O O . LYS B 1 258 ? 1.144 -9.781 -25.578 1 96.75 258 LYS B O 1
ATOM 4195 N N . GLU B 1 259 ? -0.025 -10.148 -23.672 1 97.94 259 GLU B N 1
ATOM 4196 C CA . GLU B 1 259 ? 1.06 -10.953 -23.125 1 97.94 259 GLU B CA 1
ATOM 4197 C C . GLU B 1 259 ? 1.293 -12.211 -23.938 1 97.94 259 GLU B C 1
ATOM 4199 O O . GLU B 1 259 ? 2.432 -12.531 -24.297 1 97.94 259 GLU B O 1
ATOM 4204 N N . HIS B 1 260 ? 0.188 -12.867 -24.281 1 98.5 260 HIS B N 1
ATOM 4205 C CA . HIS B 1 260 ? 0.317 -14.062 -25.109 1 98.5 260 HIS B CA 1
ATOM 4206 C C . HIS B 1 260 ? 0.966 -13.742 -26.453 1 98.5 260 HIS B C 1
ATOM 4208 O O . HIS B 1 260 ? 1.874 -14.453 -26.891 1 98.5 260 HIS B O 1
ATOM 4214 N N . GLY B 1 261 ? 0.439 -12.734 -27.078 1 98.19 261 GLY B N 1
ATOM 4215 C CA . GLY B 1 261 ? 0.948 -12.352 -28.391 1 98.19 261 GLY B CA 1
ATOM 4216 C C . GLY B 1 261 ? 2.443 -12.094 -28.391 1 98.19 261 GLY B C 1
ATOM 4217 O O . GLY B 1 261 ? 3.156 -12.586 -29.281 1 98.19 261 GLY B O 1
ATOM 4218 N N . TYR B 1 262 ? 2.918 -11.398 -27.422 1 98.38 262 TYR B N 1
ATOM 4219 C CA . TYR B 1 262 ? 4.344 -11.086 -27.344 1 98.38 262 TYR B CA 1
ATOM 4220 C C . TYR B 1 262 ? 5.156 -12.352 -27.078 1 98.38 262 TYR B C 1
ATOM 4222 O O . TYR B 1 262 ? 6.156 -12.609 -27.75 1 98.38 262 TYR B O 1
ATOM 4230 N N . LEU B 1 263 ? 4.711 -13.133 -26.125 1 98.56 263 LEU B N 1
ATOM 4231 C CA . LEU B 1 263 ? 5.461 -14.32 -25.734 1 98.56 263 LEU B CA 1
ATOM 4232 C C . LEU B 1 263 ? 5.492 -15.352 -26.859 1 98.56 263 LEU B C 1
ATOM 4234 O O . LEU B 1 263 ? 6.453 -16.109 -26.969 1 98.56 263 LEU B O 1
ATOM 4238 N N . ALA B 1 264 ? 4.473 -15.336 -27.656 1 98.44 264 ALA B N 1
ATOM 4239 C CA . ALA B 1 264 ? 4.391 -16.281 -28.781 1 98.44 264 ALA B CA 1
ATOM 4240 C C . ALA B 1 264 ? 5.211 -15.789 -29.969 1 98.44 264 ALA B C 1
ATOM 4242 O O . ALA B 1 264 ? 5.488 -16.547 -30.891 1 98.44 264 ALA B O 1
ATOM 4243 N N . SER B 1 265 ? 5.551 -14.547 -29.984 1 98.19 265 SER B N 1
ATOM 4244 C CA . SER B 1 265 ? 6.242 -13.961 -31.125 1 98.19 265 SER B CA 1
ATOM 4245 C C . SER B 1 265 ? 7.723 -14.312 -31.125 1 98.19 265 SER B C 1
ATOM 4247 O O . SER B 1 265 ? 8.242 -14.812 -30.125 1 98.19 265 SER B O 1
ATOM 4249 N N . ASP B 1 266 ? 8.391 -13.977 -32.188 1 97.69 266 ASP B N 1
ATOM 4250 C CA . ASP B 1 266 ? 9.82 -14.227 -32.312 1 97.69 266 ASP B CA 1
ATOM 4251 C C . ASP B 1 266 ? 10.633 -13.156 -31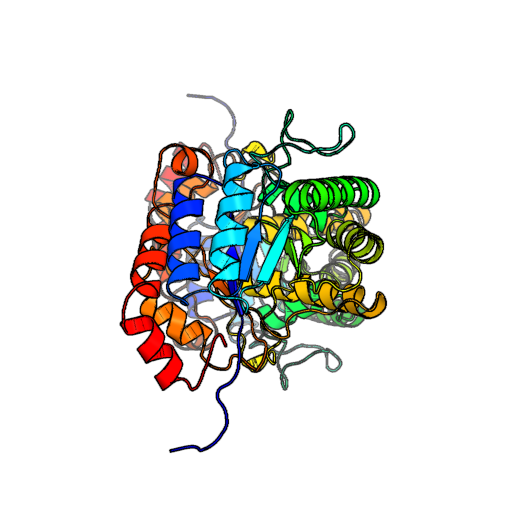.578 1 97.69 266 ASP B C 1
ATOM 4253 O O . ASP B 1 266 ? 11.828 -13.336 -31.344 1 97.69 266 ASP B O 1
ATOM 4257 N N . ASP B 1 267 ? 9.961 -12.125 -31.188 1 97.69 267 ASP B N 1
ATOM 4258 C CA . ASP B 1 267 ? 10.633 -11.062 -30.453 1 97.69 267 ASP B CA 1
ATOM 4259 C C . ASP B 1 267 ? 11.062 -11.539 -29.078 1 97.69 267 ASP B C 1
ATOM 4261 O O . ASP B 1 267 ? 12.078 -11.078 -28.531 1 97.69 267 ASP B O 1
ATOM 4265 N N . PHE B 1 268 ? 10.328 -12.461 -28.578 1 98 268 PHE B N 1
ATOM 4266 C CA . PHE B 1 268 ? 10.578 -12.891 -27.203 1 98 268 PHE B CA 1
ATOM 4267 C C . PHE B 1 268 ? 11.875 -13.688 -27.109 1 98 268 PHE B C 1
ATOM 4269 O O . PHE B 1 268 ? 12.766 -13.352 -26.328 1 98 268 PHE B O 1
ATOM 4276 N N . PRO B 1 269 ? 12.07 -14.75 -27.891 1 97 269 PRO B N 1
ATOM 4277 C CA . PRO B 1 269 ? 13.367 -15.43 -27.844 1 97 269 PRO B CA 1
ATOM 4278 C C . PRO B 1 269 ? 14.531 -14.508 -28.203 1 97 269 PRO B C 1
ATOM 4280 O O . PRO B 1 269 ? 15.633 -14.672 -27.672 1 97 269 PRO B O 1
ATOM 4283 N N . ALA B 1 270 ? 14.312 -13.562 -29.062 1 97.44 270 ALA B N 1
ATOM 4284 C CA . ALA B 1 270 ? 15.359 -12.602 -29.391 1 97.44 270 ALA B CA 1
ATOM 4285 C C . ALA B 1 270 ? 15.742 -11.758 -28.188 1 97.44 270 ALA B C 1
ATOM 4287 O O . ALA B 1 270 ? 16.922 -11.484 -27.953 1 97.44 270 ALA B O 1
ATOM 4288 N N . LEU B 1 271 ? 14.727 -11.344 -27.453 1 97.38 271 LEU B N 1
ATOM 4289 C CA . LEU B 1 271 ? 14.977 -10.57 -26.234 1 97.38 271 LEU B CA 1
ATOM 4290 C C . LEU B 1 271 ? 15.75 -11.391 -25.219 1 97.38 271 LEU B C 1
ATOM 4292 O O . LEU B 1 271 ? 16.641 -10.875 -24.547 1 97.38 271 LEU B O 1
ATOM 4296 N N . LEU B 1 272 ? 15.375 -12.703 -25.031 1 97.38 272 LEU B N 1
ATOM 4297 C CA . LEU B 1 272 ? 16.094 -13.57 -24.109 1 97.38 272 LEU B CA 1
ATOM 4298 C C . LEU B 1 272 ? 17.562 -13.656 -24.484 1 97.38 272 LEU B C 1
ATOM 4300 O O . LEU B 1 272 ? 18.438 -13.516 -23.625 1 97.38 272 LEU B O 1
ATOM 4304 N N . ALA B 1 273 ? 17.812 -13.82 -25.734 1 96 273 ALA B N 1
ATOM 4305 C CA . ALA B 1 273 ? 19.172 -13.93 -26.219 1 96 273 ALA B CA 1
ATOM 4306 C C . ALA B 1 273 ? 19.953 -12.641 -25.984 1 96 273 ALA B C 1
ATOM 4308 O O . ALA B 1 273 ? 21.109 -12.672 -25.547 1 96 273 ALA B O 1
ATOM 4309 N N . LEU B 1 274 ? 19.328 -11.539 -26.25 1 95.25 274 LEU B N 1
ATOM 4310 C CA . LEU B 1 274 ? 19.938 -10.227 -26.094 1 95.25 274 LEU B CA 1
ATOM 4311 C C . LEU B 1 274 ? 20.344 -9.992 -24.641 1 95.25 274 LEU B C 1
ATOM 4313 O O . LEU B 1 274 ? 21.328 -9.312 -24.375 1 95.25 274 LEU B O 1
ATOM 4317 N N . ASN B 1 275 ? 19.609 -10.594 -23.703 1 95.19 275 ASN B N 1
ATOM 4318 C CA . ASN B 1 275 ? 19.859 -10.391 -22.281 1 95.19 275 ASN B CA 1
ATOM 4319 C C . ASN B 1 275 ? 20.625 -11.57 -21.672 1 95.19 275 ASN B C 1
ATOM 4321 O O . ASN B 1 275 ? 20.781 -11.641 -20.453 1 95.19 275 ASN B O 1
ATOM 4325 N N . ASN B 1 276 ? 21.047 -12.5 -22.484 1 96.19 276 ASN B N 1
ATOM 4326 C CA . ASN B 1 276 ? 21.75 -13.703 -22.047 1 96.19 276 ASN B CA 1
ATOM 4327 C C . ASN B 1 276 ? 20.984 -14.445 -20.969 1 96.19 276 ASN B C 1
ATOM 4329 O O . ASN B 1 276 ? 21.531 -14.734 -19.891 1 96.19 276 ASN B O 1
ATOM 4333 N N . VAL B 1 277 ? 19.719 -14.703 -21.219 1 96.94 277 VAL B N 1
ATOM 4334 C CA . VAL B 1 277 ? 18.781 -15.398 -20.328 1 96.94 277 VAL B CA 1
ATOM 4335 C C . VAL B 1 277 ? 18.188 -16.609 -21.047 1 96.94 277 VAL B C 1
ATOM 4337 O O . VAL B 1 277 ? 18.062 -16.609 -22.266 1 96.94 277 VAL B O 1
ATOM 4340 N N . THR B 1 278 ? 17.891 -17.656 -20.266 1 96.5 278 THR B N 1
ATOM 4341 C CA . THR B 1 278 ? 17.266 -18.828 -20.844 1 96.5 278 THR B CA 1
ATOM 4342 C C . THR B 1 278 ? 16.188 -19.375 -19.906 1 96.5 278 THR B C 1
ATOM 4344 O O . THR B 1 278 ? 16.234 -19.172 -18.688 1 96.5 278 THR B O 1
ATOM 4347 N N . LEU B 1 279 ? 15.188 -20.125 -20.469 1 95.88 279 LEU B N 1
ATOM 4348 C CA . LEU B 1 279 ? 14.148 -20.812 -19.703 1 95.88 279 LEU B CA 1
ATOM 4349 C C . LEU B 1 279 ? 14.508 -22.266 -19.484 1 95.88 279 LEU B C 1
ATOM 4351 O O . LEU B 1 279 ? 13.766 -23.016 -18.828 1 95.88 279 LEU B O 1
ATOM 4355 N N . GLY B 1 280 ? 15.641 -22.688 -20.125 1 83.88 280 GLY B N 1
ATOM 4356 C CA . GLY B 1 280 ? 16.094 -24.062 -20.094 1 83.88 280 GLY B CA 1
ATOM 4357 C C . GLY B 1 280 ? 17.578 -24.203 -19.766 1 83.88 280 GLY B C 1
ATOM 4358 O O . GLY B 1 280 ? 18.312 -23.219 -19.828 1 83.88 280 GLY B O 1
#